Protein 3GVX (pdb70)

Sequence (557 aa):
LDVYVNFPADGHVREIAKTVLDGFDLHWYPDYYDAEAQVIKDRYVLGKRTKIQAISAGVDHIDVNGIPENVVLCSNAGAYSISVAEHAFALLLAHAKNILENNELKAGIFRQSPTTLLYGKALGILGYGGIGRRVAHLAKAFGRVIAYTRSSVDQNVDVISESPADLFRQSDFVLIAIPLTDKTRGVNSRLLANARKNLTIVNVARADVVSKPDIGFLKERSDVWYLSDVWWNEPEITETNLRNAILSPHVAGGSGEIDIAIQLAFENVRNFFELDVYVNFPADGHVREIAKTVLDGFDLHWYPDYYDAEAQVIKDRYVLGKRTKIQAISAGVDHIDVNGIPENVVLCSNAGAYSISVAEHAFALLLAHAKNILENNELKAGIFRQSPTTLLYGKALGILGYGGIGRRVAHLAKAFGRVIAYTRSSVDQNVDVISESPADLFRQSDFVLIAIPLTDKTRGVNSRLLANARKNLTIVNVARADVVSKPDIGFLKERSDVWYLSDVWWNEPEITETNLRNAILSPHVAGGSGEIDIAIQLAFENVRNFFEGEGHHHHHH

Radius of gyration: 26.06 Å; Cα contacts (8 Å, |Δi|>4): 1129; chains: 2; bounding box: 73×63×66 Å

Foldseek 3Di:
DEEEEADDDDVLLVVLLCVQVPVYDYHYPPPDDAECEYEYDADDDHDDNDLYFHLALDHPNHDVVPDDPSHDYDYLNLLLLQLLLVVLVVLVQCQQAVVPVCVVCVVPHDDDDDGHQLAPFEEEEEECDSNNQNNLVVSVVSHAYEYEYPDDHDPSHPYHAPDLLSSQLRHQEYEYAHADDPVQFACALVSCVSHDFLYEYEYLHEQRSHDVVSLVSCVVRVSYAYEYAYAPPPPVGPPPPDDRYHYHPNVSGDPPDGHSSSNSSSNVVVVVVD/DFEEEADDDDPVLVVLLCVLVVVYDYHYPPVDDQGCEYEYAADDDDDDNHQYFHLALDCPNHPPVPDDPNHDYYYFNLLQLLLLLVVQVVLVVCQQAVVVVCVVCVVPNDDDDDGHALAPFEEEEEECWSNNLNNLVVSVVSHAYEYEYPDDDDDSHDYYADDLLRRQLRHQEYEYAHEDDPVQFACALVSCVSHDFLYEYEYLYEQRSYDVVSLVCCVVRVSYAYEYAYAPPPPVHPPPPDDRYHYHPNCSRNVPDDPCSSSSRSNLVVCVVVPHHDDSTDD

Solvent-accessible surface area: 25126 Å² total

Structure (mmCIF, N/CA/C/O backbone):
data_3GVX
#
_entry.id   3GVX
#
_cell.length_a   66.512
_cell.length_b   77.842
_cell.length_c   152.654
_cell.angle_alpha   90.00
_cell.angle_beta   90.00
_cell.angle_gamma   90.00
#
_symmetry.space_group_name_H-M   'P 21 21 21'
#
loop_
_entity.id
_entity.type
_entity.pdbx_description
1 polymer 'Glycerate dehydrogenase related protein'
2 non-polymer 'POTASSIUM ION'
3 water water
#
loop_
_atom_site.group_PDB
_atom_site.id
_atom_site.type_symbol
_atom_site.label_atom_id
_atom_site.label_alt_id
_atom_site.label_comp_id
_atom_site.label_asym_id
_atom_site.label_entity_id
_atom_site.label_seq_id
_atom_site.pdbx_PDB_ins_code
_atom_site.Cartn_x
_atom_site.Cartn_y
_atom_site.Cartn_z
_atom_site.occupancy
_atom_site.B_iso_or_equiv
_atom_site.auth_seq_id
_atom_site.auth_comp_id
_atom_site.auth_asym_id
_atom_site.auth_atom_id
_atom_site.pdbx_PDB_model_num
ATOM 1 N N . LEU A 1 1 ? -5.682 25.794 25.480 1.00 51.93 1 LEU A N 1
ATOM 2 C CA . LEU A 1 1 ? -6.479 24.977 24.526 1.00 51.20 1 LEU A CA 1
ATOM 3 C C . LEU A 1 1 ? -6.431 25.655 23.118 1.00 50.79 1 LEU A C 1
ATOM 4 O O . LEU A 1 1 ? -6.681 26.806 22.967 1.00 51.86 1 LEU A O 1
ATOM 9 N N . ASP A 1 2 ? -6.084 24.820 22.120 1.00 47.79 2 ASP A N 1
ATOM 10 C CA . ASP A 1 2 ? -6.023 25.236 20.724 1.00 44.86 2 ASP A CA 1
ATOM 11 C C . ASP A 1 2 ? -4.771 25.942 20.208 1.00 42.83 2 ASP A C 1
ATOM 12 O O . ASP A 1 2 ? -4.446 27.068 20.607 1.00 41.79 2 ASP A O 1
ATOM 17 N N . VAL A 1 3 ? -4.120 25.269 19.255 1.00 39.69 3 VAL A N 1
ATOM 18 C CA . VAL A 1 3 ? -2.906 25.718 18.606 1.00 35.31 3 VAL A CA 1
ATOM 19 C C . VAL A 1 3 ? -3.095 25.531 17.099 1.00 33.93 3 VAL A C 1
ATOM 20 O O . VAL A 1 3 ? -3.617 24.508 16.640 1.00 32.10 3 VAL A O 1
ATOM 24 N N . TYR A 1 4 ? -2.663 26.514 16.328 1.00 30.04 4 TYR A N 1
ATOM 25 C CA . TYR A 1 4 ? -2.762 26.407 14.884 1.00 29.54 4 TYR A CA 1
ATOM 26 C C . TYR A 1 4 ? -1.385 26.497 14.243 1.00 27.69 4 TYR A C 1
ATOM 27 O O . TYR A 1 4 ? -0.681 27.497 14.393 1.00 26.46 4 TYR A O 1
ATOM 36 N N . VAL A 1 5 ? -1.006 25.436 13.540 1.00 26.82 5 VAL A N 1
ATOM 37 C CA . VAL A 1 5 ? 0.270 25.384 12.853 1.00 24.88 5 VAL A CA 1
ATOM 38 C C . VAL A 1 5 ? 0.073 25.918 11.450 1.00 25.44 5 VAL A C 1
ATOM 39 O O . VAL A 1 5 ? -0.496 25.258 10.572 1.00 23.65 5 VAL A O 1
ATOM 43 N N . ASN A 1 6 ? 0.580 27.126 11.246 1.00 26.24 6 ASN A N 1
ATOM 44 C CA . ASN A 1 6 ? 0.413 27.802 9.975 1.00 25.47 6 ASN A CA 1
ATOM 45 C C . ASN A 1 6 ? 1.375 27.496 8.839 1.00 25.64 6 ASN A C 1
ATOM 46 O O . ASN A 1 6 ? 1.902 28.400 8.207 1.00 24.45 6 ASN A O 1
ATOM 51 N N . PHE A 1 7 ? 1.599 26.212 8.586 1.00 24.11 7 PHE A N 1
ATOM 52 C CA . PHE A 1 7 ? 2.450 25.768 7.489 1.00 24.16 7 PHE A CA 1
ATOM 53 C C . PHE A 1 7 ? 2.278 24.270 7.268 1.00 25.61 7 PHE A C 1
ATOM 54 O O . PHE A 1 7 ? 1.900 23.550 8.183 1.00 26.19 7 PHE A O 1
ATOM 62 N N . PRO A 1 8 ? 2.536 23.786 6.048 1.00 24.63 8 PRO A N 1
ATOM 63 C CA . PRO A 1 8 ? 2.405 22.355 5.761 1.00 25.25 8 PRO A CA 1
ATOM 64 C C . PRO A 1 8 ? 3.303 21.535 6.704 1.00 24.90 8 PRO A C 1
ATOM 65 O O . PRO A 1 8 ? 4.511 21.744 6.764 1.00 25.35 8 PRO A O 1
ATOM 69 N N . ALA A 1 9 ? 2.697 20.620 7.448 1.00 23.59 9 ALA A N 1
ATOM 70 C CA . ALA A 1 9 ? 3.450 19.799 8.383 1.00 25.17 9 ALA A CA 1
ATOM 71 C C . ALA A 1 9 ? 3.224 18.299 8.154 1.00 26.84 9 ALA A C 1
ATOM 72 O O . ALA A 1 9 ? 2.095 17.825 8.145 1.00 26.16 9 ALA A O 1
ATOM 74 N N . ASP A 1 10 ? 4.301 17.551 7.961 1.00 29.75 10 ASP A N 1
ATOM 75 C CA . ASP A 1 10 ? 4.148 16.123 7.746 1.00 32.64 10 ASP A CA 1
ATOM 76 C C . ASP A 1 10 ? 3.722 15.442 9.035 1.00 34.63 10 ASP A C 1
ATOM 77 O O . ASP A 1 10 ? 3.486 16.094 10.058 1.00 33.27 10 ASP A O 1
ATOM 82 N N . GLY A 1 11 ? 3.619 14.121 8.966 1.00 36.65 11 GLY A N 1
ATOM 83 C CA . GLY A 1 11 ? 3.201 13.332 10.104 1.00 37.97 11 GLY A CA 1
ATOM 84 C C . GLY A 1 11 ? 4.186 13.289 11.246 1.00 39.44 11 GLY A C 1
ATOM 85 O O . GLY A 1 11 ? 3.775 13.091 12.382 1.00 41.44 11 GLY A O 1
ATOM 86 N N . HIS A 1 12 ? 5.471 13.480 10.973 1.00 40.25 12 HIS A N 1
ATOM 87 C CA . HIS A 1 12 ? 6.447 13.472 12.050 1.00 41.12 12 HIS A CA 1
ATOM 88 C C . HIS A 1 12 ? 6.336 14.738 12.893 1.00 39.57 12 HIS A C 1
ATOM 89 O O . HIS A 1 12 ? 6.551 14.702 14.107 1.00 39.14 12 HIS A O 1
ATOM 96 N N . VAL A 1 13 ? 5.997 15.855 12.253 1.00 36.66 13 VAL A N 1
ATOM 97 C CA . VAL A 1 13 ? 5.805 17.116 12.954 1.00 32.36 13 VAL A CA 1
ATOM 98 C C . VAL A 1 13 ? 4.569 16.959 13.806 1.00 32.39 13 VAL A C 1
ATOM 99 O O . VAL A 1 13 ? 4.529 17.347 14.960 1.00 30.47 13 VAL A O 1
ATOM 103 N N . ARG A 1 14 ? 3.557 16.364 13.206 1.00 33.81 14 ARG A N 1
ATOM 104 C CA . ARG A 1 14 ? 2.296 16.142 13.879 1.00 36.07 14 ARG A CA 1
ATOM 105 C C . ARG A 1 14 ? 2.399 15.245 15.073 1.00 37.12 14 ARG A C 1
ATOM 106 O O . ARG A 1 14 ? 1.658 15.362 16.032 1.00 36.43 14 ARG A O 1
ATOM 114 N N . GLU A 1 15 ? 3.341 14.336 14.977 1.00 37.48 15 GLU A N 1
ATOM 115 C CA . GLU A 1 15 ? 3.619 13.371 16.006 1.00 38.86 15 GLU A CA 1
ATOM 116 C C . GLU A 1 15 ? 4.150 14.039 17.257 1.00 37.25 15 GLU A C 1
ATOM 117 O O . GLU A 1 15 ? 3.669 13.827 18.363 1.00 37.21 15 GLU A O 1
ATOM 123 N N . ILE A 1 16 ? 5.159 14.860 17.041 1.00 36.51 16 ILE A N 1
ATOM 124 C CA . ILE A 1 16 ? 5.806 15.609 18.090 1.00 34.49 16 ILE A CA 1
ATOM 125 C C . ILE A 1 16 ? 4.797 16.498 18.806 1.00 35.79 16 ILE A C 1
ATOM 126 O O . ILE A 1 16 ? 4.840 16.618 20.021 1.00 34.32 16 ILE A O 1
ATOM 131 N N . ALA A 1 17 ? 3.869 17.083 18.055 1.00 35.94 17 ALA A N 1
ATOM 132 C CA . ALA A 1 17 ? 2.838 17.929 18.647 1.00 39.42 17 ALA A CA 1
ATOM 133 C C . ALA A 1 17 ? 1.957 17.108 19.572 1.00 41.12 17 ALA A C 1
ATOM 134 O O . ALA A 1 17 ? 1.617 17.531 20.671 1.00 41.51 17 ALA A O 1
ATOM 136 N N . LYS A 1 18 ? 1.609 15.912 19.133 1.00 43.91 18 LYS A N 1
ATOM 137 C CA . LYS A 1 18 ? 0.787 15.046 19.954 1.00 46.65 18 LYS A CA 1
ATOM 138 C C . LYS A 1 18 ? 1.443 14.759 21.262 1.00 45.69 18 LYS A C 1
ATOM 139 O O . LYS A 1 18 ? 0.796 14.664 22.296 1.00 47.21 18 LYS A O 1
ATOM 145 N N . THR A 1 19 ? 2.752 14.607 21.194 1.00 44.15 19 THR A N 1
ATOM 146 C CA . THR A 1 19 ? 3.548 14.323 22.360 1.00 42.88 19 THR A CA 1
ATOM 147 C C . THR A 1 19 ? 3.706 15.527 23.262 1.00 41.96 19 THR A C 1
ATOM 148 O O . THR A 1 19 ? 3.380 15.470 24.435 1.00 42.07 19 THR A O 1
ATOM 152 N N . VAL A 1 20 ? 4.176 16.628 22.704 1.00 39.32 20 VAL A N 1
ATOM 153 C CA . VAL A 1 20 ? 4.422 17.817 23.483 1.00 38.53 20 VAL A CA 1
ATOM 154 C C . VAL A 1 20 ? 3.195 18.618 23.891 1.00 40.60 20 VAL A C 1
ATOM 155 O O . VAL A 1 20 ? 3.142 19.134 25.000 1.00 40.56 20 VAL A O 1
ATOM 159 N N . LEU A 1 21 ? 2.220 18.733 22.997 1.00 41.28 21 LEU A N 1
ATOM 160 C CA . LEU A 1 21 ? 1.022 19.511 23.289 1.00 41.39 21 LEU A CA 1
ATOM 161 C C . LEU A 1 21 ? -0.183 18.646 23.661 1.00 43.60 21 LEU A C 1
ATOM 162 O O . LEU A 1 21 ? -1.299 18.879 23.197 1.00 43.54 21 LEU A O 1
ATOM 167 N N . ASP A 1 22 ? 0.045 17.629 24.489 1.00 46.79 22 ASP A N 1
ATOM 168 C CA . ASP A 1 22 ? -1.064 16.794 24.918 1.00 49.40 22 ASP A CA 1
ATOM 169 C C . ASP A 1 22 ? -1.934 17.685 25.778 1.00 49.36 22 ASP A C 1
ATOM 170 O O . ASP A 1 22 ? -1.439 18.359 26.684 1.00 49.60 22 ASP A O 1
ATOM 175 N N . GLY A 1 23 ? -3.230 17.694 25.506 1.00 48.77 23 GLY A N 1
ATOM 176 C CA . GLY A 1 23 ? -4.116 18.541 26.279 1.00 47.39 23 GLY A CA 1
ATOM 177 C C . GLY A 1 23 ? -4.438 19.814 25.525 1.00 46.23 23 GLY A C 1
ATOM 178 O O . GLY A 1 23 ? -5.124 20.699 26.026 1.00 47.22 23 GLY A O 1
ATOM 179 N N . PHE A 1 24 ? -3.913 19.911 24.315 1.00 44.17 24 PHE A N 1
ATOM 180 C CA . PHE A 1 24 ? -4.188 21.047 23.459 1.00 42.26 24 PHE A CA 1
ATOM 181 C C . PHE A 1 24 ? -4.954 20.446 22.307 1.00 41.82 24 PHE A C 1
ATOM 182 O O . PHE A 1 24 ? -4.973 19.231 22.125 1.00 40.66 24 PHE A O 1
ATOM 190 N N . ASP A 1 25 ? -5.585 21.311 21.536 1.00 42.38 25 ASP A N 1
ATOM 191 C CA . ASP A 1 25 ? -6.305 20.890 20.361 1.00 41.32 25 ASP A CA 1
ATOM 192 C C . ASP A 1 25 ? -5.489 21.459 19.227 1.00 39.94 25 ASP A C 1
ATOM 193 O O . ASP A 1 25 ? -5.233 22.653 19.183 1.00 39.95 25 ASP A O 1
ATOM 198 N N . LEU A 1 26 ? -5.058 20.590 18.328 1.00 38.76 26 LEU A N 1
ATOM 199 C CA . LEU A 1 26 ? -4.242 21.017 17.209 1.00 38.53 26 LEU A CA 1
ATOM 200 C C . LEU A 1 26 ? -5.004 21.231 15.931 1.00 36.90 26 LEU A C 1
ATOM 201 O O . LEU A 1 26 ? -5.941 20.515 15.603 1.00 35.31 26 LEU A O 1
ATOM 206 N N . HIS A 1 27 ? -4.573 22.246 15.216 1.00 35.17 27 HIS A N 1
ATOM 207 C CA . HIS A 1 27 ? -5.164 22.587 13.960 1.00 35.05 27 HIS A CA 1
ATOM 208 C C . HIS A 1 27 ? -3.994 22.788 13.042 1.00 34.56 27 HIS A C 1
ATOM 209 O O . HIS A 1 27 ? -2.965 23.365 13.417 1.00 34.21 27 HIS A O 1
ATOM 216 N N . TRP A 1 28 ? -4.163 22.262 11.841 1.00 31.76 28 TRP A N 1
ATOM 217 C CA . TRP A 1 28 ? -3.141 22.296 10.846 1.00 29.81 28 TRP A CA 1
ATOM 218 C C . TRP A 1 28 ? -3.538 22.955 9.582 1.00 30.40 28 TRP A C 1
ATOM 219 O O . TRP A 1 28 ? -4.650 22.831 9.094 1.00 30.18 28 TRP A O 1
ATOM 230 N N . TYR A 1 29 ? -2.562 23.643 9.041 1.00 30.11 29 TYR A N 1
ATOM 231 C CA . TYR A 1 29 ? -2.690 24.314 7.793 1.00 31.82 29 TYR A CA 1
ATOM 232 C C . TYR A 1 29 ? -3.047 23.222 6.761 1.00 31.98 29 TYR A C 1
ATOM 233 O O . TYR A 1 29 ? -2.522 22.125 6.813 1.00 30.96 29 TYR A O 1
ATOM 242 N N . PRO A 1 30 ? -3.933 23.530 5.805 1.00 32.69 30 PRO A N 1
ATOM 243 C CA . PRO A 1 30 ? -4.607 24.800 5.543 1.00 34.04 30 PRO A CA 1
ATOM 244 C C . PRO A 1 30 ? -5.931 25.063 6.281 1.00 35.25 30 PRO A C 1
ATOM 245 O O . PRO A 1 30 ? -6.563 26.079 6.022 1.00 36.89 30 PRO A O 1
ATOM 249 N N . ASP A 1 31 ? -6.352 24.191 7.194 1.00 35.62 31 ASP A N 1
ATOM 250 C CA . ASP A 1 31 ? -7.609 24.432 7.912 1.00 36.46 31 ASP A CA 1
ATOM 251 C C . ASP A 1 31 ? -7.437 25.400 9.034 1.00 35.98 31 ASP A C 1
ATOM 252 O O . ASP A 1 31 ? -7.323 25.036 10.203 1.00 34.13 31 ASP A O 1
ATOM 257 N N . TYR A 1 32 ? -7.429 26.655 8.639 1.00 39.18 32 TYR A N 1
ATOM 258 C CA . TYR A 1 32 ? -7.266 27.724 9.570 1.00 41.74 32 TYR A CA 1
ATOM 259 C C . TYR A 1 32 ? -8.199 27.591 10.753 1.00 43.42 32 TYR A C 1
ATOM 260 O O . TYR A 1 32 ? -9.381 27.276 10.618 1.00 42.35 32 TYR A O 1
ATOM 269 N N . TYR A 1 33 ? -7.638 27.843 11.922 1.00 46.35 33 TYR A N 1
ATOM 270 C CA . TYR A 1 33 ? -8.400 27.816 13.142 1.00 49.63 33 TYR A CA 1
ATOM 271 C C . TYR A 1 33 ? -7.937 28.973 13.985 1.00 51.41 33 TYR A C 1
ATOM 272 O O . TYR A 1 33 ? -6.741 29.204 14.152 1.00 53.91 33 TYR A O 1
ATOM 281 N N . ASP A 1 34 ? -8.904 29.692 14.525 1.00 51.32 34 ASP A N 1
ATOM 282 C CA . ASP A 1 34 ? -8.604 30.842 15.350 1.00 52.75 34 ASP A CA 1
ATOM 283 C C . ASP A 1 34 ? -8.136 30.397 16.727 1.00 51.65 34 ASP A C 1
ATOM 284 O O . ASP A 1 34 ? -8.948 30.258 17.639 1.00 53.82 34 ASP A O 1
ATOM 289 N N . ALA A 1 35 ? -6.839 30.178 16.905 1.00 48.22 35 ALA A N 1
ATOM 290 C CA . ALA A 1 35 ? -6.406 29.736 18.215 1.00 44.74 35 ALA A CA 1
ATOM 291 C C . ALA A 1 35 ? -5.634 30.730 19.067 1.00 42.29 35 ALA A C 1
ATOM 292 O O . ALA A 1 35 ? -5.253 31.817 18.630 1.00 38.15 35 ALA A O 1
ATOM 294 N N . GLU A 1 36 ? -5.434 30.339 20.317 1.00 41.75 36 GLU A N 1
ATOM 295 C CA . GLU A 1 36 ? -4.699 31.158 21.257 1.00 42.15 36 GLU A CA 1
ATOM 296 C C . GLU A 1 36 ? -3.234 31.201 20.867 1.00 39.49 36 GLU A C 1
ATOM 297 O O . GLU A 1 36 ? -2.534 32.147 21.188 1.00 38.16 36 GLU A O 1
ATOM 303 N N . ALA A 1 37 ? -2.767 30.173 20.172 1.00 36.59 37 ALA A N 1
ATOM 304 C CA . ALA A 1 37 ? -1.381 30.144 19.755 1.00 35.50 37 ALA A CA 1
ATOM 305 C C . ALA A 1 37 ? -1.217 29.645 18.334 1.00 34.44 37 ALA A C 1
ATOM 306 O O . ALA A 1 37 ? -1.844 28.677 17.927 1.00 34.16 37 ALA A O 1
ATOM 308 N N . GLN A 1 38 ? -0.403 30.336 17.557 1.00 33.47 38 GLN A N 1
ATOM 309 C CA . GLN A 1 38 ? -0.166 29.864 16.222 1.00 32.80 38 GLN A CA 1
ATOM 310 C C . GLN A 1 38 ? 1.323 29.806 16.004 1.00 30.84 38 GLN A C 1
ATOM 311 O O . GLN A 1 38 ? 2.070 30.704 16.386 1.00 33.04 38 GLN A O 1
ATOM 317 N N . VAL A 1 39 ? 1.742 28.686 15.446 1.00 28.62 39 VAL A N 1
ATOM 318 C CA . VAL A 1 39 ? 3.129 28.422 15.164 1.00 24.85 39 VAL A CA 1
ATOM 319 C C . VAL A 1 39 ? 3.372 28.757 13.705 1.00 24.76 39 VAL A C 1
ATOM 320 O O . VAL A 1 39 ? 2.652 28.297 12.821 1.00 23.91 39 VAL A O 1
ATOM 324 N N . ILE A 1 40 ? 4.396 29.554 13.458 1.00 22.90 40 ILE A N 1
ATOM 325 C CA . ILE A 1 40 ? 4.661 29.993 12.111 1.00 24.28 40 ILE A CA 1
ATOM 326 C C . ILE A 1 40 ? 6.088 29.868 11.607 1.00 28.10 40 ILE A C 1
ATOM 327 O O . ILE A 1 40 ? 7.023 29.558 12.342 1.00 28.35 40 ILE A O 1
ATOM 332 N N . LYS A 1 41 ? 6.226 30.130 10.318 1.00 29.96 41 LYS A N 1
ATOM 333 C CA . LYS A 1 41 ? 7.516 30.160 9.678 1.00 32.32 41 LYS A CA 1
ATOM 334 C C . LYS A 1 41 ? 7.772 31.624 9.450 1.00 33.93 41 LYS A C 1
ATOM 335 O O . LYS A 1 41 ? 8.468 32.254 10.217 1.00 34.03 41 LYS A O 1
ATOM 341 N N . ASP A 1 42 ? 7.166 32.164 8.400 1.00 36.00 42 ASP A N 1
ATOM 342 C CA . ASP A 1 42 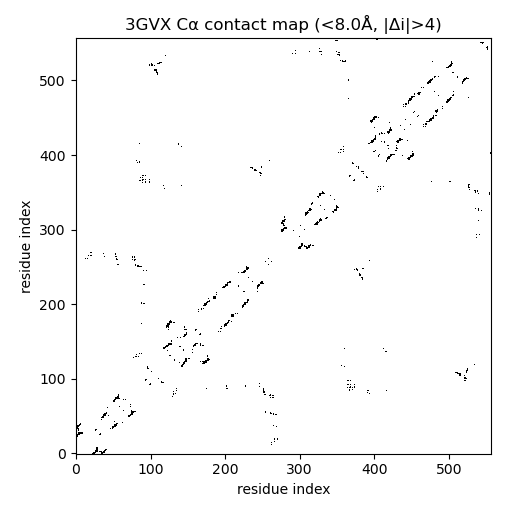? 7.321 33.568 8.053 1.00 37.90 42 ASP A CA 1
ATOM 343 C C . ASP A 1 42 ? 6.067 34.386 8.245 1.00 39.42 42 ASP A C 1
ATOM 344 O O . ASP A 1 42 ? 6.111 35.528 8.695 1.00 37.35 42 ASP A O 1
ATOM 349 N N . ARG A 1 43 ? 4.939 33.791 7.894 1.00 39.47 43 ARG A N 1
ATOM 350 C CA . ARG A 1 43 ? 3.698 34.512 7.985 1.00 40.60 43 ARG A CA 1
ATOM 351 C C . ARG A 1 43 ? 2.717 34.102 9.026 1.00 38.85 43 ARG A C 1
ATOM 352 O O . ARG A 1 43 ? 2.610 32.936 9.393 1.00 36.13 43 ARG A O 1
ATOM 360 N N . TYR A 1 44 ? 1.999 35.094 9.522 1.00 38.56 44 TYR A N 1
ATOM 361 C CA . TYR A 1 44 ? 0.993 34.809 10.510 1.00 40.36 44 TYR A CA 1
ATOM 362 C C . TYR A 1 44 ? -0.349 35.320 10.035 1.00 41.54 44 TYR A C 1
ATOM 363 O O . TYR A 1 44 ? -0.455 36.082 9.068 1.00 40.31 44 TYR A O 1
ATOM 372 N N . VAL A 1 45 ? -1.366 34.873 10.750 1.00 43.02 45 VAL A N 1
ATOM 373 C CA . VAL A 1 45 ? -2.745 35.192 10.463 1.00 44.23 45 VAL A CA 1
ATOM 374 C C . VAL A 1 45 ? -3.466 35.479 11.766 1.00 44.93 45 VAL A C 1
ATOM 375 O O . VAL A 1 45 ? -3.761 34.564 12.527 1.00 45.71 45 VAL A O 1
ATOM 379 N N . LEU A 1 46 ? -3.764 36.747 12.017 1.00 45.56 46 LEU A N 1
ATOM 380 C CA . LEU A 1 46 ? -4.428 37.136 13.256 1.00 45.09 46 LEU A CA 1
ATOM 381 C C . LEU A 1 46 ? -5.891 36.737 13.398 1.00 45.53 46 LEU A C 1
ATOM 382 O O . LEU A 1 46 ? -6.605 36.547 12.415 1.00 44.14 46 LEU A O 1
ATOM 387 N N . GLY A 1 47 ? -6.317 36.635 14.653 1.00 45.99 47 GLY A N 1
ATOM 388 C CA . GLY A 1 47 ? -7.682 36.277 14.990 1.00 47.50 47 GLY A CA 1
ATOM 389 C C . GLY A 1 47 ? -8.071 36.869 16.333 1.00 48.99 47 GLY A C 1
ATOM 390 O O . GLY A 1 47 ? -7.312 37.643 16.918 1.00 49.63 47 GLY A O 1
ATOM 391 N N . LYS A 1 48 ? -9.248 36.509 16.834 1.00 49.75 48 LYS A N 1
ATOM 392 C CA . LYS A 1 48 ? -9.719 37.023 18.119 1.00 49.80 48 LYS A CA 1
ATOM 393 C C . LYS A 1 48 ? -8.973 36.420 19.288 1.00 49.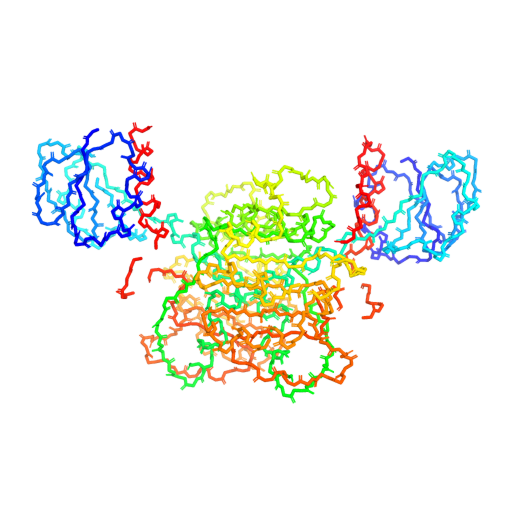41 48 LYS A C 1
ATOM 394 O O . LYS A 1 48 ? -8.734 37.088 20.289 1.00 48.74 48 LYS A O 1
ATOM 400 N N . ARG A 1 49 ? -8.620 35.148 19.178 1.00 48.84 49 ARG A N 1
ATOM 401 C CA . ARG A 1 49 ? -7.962 34.487 20.294 1.00 48.75 49 ARG A CA 1
ATOM 402 C C . ARG A 1 49 ? -6.458 34.480 20.347 1.00 47.93 49 ARG A C 1
ATOM 403 O O . ARG A 1 49 ? -5.869 33.911 21.264 1.00 47.85 49 ARG A O 1
ATOM 411 N N . THR A 1 50 ? -5.833 35.128 19.383 1.00 46.59 50 THR A N 1
ATOM 412 C CA . THR A 1 50 ? -4.389 35.149 19.346 1.00 46.19 50 THR A CA 1
ATOM 413 C C . THR A 1 50 ? -3.806 35.712 20.640 1.00 46.35 50 THR A C 1
ATOM 414 O O . THR A 1 50 ? -4.174 36.790 21.081 1.00 46.36 50 THR A O 1
ATOM 418 N N . LYS A 1 51 ? -2.889 34.957 21.237 1.00 46.81 51 LYS A N 1
ATOM 419 C CA . LYS A 1 51 ? -2.216 35.345 22.478 1.00 45.94 51 LYS A CA 1
ATOM 420 C C . LYS A 1 51 ? -0.727 35.306 22.248 1.00 44.07 51 LYS A C 1
ATOM 421 O O . LYS A 1 51 ? 0.026 36.124 22.768 1.00 45.52 51 LYS A O 1
ATOM 435 N N . ILE A 1 53 ? 2.444 34.033 19.251 1.00 34.76 53 ILE A N 1
ATOM 436 C CA . ILE A 1 53 ? 2.908 33.587 17.962 1.00 31.72 53 ILE A CA 1
ATOM 437 C C . ILE A 1 53 ? 4.303 33.020 18.129 1.00 30.70 53 ILE A C 1
ATOM 438 O O . ILE A 1 53 ? 5.247 33.730 18.494 1.00 30.22 53 ILE A O 1
ATOM 443 N N . GLN A 1 54 ? 4.416 31.724 17.872 1.00 28.38 54 GLN A N 1
ATOM 444 C CA . GLN A 1 54 ? 5.683 31.021 17.976 1.00 23.55 54 GLN A CA 1
ATOM 445 C C . GLN A 1 54 ? 6.363 30.806 16.626 1.00 23.81 54 GLN A C 1
ATOM 446 O O . GLN A 1 54 ? 5.834 30.090 15.771 1.00 23.28 54 GLN A O 1
ATOM 452 N N . ALA A 1 55 ? 7.524 31.425 16.427 1.00 23.26 55 ALA A N 1
ATOM 453 C CA . ALA A 1 55 ? 8.282 31.230 15.194 1.00 21.48 55 ALA A CA 1
ATOM 454 C C . ALA A 1 55 ? 9.128 29.969 15.425 1.00 22.76 55 ALA A C 1
ATOM 455 O O . ALA A 1 55 ? 9.372 29.574 16.566 1.00 22.64 55 ALA A O 1
ATOM 457 N N . ILE A 1 56 ? 9.558 29.322 14.351 1.00 21.24 56 ILE A N 1
ATOM 458 C CA . ILE A 1 56 ? 10.355 28.122 14.484 1.00 18.36 56 ILE A CA 1
ATOM 459 C C . ILE A 1 56 ? 11.782 28.424 14.124 1.00 18.27 56 ILE A C 1
ATOM 460 O O . ILE A 1 56 ? 12.643 27.586 14.255 1.00 17.65 56 ILE A O 1
ATOM 465 N N . SER A 1 57 ? 12.019 29.642 13.666 1.00 17.59 57 SER A N 1
ATOM 466 C CA . SER A 1 57 ? 13.347 30.086 13.280 1.00 19.67 57 SER A CA 1
ATOM 467 C C . SER A 1 57 ? 14.093 30.630 14.484 1.00 20.55 57 SER A C 1
ATOM 468 O O . SER A 1 57 ? 13.487 30.859 15.528 1.00 20.77 57 SER A O 1
ATOM 471 N N . ALA A 1 58 ? 15.396 30.862 14.301 1.00 20.09 58 ALA A N 1
ATOM 472 C CA . ALA A 1 58 ? 16.293 31.375 15.333 1.00 22.32 58 ALA A CA 1
ATOM 473 C C . ALA A 1 58 ? 15.996 32.818 15.704 1.00 24.06 58 ALA A C 1
ATOM 474 O O . ALA A 1 58 ? 16.090 33.190 16.866 1.00 22.38 58 ALA A O 1
ATOM 476 N N . GLY A 1 59 ? 15.648 33.616 14.701 1.00 24.17 59 GLY A N 1
ATOM 477 C CA . GLY A 1 59 ? 15.318 35.010 14.923 1.00 25.73 59 GLY A CA 1
ATOM 478 C C . GLY A 1 59 ? 13.907 35.274 14.444 1.00 27.63 59 GLY A C 1
ATOM 479 O O . GLY A 1 59 ? 13.238 34.373 13.949 1.00 25.24 59 GLY A O 1
ATOM 480 N N . VAL A 1 60 ? 13.453 36.510 14.571 1.00 31.34 60 VAL A N 1
ATOM 481 C CA . VAL A 1 60 ? 12.107 36.869 14.158 1.00 34.80 60 VAL A CA 1
ATOM 482 C C . VAL A 1 60 ? 12.085 38.184 13.406 1.00 38.02 60 VAL A C 1
ATOM 483 O O . VAL A 1 60 ? 11.015 38.725 13.137 1.00 39.43 60 VAL A O 1
ATOM 487 N N . ASP A 1 61 ? 13.251 38.723 13.081 1.00 40.66 61 ASP A N 1
ATOM 488 C CA . ASP A 1 61 ? 13.275 40.003 12.391 1.00 43.09 61 ASP A CA 1
ATOM 489 C C . ASP A 1 61 ? 12.843 39.929 10.923 1.00 43.87 61 ASP A C 1
ATOM 490 O O . ASP A 1 61 ? 12.727 40.957 10.258 1.00 44.16 61 ASP A O 1
ATOM 495 N N . HIS A 1 62 ? 12.581 38.721 10.430 1.00 43.77 62 HIS A N 1
ATOM 496 C CA . HIS A 1 62 ? 12.152 38.526 9.043 1.00 43.97 62 HIS A CA 1
ATOM 497 C C . HIS A 1 62 ? 10.635 38.512 8.961 1.00 44.00 62 HIS A C 1
ATOM 498 O O . HIS A 1 62 ? 10.058 38.468 7.881 1.00 44.88 62 HIS A O 1
ATOM 505 N N . ILE A 1 63 ? 9.977 38.518 10.106 1.00 43.63 63 ILE A N 1
ATOM 506 C CA . ILE A 1 63 ? 8.540 38.507 10.074 1.00 43.34 63 ILE A CA 1
ATOM 507 C C . ILE A 1 63 ? 8.060 39.923 10.329 1.00 44.54 63 ILE A C 1
ATOM 508 O O . ILE A 1 63 ? 8.780 40.746 10.886 1.00 43.84 63 ILE A O 1
ATOM 513 N N . ASP A 1 64 ? 6.846 40.207 9.887 1.00 44.73 64 ASP A N 1
ATOM 514 C CA . ASP A 1 64 ? 6.260 41.528 10.044 1.00 44.52 64 ASP A CA 1
ATOM 515 C C . ASP A 1 64 ? 5.843 41.842 11.489 1.00 44.59 64 ASP A C 1
ATOM 516 O O . ASP A 1 64 ? 4.658 41.791 11.826 1.00 43.41 64 ASP A O 1
ATOM 521 N N . VAL A 1 65 ? 6.819 42.175 12.336 1.00 44.85 65 VAL A N 1
ATOM 522 C CA . VAL A 1 65 ? 6.547 42.473 13.746 1.00 46.02 65 VAL A CA 1
ATOM 523 C C . VAL A 1 65 ? 5.626 43.652 14.046 1.00 47.17 65 VAL A C 1
ATOM 524 O O . VAL A 1 65 ? 4.880 43.617 15.022 1.00 47.33 65 VAL A O 1
ATOM 528 N N . ASN A 1 66 ? 5.661 44.692 13.222 1.00 48.98 66 ASN A N 1
ATOM 529 C CA . ASN A 1 66 ? 4.798 45.850 13.461 1.00 50.85 66 ASN A CA 1
ATOM 530 C C . ASN A 1 66 ? 3.324 45.473 13.417 1.00 51.17 66 ASN A C 1
ATOM 531 O O . ASN A 1 66 ? 2.500 46.052 14.134 1.00 52.09 66 ASN A O 1
ATOM 536 N N . GLY A 1 67 ? 3.001 44.488 12.587 1.00 50.38 67 GLY A N 1
ATOM 537 C CA . GLY A 1 67 ? 1.631 44.036 12.465 1.00 50.38 67 GLY A CA 1
ATOM 538 C C . GLY A 1 67 ? 1.145 43.278 13.683 1.00 50.83 67 GLY A C 1
ATOM 539 O O . GLY A 1 67 ? 0.001 42.839 13.739 1.00 51.64 67 GLY A O 1
ATOM 540 N N . ILE A 1 68 ? 1.998 43.123 14.684 1.00 50.78 68 ILE A N 1
ATOM 541 C CA . ILE A 1 68 ? 1.565 42.379 15.843 1.00 50.89 68 ILE A CA 1
ATOM 542 C C . ILE A 1 68 ? 1.066 43.219 17.003 1.00 52.08 68 ILE A C 1
ATOM 543 O O . ILE A 1 68 ? 1.823 43.946 17.651 1.00 52.88 68 ILE A O 1
ATOM 548 N N . PRO A 1 69 ? -0.245 43.122 17.272 1.00 52.94 69 PRO A N 1
ATOM 549 C CA . PRO A 1 69 ? -0.905 43.848 18.356 1.00 53.86 69 PRO A CA 1
ATOM 550 C C . PRO A 1 69 ? -0.065 43.652 19.611 1.00 55.34 69 PRO A C 1
ATOM 551 O O . PRO A 1 69 ? 0.498 42.576 19.815 1.0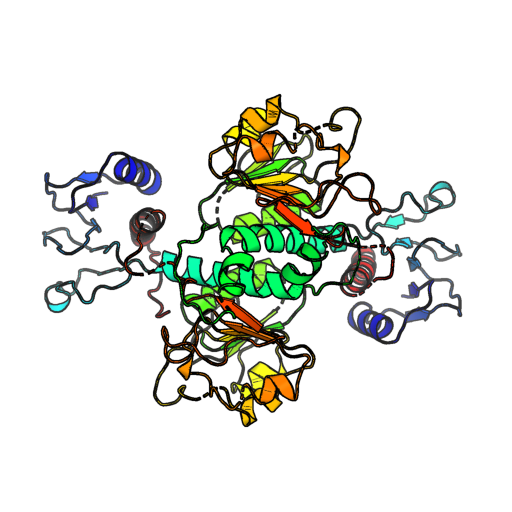0 56.63 69 PRO A O 1
ATOM 555 N N . GLU A 1 70 ? 0.050 44.682 20.439 1.00 55.08 70 GLU A N 1
ATOM 556 C CA . GLU A 1 70 ? 0.847 44.536 21.639 1.00 55.81 70 GLU A CA 1
ATOM 557 C C . GLU A 1 70 ? 0.132 43.588 22.603 1.00 55.49 70 GLU A C 1
ATOM 558 O O . GLU A 1 70 ? 0.635 43.304 23.677 1.00 56.73 70 GLU A O 1
ATOM 564 N N . ASN A 1 71 ? -1.044 43.094 22.227 1.00 54.27 71 ASN A N 1
ATOM 565 C CA . ASN A 1 71 ? -1.758 42.161 23.099 1.00 53.06 71 ASN A CA 1
ATOM 566 C C . ASN A 1 71 ? -1.252 40.748 22.794 1.00 50.72 71 ASN A C 1
ATOM 567 O O . ASN A 1 71 ? -1.598 39.784 23.476 1.00 49.98 71 ASN A O 1
ATOM 572 N N . VAL A 1 72 ? -0.423 40.643 21.758 1.00 47.54 72 VAL A N 1
ATOM 573 C CA . VAL A 1 72 ? 0.140 39.356 21.377 1.00 45.57 72 VAL A CA 1
ATOM 574 C C . VAL A 1 72 ? 1.660 39.253 21.476 1.00 43.34 72 VAL A C 1
ATOM 575 O O . VAL A 1 72 ? 2.405 40.096 20.974 1.00 42.89 72 VAL A O 1
ATOM 579 N N . VAL A 1 73 ? 2.099 38.180 22.124 1.00 40.75 73 VAL A N 1
ATOM 580 C CA . VAL A 1 73 ? 3.510 37.922 22.329 1.00 37.31 73 VAL A CA 1
ATOM 581 C C . VAL A 1 73 ? 4.123 37.093 21.186 1.00 36.50 73 VAL A C 1
ATOM 582 O O . VAL A 1 73 ? 3.635 36.013 20.844 1.00 35.09 73 VAL A O 1
ATOM 586 N N . LEU A 1 74 ? 5.183 37.635 20.590 1.00 34.82 74 LEU A N 1
ATOM 587 C CA . LEU A 1 74 ? 5.933 36.989 19.517 1.00 33.76 74 LEU A CA 1
ATOM 588 C C . LEU A 1 74 ? 7.196 36.357 20.119 1.00 33.39 74 LEU A C 1
ATOM 589 O O . LEU A 1 74 ? 7.983 37.028 20.781 1.00 32.52 74 LEU A O 1
ATOM 594 N N . CYS A 1 75 ? 7.379 35.059 19.893 1.00 32.54 75 CYS A N 1
ATOM 595 C CA . CYS A 1 75 ? 8.544 34.338 20.401 1.00 28.80 75 CYS A CA 1
ATOM 596 C C . CYS A 1 75 ? 9.441 33.770 19.301 1.00 28.80 75 CYS A C 1
ATOM 597 O O . CYS A 1 75 ? 8.973 33.352 18.246 1.00 29.27 75 CYS A O 1
ATOM 600 N N . SER A 1 76 ? 10.740 33.748 19.568 1.00 26.82 76 SER A N 1
ATOM 601 C CA . SER A 1 76 ? 11.711 33.185 18.646 1.00 23.28 76 SER A CA 1
ATOM 602 C C . SER A 1 76 ? 11.900 31.738 19.098 1.00 21.91 76 SER A C 1
ATOM 603 O O . SER A 1 76 ? 11.360 31.334 20.117 1.00 22.17 76 SER A O 1
ATOM 606 N N . ASN A 1 77 ? 12.685 30.974 18.351 1.00 19.82 77 ASN A N 1
ATOM 607 C CA . ASN A 1 77 ? 12.972 29.580 18.693 1.00 16.50 77 ASN A CA 1
ATOM 608 C C . ASN A 1 77 ? 14.489 29.448 18.798 1.00 16.40 77 ASN A C 1
ATOM 609 O O . ASN A 1 77 ? 15.057 28.426 18.430 1.00 18.48 77 ASN A O 1
ATOM 614 N N . ALA A 1 78 ? 15.129 30.498 19.317 1.00 16.00 78 ALA A N 1
ATOM 615 C CA . ALA A 1 78 ? 16.583 30.573 19.457 1.00 16.16 78 ALA A CA 1
ATOM 616 C C . ALA A 1 78 ? 17.261 29.445 20.203 1.00 16.73 78 ALA A C 1
ATOM 617 O O . ALA A 1 78 ? 18.388 29.091 19.874 1.00 18.75 78 ALA A O 1
ATOM 619 N N . GLY A 1 79 ? 16.581 28.874 21.189 1.00 17.33 79 GLY A N 1
ATOM 620 C CA . GLY A 1 79 ? 17.158 27.782 21.967 1.00 15.90 79 GLY A CA 1
ATOM 621 C C . GLY A 1 79 ? 17.505 26.523 21.193 1.00 19.19 79 GLY A C 1
ATOM 622 O O . GLY A 1 79 ? 18.490 25.842 21.492 1.00 18.28 79 GLY A O 1
ATOM 623 N N . ALA A 1 80 ? 16.697 26.229 20.182 1.00 19.34 80 ALA A N 1
ATOM 624 C CA . ALA A 1 80 ? 16.911 25.064 19.339 1.00 17.39 80 ALA A CA 1
ATOM 625 C C . ALA A 1 80 ? 18.226 25.194 18.603 1.00 17.28 80 ALA A C 1
ATOM 626 O O . ALA A 1 80 ? 18.991 24.250 18.524 1.00 16.77 80 ALA A O 1
ATOM 628 N N . TYR A 1 81 ? 18.495 26.386 18.096 1.00 17.44 81 TYR A N 1
ATOM 629 C CA . TYR A 1 81 ? 19.726 26.650 17.355 1.00 19.32 81 TYR A CA 1
ATOM 630 C C . TYR A 1 81 ? 20.965 26.784 18.225 1.00 20.72 81 TYR A C 1
ATOM 631 O O . TYR A 1 81 ? 22.060 26.441 17.800 1.00 20.92 81 TYR A O 1
ATOM 640 N N . SER A 1 82 ? 20.785 27.295 19.438 1.00 19.08 82 SER A N 1
ATOM 641 C CA . SER A 1 82 ? 21.897 27.401 20.354 1.00 15.59 82 SER A CA 1
ATOM 642 C C . SER A 1 82 ? 22.390 25.980 20.563 1.00 16.82 82 SER A C 1
ATOM 643 O O . SER A 1 82 ? 23.583 25.692 20.538 1.00 17.86 82 SER A O 1
ATOM 646 N N . ILE A 1 83 ? 21.436 25.080 20.745 1.00 16.22 83 ILE A N 1
ATOM 647 C CA . ILE A 1 83 ? 21.738 23.677 20.955 1.00 16.07 83 ILE A CA 1
ATOM 648 C C . ILE A 1 83 ? 22.403 22.996 19.754 1.00 18.06 83 ILE A C 1
ATOM 649 O O . ILE A 1 83 ? 23.430 22.346 19.903 1.00 17.22 83 ILE A O 1
ATOM 654 N N . SER A 1 84 ? 21.843 23.156 18.565 1.00 17.19 84 SER A N 1
ATOM 655 C CA . SER A 1 84 ? 22.446 22.518 17.400 1.00 15.37 84 SER A CA 1
ATOM 656 C C . SER A 1 84 ? 23.818 23.104 17.088 1.00 14.80 84 SER A C 1
ATOM 657 O O . SER A 1 84 ? 24.751 22.371 16.802 1.00 17.97 84 SER A O 1
ATOM 660 N N . VAL A 1 85 ? 23.948 24.420 17.139 1.00 13.08 85 VAL A N 1
ATOM 661 C CA . VAL A 1 85 ? 25.233 25.035 16.847 1.00 12.50 85 VAL A CA 1
ATOM 662 C C . VAL A 1 85 ? 26.329 24.569 17.816 1.00 13.48 85 VAL A C 1
ATOM 663 O O . VAL A 1 85 ? 27.447 24.297 17.394 1.00 13.90 85 VAL A O 1
ATOM 667 N N . ALA A 1 86 ? 26.002 24.460 19.104 1.00 15.36 86 ALA A N 1
ATOM 668 C CA . ALA A 1 86 ? 26.974 23.986 20.098 1.00 14.74 86 ALA A CA 1
ATOM 669 C C . ALA A 1 86 ? 27.441 22.574 19.803 1.00 15.27 86 ALA A C 1
ATOM 670 O O . ALA A 1 86 ? 28.630 22.292 19.893 1.00 15.93 86 ALA A O 1
ATOM 672 N N . GLU A 1 87 ? 26.513 21.685 19.448 1.00 15.14 87 GLU A N 1
ATOM 673 C 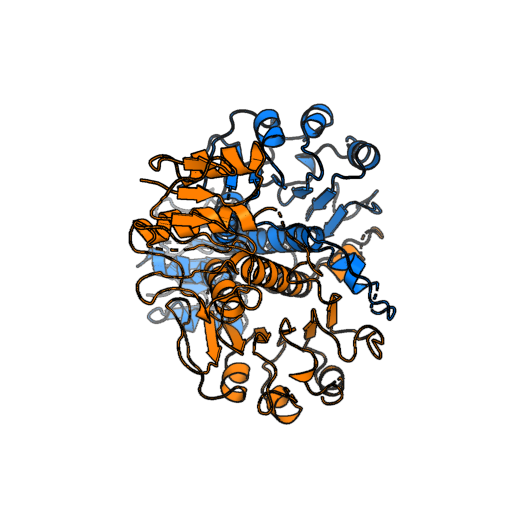CA . GLU A 1 87 ? 26.896 20.315 19.104 1.00 16.99 87 GLU A CA 1
ATOM 674 C C . GLU A 1 87 ? 27.907 20.367 17.968 1.00 17.91 87 GLU A C 1
ATOM 675 O O . GLU A 1 87 ? 28.956 19.731 18.004 1.00 19.51 87 GLU A O 1
ATOM 681 N N . HIS A 1 88 ? 27.589 21.186 16.981 1.00 17.10 88 HIS A N 1
ATOM 682 C CA . HIS A 1 88 ? 28.449 21.338 15.823 1.00 17.92 88 HIS A CA 1
ATOM 683 C C . HIS A 1 88 ? 29.820 21.898 16.134 1.00 17.69 88 HIS A C 1
ATOM 684 O O . HIS A 1 88 ? 30.810 21.426 15.592 1.00 16.59 88 HIS A O 1
ATOM 691 N N . ALA A 1 89 ? 29.875 22.915 16.988 1.00 14.62 89 ALA A N 1
ATOM 692 C CA . ALA A 1 89 ? 31.154 23.517 17.363 1.00 13.68 89 ALA A CA 1
ATOM 693 C C . ALA A 1 89 ? 32.021 22.459 18.045 1.00 14.37 89 ALA A C 1
ATOM 694 O O . ALA A 1 89 ? 33.198 22.347 17.785 1.00 15.39 89 ALA A O 1
ATOM 696 N N . PHE A 1 90 ? 31.413 21.652 18.898 1.00 14.74 90 PHE A N 1
ATOM 697 C CA . PHE A 1 90 ? 32.169 20.608 19.562 1.00 16.31 90 PHE A CA 1
ATOM 698 C C . PHE A 1 90 ? 32.570 19.476 18.615 1.00 17.54 90 PHE A C 1
ATOM 699 O O . PHE A 1 90 ? 33.598 18.836 18.827 1.00 15.03 90 PHE A O 1
ATOM 707 N N . ALA A 1 91 ? 31.786 19.247 17.562 1.00 17.45 91 ALA A N 1
ATOM 708 C CA . ALA A 1 91 ? 32.135 18.189 16.615 1.00 18.11 91 ALA A CA 1
ATOM 709 C C . ALA A 1 91 ? 33.397 18.592 15.857 1.00 20.44 91 ALA A C 1
ATOM 710 O O . ALA A 1 91 ? 34.292 17.780 15.667 1.00 21.22 91 ALA A O 1
ATOM 712 N N . LEU A 1 92 ? 33.479 19.862 15.462 1.00 22.22 92 LEU A N 1
ATOM 713 C CA . LEU A 1 92 ? 34.659 20.388 14.759 1.00 23.39 92 LEU A CA 1
ATOM 714 C C . LEU A 1 92 ? 35.879 20.343 15.673 1.00 24.99 92 LEU A C 1
ATOM 715 O O . LEU A 1 92 ? 36.943 19.838 15.323 1.00 23.82 92 LEU A O 1
ATOM 720 N N . LEU A 1 93 ? 35.691 20.880 16.867 1.00 25.00 93 LEU A N 1
ATOM 721 C CA . LEU A 1 93 ? 36.747 20.932 17.858 1.00 24.20 93 LEU A CA 1
ATOM 722 C C . LEU A 1 93 ? 37.300 19.550 18.208 1.00 23.26 93 LEU A C 1
ATOM 723 O O . LEU A 1 93 ? 38.495 19.368 18.264 1.00 21.00 93 LEU A O 1
ATOM 728 N N . LEU A 1 94 ? 36.428 18.577 18.427 1.00 21.35 94 LEU A N 1
ATOM 729 C CA . LEU A 1 94 ? 36.883 17.229 18.759 1.00 22.32 94 LEU A CA 1
ATOM 730 C C . LEU A 1 94 ? 37.533 16.509 17.583 1.00 23.59 94 LEU A C 1
ATOM 731 O O . LEU A 1 94 ? 38.453 15.727 17.773 1.00 23.23 94 LEU A O 1
ATOM 736 N N . ALA A 1 95 ? 37.050 16.780 16.372 1.00 26.60 95 ALA A N 1
ATOM 737 C CA . ALA A 1 95 ? 37.599 16.162 15.161 1.00 26.12 95 ALA A CA 1
ATOM 738 C C . ALA A 1 95 ? 39.073 16.497 15.055 1.00 28.77 95 ALA A C 1
ATOM 739 O O . ALA A 1 95 ? 39.881 15.651 14.693 1.00 27.87 95 ALA A O 1
ATOM 741 N N . HIS A 1 96 ? 39.416 17.732 15.401 1.00 27.37 96 HIS A N 1
ATOM 742 C CA . HIS A 1 96 ? 40.797 18.170 15.370 1.00 28.47 96 HIS A CA 1
ATOM 743 C C . HIS A 1 96 ? 41.575 17.713 16.595 1.00 29.71 96 HIS A C 1
ATOM 744 O O . HIS A 1 96 ? 42.693 17.233 16.472 1.00 28.33 96 HIS A O 1
ATOM 751 N N . ALA A 1 97 ? 40.983 17.849 17.777 1.00 30.57 97 ALA A N 1
ATOM 752 C CA . ALA A 1 97 ? 41.656 17.425 19.001 1.00 29.24 97 ALA A CA 1
ATOM 753 C C . ALA A 1 97 ? 42.069 15.963 18.913 1.00 30.16 97 ALA A C 1
ATOM 754 O O . ALA A 1 97 ? 43.184 15.620 19.274 1.00 30.61 97 ALA A O 1
ATOM 756 N N . LYS A 1 98 ? 41.188 15.109 18.398 1.00 29.06 98 LYS A N 1
ATOM 757 C CA . LYS A 1 98 ? 41.505 13.693 18.274 1.00 28.53 98 LYS A CA 1
ATOM 758 C C . LYS A 1 98 ? 42.063 13.274 16.912 1.00 29.81 98 LYS A C 1
ATOM 759 O O . LYS A 1 98 ? 42.179 12.080 16.642 1.00 29.13 98 LYS A O 1
ATOM 765 N N . ASN A 1 99 ? 42.392 14.241 16.058 1.00 30.42 99 ASN A N 1
ATOM 766 C CA . ASN A 1 99 ? 42.944 13.937 14.737 1.00 30.23 99 ASN A CA 1
ATOM 767 C C . ASN A 1 99 ? 42.113 12.860 14.060 1.00 30.41 99 ASN A C 1
ATOM 768 O O . ASN A 1 99 ? 42.647 11.913 13.480 1.00 28.90 99 ASN A O 1
ATOM 773 N N . ILE A 1 100 ? 40.800 12.998 14.144 1.00 30.72 100 ILE A N 1
ATOM 774 C CA . ILE A 1 100 ? 39.887 12.023 13.576 1.00 29.11 100 ILE A CA 1
ATOM 775 C C . ILE A 1 100 ? 40.051 11.827 12.077 1.00 31.23 100 ILE A C 1
ATOM 776 O O . ILE A 1 100 ? 39.987 10.706 11.589 1.00 30.78 100 ILE A O 1
ATOM 781 N N . LEU A 1 101 ? 40.265 12.906 11.336 1.00 31.21 101 LEU A N 1
ATOM 782 C CA . LEU A 1 101 ? 40.405 12.775 9.890 1.00 34.35 101 LEU A CA 1
ATOM 783 C C . LEU A 1 101 ? 41.677 12.074 9.459 1.00 35.57 101 LEU A C 1
ATOM 784 O O . LEU A 1 101 ? 41.648 11.137 8.671 1.00 33.33 101 LEU A O 1
ATOM 789 N N . GLU A 1 102 ? 42.797 12.543 9.978 1.00 37.19 102 GLU A N 1
ATOM 790 C CA . GLU A 1 102 ? 44.069 11.956 9.620 1.00 38.29 102 GLU A CA 1
ATOM 791 C C . GLU A 1 102 ? 44.167 10.490 10.003 1.00 38.62 102 GLU A C 1
ATOM 792 O O . GLU A 1 102 ? 44.607 9.670 9.207 1.00 40.60 102 GLU A O 1
ATOM 798 N N . ASN A 1 103 ? 43.736 10.144 11.206 1.00 37.37 103 ASN A N 1
ATOM 799 C CA . ASN A 1 103 ? 43.799 8.752 11.614 1.00 37.55 103 ASN A CA 1
ATOM 800 C C . ASN A 1 103 ? 42.842 7.856 10.846 1.00 38.12 103 ASN A C 1
ATOM 801 O O . ASN A 1 103 ? 43.185 6.736 10.505 1.00 38.49 103 ASN A O 1
ATOM 806 N N . ASN A 1 104 ? 41.650 8.361 10.559 1.00 36.63 104 ASN A N 1
ATOM 807 C CA . ASN A 1 104 ? 40.684 7.566 9.826 1.00 36.97 104 ASN A CA 1
ATOM 808 C C . ASN A 1 104 ? 41.223 7.202 8.468 1.00 38.52 104 ASN A C 1
ATOM 809 O O . ASN A 1 104 ? 41.090 6.064 8.036 1.00 39.27 104 ASN A O 1
ATOM 814 N N . GLU A 1 105 ? 41.824 8.174 7.794 1.00 39.38 105 GLU A N 1
ATOM 815 C CA . GLU A 1 105 ? 42.396 7.968 6.470 1.00 41.90 105 GLU A CA 1
ATOM 816 C C . GLU A 1 105 ? 43.448 6.874 6.499 1.00 42.55 105 GLU A C 1
ATOM 817 O O . GLU A 1 105 ? 43.459 5.971 5.660 1.00 42.63 105 GLU A O 1
ATOM 823 N N . LEU A 1 106 ? 44.344 6.986 7.472 1.00 42.04 106 LEU A N 1
ATOM 824 C CA . LEU A 1 106 ? 45.407 6.015 7.653 1.00 41.67 106 LEU A CA 1
ATOM 825 C C . LEU A 1 106 ? 44.841 4.648 7.897 1.00 42.75 106 LEU A C 1
ATOM 826 O O . LEU A 1 106 ? 45.136 3.698 7.180 1.00 42.81 106 LEU A O 1
ATOM 839 N N . LYS A 1 108 ? 42.093 3.411 7.213 1.00 44.11 108 LYS A N 1
ATOM 840 C CA . LYS A 1 108 ? 41.427 2.794 6.070 1.00 44.19 108 LYS A CA 1
ATOM 841 C C . LYS A 1 108 ? 42.377 2.430 4.949 1.00 45.35 108 LYS A C 1
ATOM 842 O O . LYS A 1 108 ? 42.003 1.712 4.035 1.00 44.88 108 LYS A O 1
ATOM 848 N N . ALA A 1 109 ? 43.598 2.946 5.023 1.00 46.27 109 ALA A N 1
ATOM 849 C CA . ALA A 1 109 ? 44.619 2.626 4.044 1.00 47.05 109 ALA A CA 1
ATOM 850 C C . ALA A 1 109 ? 45.320 1.361 4.559 1.00 47.89 109 ALA A C 1
ATOM 851 O O . ALA A 1 109 ? 46.252 0.864 3.943 1.00 48.56 109 ALA A O 1
ATOM 853 N N . GLY A 1 110 ? 44.847 0.843 5.692 1.00 48.81 110 GLY A N 1
ATOM 854 C CA . GLY A 1 110 ? 45.419 -0.361 6.274 1.00 49.76 110 GLY A CA 1
ATOM 855 C C . GLY A 1 110 ? 46.678 -0.059 7.050 1.00 49.95 110 GLY A C 1
ATOM 856 O O . GLY A 1 110 ? 47.588 -0.883 7.138 1.00 51.04 110 GLY A O 1
ATOM 857 N N . ILE A 1 111 ? 46.734 1.148 7.595 1.00 48.94 111 ILE A N 1
ATOM 858 C CA . ILE A 1 111 ? 47.878 1.567 8.373 1.00 48.10 111 ILE A CA 1
ATOM 859 C C . ILE A 1 111 ? 47.499 1.875 9.775 1.00 48.43 111 ILE A C 1
ATOM 860 O O . ILE A 1 111 ? 46.676 2.748 10.071 1.00 50.05 111 ILE A O 1
ATOM 865 N N . PHE A 1 112 ? 48.148 1.144 10.647 1.00 47.39 112 PHE A N 1
ATOM 866 C CA . PHE A 1 112 ? 47.912 1.294 12.036 1.00 46.32 112 PHE A CA 1
ATOM 867 C C . PHE A 1 112 ? 49.013 2.165 12.584 1.00 46.48 112 PHE A C 1
ATOM 868 O O . PHE A 1 112 ? 50.145 1.728 12.751 1.00 47.23 112 PHE A O 1
ATOM 876 N N . ARG A 1 113 ? 48.696 3.418 12.861 1.00 46.94 113 ARG A N 1
ATOM 877 C CA . ARG A 1 113 ? 49.738 4.258 13.372 1.00 46.03 113 ARG A CA 1
ATOM 878 C C . ARG A 1 113 ? 49.332 5.234 14.449 1.00 46.69 113 ARG A C 1
ATOM 879 O O . ARG A 1 113 ? 48.682 6.258 14.209 1.00 46.71 113 ARG A O 1
ATOM 887 N N . GLN A 1 114 ? 49.777 4.907 15.649 1.00 46.06 114 GLN A N 1
ATOM 888 C CA . GLN A 1 114 ? 49.494 5.693 16.818 1.00 45.98 114 GLN A CA 1
ATOM 889 C C . GLN A 1 114 ? 50.154 7.035 16.961 1.00 45.01 114 GLN A C 1
ATOM 890 O O . GLN A 1 114 ? 51.341 7.216 16.697 1.00 44.69 114 GLN A O 1
ATOM 896 N N . SER A 1 115 ? 49.337 7.963 17.432 1.00 44.31 115 SER A N 1
ATOM 897 C CA . SER A 1 115 ? 49.736 9.323 17.672 1.00 43.57 115 SER A CA 1
ATOM 898 C C . SER A 1 115 ? 48.912 9.842 18.833 1.00 43.22 115 SER A C 1
ATOM 899 O O . SER A 1 115 ? 47.813 9.367 19.099 1.00 43.81 115 SER A O 1
ATOM 902 N N . PRO A 1 116 ? 49.448 10.822 19.552 1.00 43.63 116 PRO A N 1
ATOM 903 C CA . PRO A 1 116 ? 48.757 11.416 20.689 1.00 44.02 116 PRO A CA 1
ATOM 904 C C . PRO A 1 116 ? 47.637 12.323 20.211 1.00 42.90 116 PRO A C 1
ATOM 905 O O . PRO A 1 116 ? 47.652 12.826 19.088 1.00 42.53 116 PRO A O 1
ATOM 909 N N . THR A 1 117 ? 46.658 12.501 21.081 1.00 41.69 117 THR A N 1
ATOM 910 C CA . THR A 1 117 ? 45.543 13.357 20.784 1.00 38.99 117 THR A CA 1
ATOM 911 C C . THR A 1 117 ? 45.527 14.405 21.868 1.00 38.17 117 THR A C 1
ATOM 912 O O . THR A 1 117 ? 46.142 14.240 22.917 1.00 40.17 117 THR A O 1
ATOM 916 N N . THR A 1 118 ? 44.835 15.497 21.596 1.00 37.23 118 THR A N 1
ATOM 917 C CA . THR A 1 118 ? 44.714 16.580 22.552 1.00 34.40 118 THR A CA 1
ATOM 918 C C . THR A 1 118 ? 43.501 16.277 23.413 1.00 34.58 118 THR A C 1
ATOM 919 O O . THR A 1 118 ? 42.450 15.849 22.933 1.00 33.63 118 THR A O 1
ATOM 923 N N . LEU A 1 119 ? 43.656 16.487 24.702 1.00 33.62 119 LEU A N 1
ATOM 924 C CA . LEU A 1 119 ? 42.570 16.229 25.616 1.00 35.09 119 LEU A CA 1
ATOM 925 C C . LEU A 1 119 ? 41.905 17.567 25.954 1.00 34.73 119 LEU A C 1
ATOM 926 O O . LEU A 1 119 ? 42.586 18.578 26.109 1.00 34.31 119 LEU A O 1
ATOM 931 N N . LEU A 1 120 ? 40.576 17.581 26.042 1.00 33.98 120 LEU A N 1
ATOM 932 C CA . LEU A 1 120 ? 39.864 18.824 26.345 1.00 32.45 120 LEU A CA 1
ATOM 933 C C . LEU A 1 120 ? 39.883 19.099 27.832 1.00 32.67 120 LEU A C 1
ATOM 934 O O . LEU A 1 120 ? 40.079 20.225 28.272 1.00 31.38 120 LEU A O 1
ATOM 939 N N . TYR A 1 121 ? 39.675 18.035 28.595 1.00 32.35 121 TYR A N 1
ATOM 940 C CA . TYR A 1 121 ? 39.655 18.106 30.043 1.00 33.21 121 TYR A CA 1
ATOM 941 C C . TYR A 1 121 ? 40.829 18.908 30.596 1.00 34.33 121 TYR A C 1
ATOM 942 O O . TYR A 1 121 ? 41.979 18.628 30.271 1.00 33.65 121 TYR A O 1
ATOM 951 N N . GLY A 1 122 ? 40.535 19.899 31.434 1.00 34.39 122 GLY A N 1
ATOM 952 C CA . GLY A 1 122 ? 41.582 20.714 32.026 1.00 33.20 122 GLY A CA 1
ATOM 953 C C . GLY A 1 122 ? 42.071 21.896 31.200 1.00 33.92 122 GLY A C 1
ATOM 954 O O . GLY A 1 122 ? 42.940 22.650 31.628 1.00 34.53 122 GLY A O 1
ATOM 955 N N . LYS A 1 123 ? 41.507 22.085 30.019 1.00 32.93 123 LYS A N 1
ATOM 956 C CA . LYS A 1 123 ? 41.939 23.190 29.183 1.00 32.96 123 LYS A CA 1
ATOM 957 C C . LYS A 1 123 ? 41.041 24.407 29.244 1.00 32.02 123 LYS A C 1
ATOM 958 O O . LYS A 1 123 ? 39.948 24.364 29.805 1.00 31.79 123 LYS A O 1
ATOM 964 N N . ALA A 1 124 ? 41.513 25.491 28.645 1.00 29.87 124 ALA A N 1
ATOM 965 C CA . ALA A 1 124 ? 40.769 26.732 28.633 1.00 30.03 124 ALA A CA 1
ATOM 966 C C . ALA A 1 124 ? 40.115 27.081 27.298 1.00 29.89 124 ALA A C 1
ATOM 967 O O . ALA A 1 124 ? 40.770 27.184 26.256 1.00 31.19 124 ALA A O 1
ATOM 969 N N . LEU A 1 125 ? 38.802 27.274 27.351 1.00 28.68 125 LEU A N 1
ATOM 970 C CA . LEU A 1 125 ? 38.030 27.641 26.181 1.00 26.12 125 LEU A CA 1
ATOM 971 C C . LEU A 1 125 ? 37.645 29.104 26.307 1.00 24.29 125 LEU A C 1
ATOM 972 O O . LEU A 1 125 ? 36.911 29.490 27.219 1.00 23.58 125 LEU A O 1
ATOM 977 N N . GLY A 1 126 ? 38.176 29.910 25.399 1.00 21.62 126 GLY A N 1
ATOM 978 C CA . GLY A 1 126 ? 37.861 31.319 25.358 1.00 21.41 126 GLY A CA 1
ATOM 979 C C . GLY A 1 126 ? 36.657 31.492 24.443 1.00 23.32 126 GLY A C 1
ATOM 980 O O . GLY A 1 126 ? 36.551 30.832 23.406 1.00 25.35 126 GLY A O 1
ATOM 981 N N . ILE A 1 127 ? 35.729 32.366 24.814 1.00 22.47 127 ILE A N 1
ATOM 982 C CA . ILE A 1 127 ? 34.544 32.585 23.998 1.00 21.77 127 ILE A CA 1
ATOM 983 C C . ILE A 1 127 ? 34.289 34.050 23.657 1.00 22.63 127 ILE A C 1
ATOM 984 O O . ILE A 1 127 ? 34.095 34.879 24.545 1.00 25.63 127 ILE A O 1
ATOM 989 N N . LEU A 1 128 ? 34.286 34.377 22.370 1.00 22.59 128 LEU A N 1
ATOM 990 C CA . LEU A 1 128 ? 33.979 35.732 21.925 1.00 24.31 128 LEU A CA 1
ATOM 991 C C . LEU A 1 128 ? 32.456 35.844 21.823 1.00 24.31 128 LEU A C 1
ATOM 992 O O . LEU A 1 128 ? 31.829 35.268 20.931 1.00 24.72 128 LEU A O 1
ATOM 997 N N . GLY A 1 129 ? 31.854 36.570 22.752 1.00 23.44 129 GLY A N 1
ATOM 998 C CA . GLY A 1 129 ? 30.413 36.708 22.746 1.00 23.58 129 GLY A CA 1
ATOM 999 C C . GLY A 1 129 ? 29.786 35.735 23.719 1.00 23.91 129 GLY A C 1
ATOM 1000 O O . GLY A 1 129 ? 30.387 34.718 24.064 1.00 25.20 129 GLY A O 1
ATOM 1001 N N . TYR A 1 130 ? 28.582 36.047 24.181 1.00 22.35 130 TYR A N 1
ATOM 1002 C CA . TYR A 1 130 ? 27.915 35.176 25.128 1.00 20.30 130 TYR A CA 1
ATOM 1003 C C . TYR A 1 130 ? 26.409 35.192 24.968 1.00 21.37 130 TYR A C 1
ATOM 1004 O O . TYR A 1 130 ? 25.672 35.480 25.909 1.00 21.75 130 TYR A O 1
ATOM 1013 N N . GLY A 1 131 ? 25.963 34.904 23.748 1.00 20.85 131 GLY A N 1
ATOM 1014 C CA . GLY A 1 131 ? 24.553 34.800 23.438 1.00 17.53 131 GLY A CA 1
ATOM 1015 C C . GLY A 1 131 ? 24.146 33.351 23.695 1.00 18.19 131 GLY A C 1
ATOM 1016 O O . GLY A 1 131 ? 24.894 32.605 24.322 1.00 17.40 131 GLY A O 1
ATOM 1017 N N . GLY A 1 132 ? 22.987 32.931 23.195 1.00 17.60 132 GLY A N 1
ATOM 1018 C CA . GLY A 1 132 ? 22.543 31.558 23.391 1.00 16.94 132 GLY A CA 1
ATOM 1019 C C . GLY A 1 132 ? 23.537 30.471 23.014 1.00 18.63 132 GLY A C 1
ATOM 1020 O O . GLY A 1 132 ? 23.623 29.442 23.673 1.00 19.96 132 GLY A O 1
ATOM 1021 N N . ILE A 1 133 ? 24.293 30.703 21.954 1.00 18.33 133 ILE A N 1
ATOM 1022 C CA . ILE A 1 133 ? 25.290 29.739 21.507 1.00 20.72 133 ILE A CA 1
ATOM 1023 C C . ILE A 1 133 ? 26.449 29.643 22.500 1.00 18.57 133 ILE A C 1
ATOM 1024 O O . ILE A 1 133 ? 26.852 28.565 22.917 1.00 17.67 133 ILE A O 1
ATOM 1029 N N . GLY A 1 134 ? 26.966 30.791 22.898 1.00 21.50 134 GLY A N 1
ATOM 1030 C CA . GLY A 1 134 ? 28.036 30.818 23.872 1.00 19.06 134 GLY A CA 1
ATOM 1031 C C . GLY A 1 134 ? 27.644 30.157 25.177 1.00 20.30 134 GLY A C 1
ATOM 1032 O O . GLY A 1 134 ? 28.443 29.425 25.755 1.00 21.26 134 GLY A O 1
ATOM 1033 N N . ARG A 1 135 ? 26.422 30.391 25.643 1.00 18.43 135 ARG A N 1
ATOM 1034 C CA . ARG A 1 135 ? 25.967 29.780 26.895 1.00 21.83 135 ARG A CA 1
ATOM 1035 C C . ARG A 1 135 ? 25.889 28.264 26.814 1.00 21.09 135 ARG A C 1
ATOM 1036 O O . ARG A 1 135 ? 26.300 27.573 27.733 1.00 20.18 135 ARG A O 1
ATOM 1044 N N . ARG A 1 136 ? 25.340 27.767 25.709 1.00 18.01 136 ARG A N 1
ATOM 1045 C CA . ARG A 1 136 ? 25.196 26.340 25.500 1.00 17.23 136 ARG A CA 1
ATOM 1046 C C . ARG A 1 136 ? 26.572 25.687 25.416 1.00 17.85 136 ARG A C 1
ATOM 1047 O O . ARG A 1 136 ? 26.821 24.650 26.005 1.00 17.30 136 ARG A O 1
ATOM 1055 N N . VAL A 1 137 ? 27.461 26.321 24.675 1.00 18.01 137 VAL A N 1
ATOM 1056 C CA . VAL A 1 137 ? 28.825 25.843 24.529 1.00 17.55 137 VAL A CA 1
ATOM 1057 C C . VAL A 1 137 ? 29.534 25.766 25.881 1.00 18.56 137 VAL A C 1
ATOM 1058 O O . VAL A 1 137 ? 30.181 24.767 26.196 1.00 15.28 137 VAL A O 1
ATOM 1062 N N . ALA A 1 138 ? 29.390 26.828 26.670 1.00 21.36 138 ALA A N 1
ATOM 1063 C CA . ALA A 1 138 ? 29.986 26.906 28.008 1.00 21.35 138 ALA A CA 1
ATOM 1064 C C . ALA A 1 138 ? 29.447 25.766 28.856 1.00 22.54 138 ALA A C 1
ATOM 1065 O O . ALA A 1 138 ? 30.176 25.133 29.620 1.00 21.82 138 ALA A O 1
ATOM 1067 N N . HIS A 1 139 ? 28.152 25.517 28.705 1.00 21.67 139 HIS A N 1
ATOM 1068 C CA . HIS A 1 139 ? 27.518 24.434 29.425 1.00 22.89 139 HIS A CA 1
ATOM 1069 C C . HIS A 1 139 ? 28.199 23.118 29.031 1.00 23.98 139 HIS A C 1
ATOM 1070 O O . HIS A 1 139 ? 28.479 22.286 29.886 1.00 25.60 139 HIS A O 1
ATOM 1077 N N . LEU A 1 140 ? 28.498 22.942 27.746 1.00 23.25 140 LEU A N 1
ATOM 1078 C CA . LEU A 1 140 ? 29.155 21.712 27.296 1.00 23.07 140 LEU A CA 1
ATOM 1079 C C . LEU A 1 140 ? 30.586 21.651 27.814 1.00 22.22 140 LEU A C 1
ATOM 1080 O O . LEU A 1 140 ? 31.033 20.626 28.344 1.00 21.01 140 LEU A O 1
ATOM 1085 N N . ALA A 1 141 ? 31.281 22.773 27.667 1.00 20.25 141 ALA A N 1
ATOM 1086 C CA . ALA A 1 141 ? 32.660 22.921 28.102 1.00 20.73 141 ALA A CA 1
ATOM 1087 C C . ALA A 1 141 ? 32.855 22.534 29.571 1.00 21.84 141 ALA A C 1
ATOM 1088 O O . ALA A 1 141 ? 33.732 21.751 29.897 1.00 20.54 141 ALA A O 1
ATOM 1090 N N . LYS A 1 142 ? 32.013 23.058 30.450 1.00 23.29 142 LYS A N 1
ATOM 1091 C CA . LYS A 1 142 ? 32.126 22.708 31.861 1.00 24.34 142 LYS A CA 1
ATOM 1092 C C . LYS A 1 142 ? 31.949 21.207 32.057 1.00 27.38 142 LYS A C 1
ATOM 1093 O O . LYS A 1 142 ? 32.635 20.595 32.869 1.00 27.74 142 LYS A O 1
ATOM 1099 N N . ALA A 1 143 ? 31.039 20.606 31.298 1.00 28.03 143 ALA A N 1
ATOM 1100 C CA . ALA A 1 143 ? 30.811 19.166 31.388 1.00 27.43 143 ALA A CA 1
ATOM 1101 C C . ALA A 1 143 ? 32.074 18.414 30.975 1.00 26.84 143 ALA A C 1
ATOM 1102 O O . ALA A 1 143 ? 32.425 17.395 31.553 1.00 26.48 143 ALA A O 1
ATOM 1104 N N . PHE A 1 144 ? 32.765 18.945 29.979 1.00 26.85 144 PHE A N 1
ATOM 1105 C CA . PHE A 1 144 ? 34.002 18.342 29.503 1.00 28.10 144 PHE A CA 1
ATOM 1106 C C . PHE A 1 144 ? 35.145 18.652 30.472 1.00 28.44 144 PHE A C 1
ATOM 1107 O O . PHE A 1 144 ? 36.248 18.146 30.323 1.00 27.54 144 PHE A O 1
ATOM 1115 N N . GLY A 1 145 ? 34.872 19.500 31.457 1.00 26.70 145 GLY A N 1
ATOM 1116 C CA . GLY A 1 145 ? 35.891 19.849 32.424 1.00 26.14 145 GLY A CA 1
ATOM 1117 C C . GLY A 1 145 ? 36.838 20.916 31.932 1.00 26.07 145 GLY A C 1
ATOM 1118 O O . GLY A 1 145 ? 37.999 20.924 32.278 1.00 27.13 145 GLY A O 1
ATOM 1127 N N . ARG A 1 147 ? 37.861 25.076 31.353 1.00 24.57 147 ARG A N 1
ATOM 1128 C CA . ARG A 1 147 ? 37.716 26.338 32.027 1.00 25.84 147 ARG A CA 1
ATOM 1129 C C . ARG A 1 147 ? 37.168 27.280 30.965 1.00 26.44 147 ARG A C 1
ATOM 1130 O O . ARG A 1 147 ? 37.561 27.207 29.801 1.00 26.02 147 ARG A O 1
ATOM 1138 N N . VAL A 1 148 ? 36.281 28.176 31.370 1.00 25.06 148 VAL A N 1
ATOM 1139 C CA . VAL A 1 148 ? 35.670 29.100 30.428 1.00 23.67 148 VAL A CA 1
ATOM 1140 C C . VAL A 1 148 ? 35.952 30.571 30.680 1.00 25.90 148 VAL A C 1
ATOM 1141 O O . VAL A 1 148 ? 35.652 31.113 31.748 1.00 24.67 148 VAL A O 1
ATOM 1145 N N . ILE A 1 149 ? 36.541 31.205 29.676 1.00 27.55 149 ILE A N 1
ATOM 1146 C CA . ILE A 1 149 ? 36.836 32.618 29.699 1.00 29.74 149 ILE A CA 1
ATOM 1147 C C . ILE A 1 149 ? 35.952 33.231 28.625 1.00 30.92 149 ILE A C 1
ATOM 1148 O O . ILE A 1 149 ? 35.890 32.749 27.493 1.00 31.47 149 ILE A O 1
ATOM 1153 N N . ALA A 1 150 ? 35.255 34.299 28.975 1.00 30.84 150 ALA A N 1
ATOM 1154 C CA . ALA A 1 150 ? 34.387 34.929 28.010 1.00 29.59 150 ALA A CA 1
ATOM 1155 C C . ALA A 1 150 ? 34.633 36.405 27.886 1.00 28.73 150 ALA A C 1
ATOM 1156 O O . ALA A 1 150 ? 34.972 37.097 28.841 1.00 30.20 150 ALA A O 1
ATOM 1158 N N . TYR A 1 151 ? 34.466 36.872 26.669 1.00 26.88 151 TYR A N 1
ATOM 1159 C CA . TYR A 1 151 ? 34.623 38.259 26.373 1.00 27.43 151 TYR A CA 1
ATOM 1160 C C . TYR A 1 151 ? 33.254 38.705 25.895 1.00 27.66 151 TYR A C 1
ATOM 1161 O O . TYR A 1 151 ? 32.815 38.313 24.815 1.00 27.56 151 TYR A O 1
ATOM 1170 N N . THR A 1 152 ? 32.579 39.520 26.699 1.00 27.88 152 THR A N 1
ATOM 1171 C CA . THR A 1 152 ? 31.231 39.969 26.378 1.00 28.29 152 THR A CA 1
ATOM 1172 C C . THR A 1 152 ? 30.789 41.040 27.374 1.00 29.88 152 THR A C 1
ATOM 1173 O O . THR A 1 152 ? 31.318 41.123 28.480 1.00 27.80 152 THR A O 1
ATOM 1177 N N . ARG A 1 153 ? 29.816 41.849 26.979 1.00 31.43 153 ARG A N 1
ATOM 1178 C CA . ARG A 1 153 ? 29.273 42.869 27.863 1.00 34.88 153 ARG A CA 1
ATOM 1179 C C . ARG A 1 153 ? 27.891 42.404 28.270 1.00 35.97 153 ARG A C 1
ATOM 1180 O O . ARG A 1 153 ? 27.120 43.150 28.850 1.00 37.19 153 ARG A O 1
ATOM 1188 N N . SER A 1 154 ? 27.551 41.177 27.929 1.00 35.21 154 SER A N 1
ATOM 1189 C CA . SER A 1 154 ? 26.251 40.695 28.319 1.00 34.76 154 SER A CA 1
ATOM 1190 C C . SER A 1 154 ? 26.416 40.070 29.687 1.00 34.47 154 SER A C 1
ATOM 1191 O O . SER A 1 154 ? 27.527 39.916 30.185 1.00 33.23 154 SER A O 1
ATOM 1194 N N . SER A 1 155 ? 25.302 39.711 30.294 1.00 33.80 155 SER A N 1
ATOM 1195 C CA . SER A 1 155 ? 25.330 39.057 31.578 1.00 35.22 155 SER A CA 1
ATOM 1196 C C . SER A 1 155 ? 25.800 37.649 31.298 1.00 34.75 155 SER A C 1
ATOM 1197 O O . SER A 1 155 ? 25.540 37.100 30.227 1.00 33.59 155 SER A O 1
ATOM 1200 N N . VAL A 1 156 ? 26.503 37.071 32.253 1.00 35.55 156 VAL A N 1
ATOM 1201 C CA . VAL A 1 156 ? 26.989 35.726 32.091 1.00 34.38 156 VAL A CA 1
ATOM 1202 C C . VAL A 1 156 ? 26.355 34.912 33.188 1.00 34.64 156 VAL A C 1
ATOM 1203 O O . VAL A 1 156 ? 25.716 35.460 34.079 1.00 36.05 156 VAL A O 1
ATOM 1207 N N . ASP A 1 157 ? 26.493 33.600 33.107 1.00 32.70 157 ASP A N 1
ATOM 1208 C CA . ASP A 1 157 ? 25.941 32.759 34.136 1.00 29.89 157 ASP A CA 1
ATOM 1209 C C . ASP A 1 157 ? 27.062 32.082 34.900 1.00 28.55 157 ASP A C 1
ATOM 1210 O O . ASP A 1 157 ? 28.215 32.486 34.829 1.00 28.11 157 ASP A O 1
ATOM 1215 N N . GLN A 1 158 ? 26.712 31.040 35.627 1.00 28.57 158 GLN A N 1
ATOM 1216 C CA . GLN A 1 158 ? 27.689 30.323 36.413 1.00 31.12 158 GLN A CA 1
ATOM 1217 C C . GLN A 1 158 ? 28.678 29.452 35.615 1.00 30.40 158 GLN A C 1
ATOM 1218 O O . GLN A 1 158 ? 29.589 28.883 36.193 1.00 30.81 158 GLN A O 1
ATOM 1224 N N . ASN A 1 159 ? 28.517 29.335 34.301 1.00 28.59 159 ASN A N 1
ATOM 1225 C CA . ASN A 1 159 ? 29.453 28.510 33.538 1.00 28.27 159 ASN A CA 1
ATOM 1226 C C . ASN A 1 159 ? 30.624 29.294 32.972 1.00 29.35 159 ASN A C 1
ATOM 1227 O O . ASN A 1 159 ? 31.439 28.781 32.215 1.00 28.34 159 ASN A O 1
ATOM 1232 N N . VAL A 1 160 ? 30.699 30.555 33.367 1.00 29.46 160 VAL A N 1
ATOM 1233 C CA . VAL A 1 160 ? 31.791 31.416 32.975 1.00 30.85 160 VAL A CA 1
ATOM 1234 C C . VAL A 1 160 ? 32.688 31.625 34.191 1.00 33.19 160 VAL A C 1
ATOM 1235 O O . VAL A 1 160 ? 32.259 32.139 35.219 1.00 34.42 160 VAL A O 1
ATOM 1239 N N . ASP A 1 161 ? 33.936 31.204 34.065 1.00 34.59 161 ASP A N 1
ATOM 1240 C CA . ASP A 1 161 ? 34.890 31.323 35.148 1.00 33.83 161 ASP A CA 1
ATOM 1241 C C . ASP A 1 161 ? 35.588 32.660 35.136 1.00 34.34 161 ASP A C 1
ATOM 1242 O O . ASP A 1 161 ? 35.998 33.164 36.174 1.00 34.11 161 ASP A O 1
ATOM 1247 N N . VAL A 1 162 ? 35.721 33.232 33.950 1.00 33.51 162 VAL A N 1
ATOM 1248 C CA . VAL A 1 162 ? 36.410 34.501 33.812 1.00 34.77 162 VAL A CA 1
ATOM 1249 C C . VAL A 1 162 ? 35.822 35.430 32.772 1.00 35.12 162 VAL A C 1
ATOM 1250 O O . VAL A 1 162 ? 35.575 35.025 31.640 1.00 35.80 162 VAL A O 1
ATOM 1254 N N . ILE A 1 163 ? 35.583 36.677 33.155 1.00 36.23 163 ILE A N 1
ATOM 1255 C CA . ILE A 1 163 ? 35.116 37.634 32.180 1.00 36.87 163 ILE A CA 1
ATOM 1256 C C . ILE A 1 163 ? 36.411 38.271 31.775 1.00 37.99 163 ILE A C 1
ATOM 1257 O O . ILE A 1 163 ? 37.150 38.780 32.612 1.00 40.22 163 ILE A O 1
ATOM 1262 N N . SER A 1 164 ? 36.723 38.203 30.495 1.00 40.30 164 SER A N 1
ATOM 1263 C CA . SER A 1 164 ? 37.937 38.822 30.002 1.00 41.59 164 SER A CA 1
ATOM 1264 C C . SER A 1 164 ? 37.566 40.254 29.647 1.00 43.03 164 SER A C 1
ATOM 1265 O O . SER A 1 164 ? 36.416 40.536 29.327 1.00 44.36 164 SER A O 1
ATOM 1268 N N . GLU A 1 165 ? 38.525 41.167 29.686 1.00 45.13 165 GLU A N 1
ATOM 1269 C CA . GLU A 1 165 ? 38.189 42.540 29.365 1.00 47.07 165 GLU A CA 1
ATOM 1270 C C . GLU A 1 165 ? 38.634 43.014 27.995 1.00 45.36 165 GLU A C 1
ATOM 1271 O O . GLU A 1 165 ? 38.309 44.110 27.579 1.00 45.24 165 GLU A O 1
ATOM 1277 N N . SER A 1 166 ? 39.365 42.172 27.284 1.00 43.95 166 SER A N 1
ATOM 1278 C CA . SER A 1 166 ? 39.799 42.505 25.938 1.00 42.55 166 SER A CA 1
ATOM 1279 C C . SER A 1 166 ? 39.952 41.196 25.166 1.00 40.91 166 SER A C 1
ATOM 1280 O O . SER A 1 166 ? 40.154 40.145 25.762 1.00 39.31 166 SER A O 1
ATOM 1283 N N . PRO A 1 167 ? 39.822 41.235 23.833 1.00 39.44 167 PRO A N 1
ATOM 1284 C CA . PRO A 1 167 ? 39.970 40.004 23.049 1.00 39.19 167 PRO A CA 1
ATOM 1285 C C . PRO A 1 167 ? 41.371 39.390 23.202 1.00 39.65 167 PRO A C 1
ATOM 1286 O O . PRO A 1 167 ? 41.519 38.171 23.321 1.00 37.77 167 PRO A O 1
ATOM 1290 N N . ALA A 1 168 ? 42.387 40.254 23.190 1.00 40.07 168 ALA A N 1
ATOM 1291 C CA . ALA A 1 168 ? 43.785 39.839 23.323 1.00 41.42 168 ALA A CA 1
ATOM 1292 C C . ALA A 1 168 ? 44.014 39.148 24.648 1.00 40.57 168 ALA A C 1
ATOM 1293 O O . ALA A 1 168 ? 44.734 38.165 24.735 1.00 40.73 168 ALA A O 1
ATOM 1295 N N . ASP A 1 169 ? 43.377 39.676 25.680 1.00 41.57 169 ASP A N 1
ATOM 1296 C CA . ASP A 1 169 ? 43.478 39.107 27.016 1.00 41.82 169 ASP A CA 1
ATOM 1297 C C . ASP A 1 169 ? 42.833 37.736 26.975 1.00 40.45 169 ASP A C 1
ATOM 1298 O O . ASP A 1 169 ? 43.345 36.783 27.551 1.00 40.13 169 ASP A O 1
ATOM 1303 N N . LEU A 1 170 ? 41.717 37.637 26.264 1.00 39.69 170 LEU A N 1
ATOM 1304 C CA . LEU A 1 170 ? 41.032 36.368 26.144 1.00 38.48 170 LEU A CA 1
ATOM 1305 C C . LEU A 1 170 ? 41.922 35.398 25.398 1.00 37.96 170 LEU A C 1
ATOM 1306 O O . LEU A 1 170 ? 42.102 34.266 25.821 1.00 36.48 170 LEU A O 1
ATOM 1311 N N . PHE A 1 171 ? 42.502 35.855 24.296 1.00 37.58 171 PHE A N 1
ATOM 1312 C CA . PHE A 1 171 ? 43.374 34.991 23.502 1.00 37.78 171 PHE A CA 1
ATOM 1313 C C . PHE A 1 171 ? 44.557 34.447 24.250 1.00 39.08 171 PHE A C 1
ATOM 1314 O O . PHE A 1 171 ? 44.922 33.289 24.095 1.00 41.04 171 PHE A O 1
ATOM 1322 N N . ARG A 1 172 ? 45.161 35.269 25.081 1.00 39.99 172 ARG A N 1
ATOM 1323 C CA . ARG A 1 172 ? 46.313 34.783 25.796 1.00 40.49 172 ARG A CA 1
ATOM 1324 C C . ARG A 1 172 ? 45.974 33.704 26.815 1.00 40.55 172 ARG A C 1
ATOM 1325 O O . ARG A 1 172 ? 46.809 32.871 27.121 1.00 41.48 172 ARG A O 1
ATOM 1333 N N . GLN A 1 173 ? 44.743 33.682 27.307 1.00 38.51 173 GLN A N 1
ATOM 1334 C CA . GLN A 1 173 ? 44.355 32.668 28.282 1.00 37.66 173 GLN A CA 1
ATOM 1335 C C . GLN A 1 173 ? 43.692 31.444 27.661 1.00 36.74 173 GLN A C 1
ATOM 1336 O O . GLN A 1 173 ? 43.346 30.518 28.371 1.00 37.53 173 GLN A O 1
ATOM 1342 N N . SER A 1 174 ? 43.511 31.430 26.347 1.00 35.69 174 SER A N 1
ATOM 1343 C CA . SER A 1 174 ? 42.794 30.316 25.724 1.00 35.64 174 SER A CA 1
ATOM 1344 C C . SER A 1 174 ? 43.551 29.248 24.943 1.00 35.34 174 SER A C 1
ATOM 1345 O O . SER A 1 174 ? 44.460 29.540 24.181 1.00 37.35 174 SER A O 1
ATOM 1348 N N . ASP A 1 175 ? 43.155 27.997 25.137 1.00 35.24 175 ASP A N 1
ATOM 1349 C CA . ASP A 1 175 ? 43.728 26.902 24.378 1.00 34.34 175 ASP A CA 1
ATOM 1350 C C . ASP A 1 175 ? 42.819 26.708 23.169 1.00 35.44 175 ASP A C 1
ATOM 1351 O O . ASP A 1 175 ? 43.237 26.205 22.134 1.00 35.32 175 ASP A O 1
ATOM 1356 N N . PHE A 1 176 ? 41.566 27.119 23.323 1.00 33.65 176 PHE A N 1
ATOM 1357 C CA . PHE A 1 176 ? 40.574 27.037 22.261 1.00 31.61 176 PHE A CA 1
ATOM 1358 C C . PHE A 1 176 ? 39.806 28.341 22.271 1.00 32.62 176 PHE A C 1
ATOM 1359 O O . PHE A 1 176 ? 39.649 28.979 23.313 1.00 32.65 176 PHE A O 1
ATOM 1367 N N . VAL A 1 177 ? 39.338 28.752 21.108 1.00 30.52 177 VAL A N 1
ATOM 1368 C CA . VAL A 1 177 ? 38.565 29.961 21.022 1.00 30.69 177 VAL A CA 1
ATOM 1369 C C . VAL A 1 177 ? 37.371 29.784 20.107 1.00 29.96 177 VAL A C 1
ATOM 1370 O O . VAL A 1 177 ? 37.499 29.360 18.963 1.00 29.86 177 VAL A O 1
ATOM 1374 N N . LEU A 1 178 ? 36.204 30.113 20.628 1.00 27.25 178 LEU A N 1
ATOM 1375 C CA . LEU A 1 178 ? 34.994 30.016 19.852 1.00 25.14 178 LEU A CA 1
ATOM 1376 C C . LEU A 1 178 ? 34.515 31.414 19.519 1.00 25.25 178 LEU A C 1
ATOM 1377 O O . LEU A 1 178 ? 34.424 32.270 20.396 1.00 24.29 178 LEU A O 1
ATOM 1382 N N . ILE A 1 179 ? 34.231 31.646 18.245 1.00 23.47 179 ILE A N 1
ATOM 1383 C CA . ILE A 1 179 ? 33.714 32.924 17.807 1.00 21.45 179 ILE A CA 1
ATOM 1384 C C . ILE A 1 179 ? 32.204 32.720 17.699 1.00 22.90 179 ILE A C 1
ATOM 1385 O O . ILE A 1 179 ? 31.728 31.987 16.845 1.00 23.04 179 ILE A O 1
ATOM 1390 N N . ALA A 1 180 ? 31.461 33.343 18.604 1.00 23.29 180 ALA A N 1
ATOM 1391 C CA . ALA A 1 180 ? 30.005 33.242 18.647 1.00 23.42 180 ALA A CA 1
ATOM 1392 C C . ALA A 1 180 ? 29.525 34.637 18.978 1.00 24.92 180 ALA A C 1
ATOM 1393 O O . ALA A 1 180 ? 28.747 34.831 19.892 1.00 26.08 180 ALA A O 1
ATOM 1395 N N . ILE A 1 181 ? 30.000 35.614 18.227 1.00 26.92 181 ILE A N 1
ATOM 1396 C CA . ILE A 1 181 ? 29.691 36.992 18.530 1.00 28.20 181 ILE A CA 1
ATOM 1397 C C . ILE A 1 181 ? 28.956 37.741 17.410 1.00 29.71 181 ILE A C 1
ATOM 1398 O O . ILE A 1 181 ? 29.159 37.473 16.233 1.00 27.74 181 ILE A O 1
ATOM 1403 N N . PRO A 1 182 ? 28.071 38.680 17.779 1.00 32.69 182 PRO A N 1
ATOM 1404 C CA . PRO A 1 182 ? 27.324 39.440 16.781 1.00 34.54 182 PRO A CA 1
ATOM 1405 C C . PRO A 1 182 ? 28.264 40.201 15.867 1.00 37.09 182 PRO A C 1
ATOM 1406 O O . PRO A 1 182 ? 29.355 40.610 16.259 1.00 37.08 182 PRO A O 1
ATOM 1410 N N . LEU A 1 183 ? 27.828 40.378 14.636 1.00 38.74 183 LEU A N 1
ATOM 1411 C CA . LEU A 1 183 ? 28.618 41.110 13.686 1.00 41.22 183 LEU A CA 1
ATOM 1412 C C . LEU A 1 183 ? 28.151 42.563 13.680 1.00 42.60 183 LEU A C 1
ATOM 1413 O O . LEU A 1 183 ? 27.032 42.869 13.267 1.00 42.79 183 LEU A O 1
ATOM 1418 N N . THR A 1 184 ? 29.003 43.443 14.185 1.00 43.89 184 THR A N 1
ATOM 1419 C CA . THR A 1 184 ? 28.729 44.871 14.181 1.00 45.57 184 THR A CA 1
ATOM 1420 C C . THR A 1 184 ? 29.957 45.507 13.573 1.00 46.77 184 THR A C 1
ATOM 1421 O O . THR A 1 184 ? 30.932 44.833 13.250 1.00 46.72 184 THR A O 1
ATOM 1425 N N . ASP A 1 185 ? 29.912 46.820 13.443 1.00 47.83 185 ASP A N 1
ATOM 1426 C CA . ASP A 1 185 ? 31.054 47.519 12.912 1.00 49.36 185 ASP A CA 1
ATOM 1427 C C . ASP A 1 185 ? 32.262 47.372 13.818 1.00 48.15 185 ASP A C 1
ATOM 1428 O O . ASP A 1 185 ? 33.396 47.406 13.348 1.00 49.11 185 ASP A O 1
ATOM 1433 N N . LYS A 1 186 ? 32.043 47.190 15.117 1.00 46.78 186 LYS A N 1
ATOM 1434 C CA . LYS A 1 186 ? 33.190 47.018 16.005 1.00 46.99 186 LYS A CA 1
ATOM 1435 C C . LYS A 1 186 ? 33.782 45.618 15.937 1.00 46.28 186 LYS A C 1
ATOM 1436 O O . LYS A 1 186 ? 34.959 45.441 16.210 1.00 46.28 186 LYS A O 1
ATOM 1442 N N . THR A 1 187 ? 32.978 44.623 15.580 1.00 44.84 187 THR A N 1
ATOM 1443 C CA . THR A 1 187 ? 33.475 43.253 15.524 1.00 43.70 187 THR A CA 1
ATOM 1444 C C . THR A 1 187 ? 33.968 42.828 14.158 1.00 42.99 187 THR A C 1
ATOM 1445 O O . THR A 1 187 ? 34.739 41.892 14.043 1.00 42.39 187 THR A O 1
ATOM 1449 N N . ARG A 1 188 ? 33.514 43.514 13.121 1.00 43.38 188 ARG A N 1
ATOM 1450 C CA . ARG A 1 188 ? 33.926 43.211 11.755 1.00 43.48 188 ARG A CA 1
ATOM 1451 C C . ARG A 1 188 ? 35.428 43.257 11.576 1.00 42.42 188 ARG A C 1
ATOM 1452 O O . ARG A 1 188 ? 36.032 44.320 11.665 1.00 44.59 188 ARG A O 1
ATOM 1460 N N . GLY A 1 189 ? 36.022 42.108 11.299 1.00 40.72 189 GLY A N 1
ATOM 1461 C CA . GLY A 1 189 ? 37.454 42.043 11.139 1.00 38.73 189 GLY A CA 1
ATOM 1462 C C . GLY A 1 189 ? 38.170 42.237 12.454 1.00 37.92 189 GLY A C 1
ATOM 1463 O O . GLY A 1 189 ? 39.363 42.490 12.467 1.00 37.90 189 GLY A O 1
ATOM 1472 N N . VAL A 1 191 ? 38.924 40.054 14.266 1.00 37.39 191 VAL A N 1
ATOM 1473 C CA . VAL A 1 191 ? 39.892 38.972 14.307 1.00 38.26 191 VAL A CA 1
ATOM 1474 C C . VAL A 1 191 ? 40.882 39.183 13.178 1.00 39.75 191 VAL A C 1
ATOM 1475 O O . VAL A 1 191 ? 40.719 38.673 12.063 1.00 40.09 191 VAL A O 1
ATOM 1479 N N . ASN A 1 192 ? 41.902 39.982 13.480 1.00 40.56 192 ASN A N 1
ATOM 1480 C CA . ASN A 1 192 ? 42.943 40.296 12.519 1.00 41.42 192 ASN A CA 1
ATOM 1481 C C . ASN A 1 192 ? 44.327 39.825 12.983 1.00 41.82 192 ASN A C 1
ATOM 1482 O O . ASN A 1 192 ? 44.460 39.100 13.975 1.00 40.76 192 ASN A O 1
ATOM 1487 N N . SER A 1 193 ? 45.343 40.253 12.243 1.00 41.83 193 SER A N 1
ATOM 1488 C CA . SER A 1 193 ? 46.728 39.892 12.514 1.00 42.80 193 SER A CA 1
ATOM 1489 C C . SER A 1 193 ? 47.198 40.256 13.915 1.00 41.87 193 SER A C 1
ATOM 1490 O O . SER A 1 193 ? 47.865 39.479 14.592 1.00 41.52 193 SER A O 1
ATOM 1493 N N . ARG A 1 194 ? 46.840 41.451 14.343 1.00 42.30 194 ARG A N 1
ATOM 1494 C CA . ARG A 1 194 ? 47.234 41.905 15.652 1.00 42.91 194 ARG A CA 1
ATOM 1495 C C . ARG A 1 194 ? 46.627 41.089 16.784 1.00 42.09 194 ARG A C 1
ATOM 1496 O O . ARG A 1 194 ? 47.273 40.859 17.801 1.00 42.15 194 ARG A O 1
ATOM 1504 N N . LEU A 1 195 ? 45.381 40.661 16.614 1.00 41.16 195 LEU A N 1
ATOM 1505 C CA . LEU A 1 195 ? 44.734 39.857 17.650 1.00 41.76 195 LEU A CA 1
ATOM 1506 C C . LEU A 1 195 ? 45.308 38.450 17.645 1.00 41.10 195 LEU A C 1
ATOM 1507 O O . LEU A 1 195 ? 45.749 37.957 18.677 1.00 40.38 195 LEU A O 1
ATOM 1512 N N . LEU A 1 196 ? 45.319 37.826 16.469 1.00 41.10 196 LEU A N 1
ATOM 1513 C CA . LEU A 1 196 ? 45.846 36.472 16.289 1.00 42.15 196 LEU A CA 1
ATOM 1514 C C . LEU A 1 196 ? 47.228 36.288 16.893 1.00 42.76 196 LEU A C 1
ATOM 1515 O O . LEU A 1 196 ? 47.555 35.225 17.422 1.00 42.30 196 LEU A O 1
ATOM 1520 N N . ALA A 1 197 ? 48.038 37.334 16.807 1.00 42.68 197 ALA A N 1
ATOM 1521 C CA . ALA A 1 197 ? 49.388 37.309 17.343 1.00 41.60 197 ALA A CA 1
ATOM 1522 C C . ALA A 1 197 ? 49.431 36.846 18.803 1.00 40.21 197 ALA A C 1
ATOM 1523 O O . ALA A 1 197 ? 50.443 36.318 19.258 1.00 39.70 197 ALA A O 1
ATOM 1525 N N . ASN A 1 198 ? 48.332 37.023 19.533 1.00 37.96 198 ASN A N 1
ATOM 1526 C CA . ASN A 1 198 ? 48.264 36.622 20.947 1.00 37.23 198 ASN A CA 1
ATOM 1527 C C . ASN A 1 198 ? 48.032 35.127 21.165 1.00 37.20 198 ASN A C 1
ATOM 1528 O O . ASN A 1 198 ? 47.998 34.653 22.305 1.00 36.11 198 ASN A O 1
ATOM 1533 N N . ALA A 1 199 ? 47.888 34.392 20.067 1.00 35.60 199 ALA A N 1
ATOM 1534 C CA . ALA A 1 199 ? 47.599 32.968 20.105 1.00 35.80 199 ALA A CA 1
ATOM 1535 C C . ALA A 1 199 ? 48.551 32.031 20.831 1.00 36.60 199 ALA A C 1
ATOM 1536 O O . ALA A 1 199 ? 49.739 31.935 20.528 1.00 38.10 199 ALA A O 1
ATOM 1538 N N . ARG A 1 200 ? 47.983 31.329 21.798 1.00 37.04 200 ARG A N 1
ATOM 1539 C CA . ARG A 1 200 ? 48.692 30.347 22.590 1.00 38.06 200 ARG A CA 1
ATOM 1540 C C . ARG A 1 200 ? 49.205 29.341 21.570 1.00 39.05 200 ARG A C 1
ATOM 1541 O O . ARG A 1 200 ? 48.780 29.344 20.418 1.00 37.78 200 ARG A O 1
ATOM 1549 N N . LYS A 1 201 ? 50.116 28.479 21.978 1.00 39.75 201 LYS A N 1
ATOM 1550 C CA . LYS A 1 201 ? 50.608 27.492 21.050 1.00 40.23 201 LYS A CA 1
ATOM 1551 C C . LYS A 1 201 ? 49.528 26.472 20.887 1.00 39.68 201 LYS A C 1
ATOM 1552 O O . LYS A 1 201 ? 48.870 26.109 21.852 1.00 39.48 201 LYS A O 1
ATOM 1558 N N . ASN A 1 202 ? 49.356 25.997 19.666 1.00 39.05 202 ASN A N 1
ATOM 1559 C CA . ASN A 1 202 ? 48.356 24.991 19.382 1.00 38.24 202 ASN A CA 1
ATOM 1560 C C . ASN A 1 202 ? 46.942 25.502 19.563 1.00 37.16 202 ASN A C 1
ATOM 1561 O O . ASN A 1 202 ? 46.016 24.722 19.783 1.00 37.03 202 ASN A O 1
ATOM 1566 N N . LEU A 1 203 ? 46.781 26.817 19.439 1.00 34.56 203 LEU A N 1
ATOM 1567 C CA . LEU A 1 203 ? 45.470 27.418 19.557 1.00 33.18 203 LEU A CA 1
ATOM 1568 C C . LEU A 1 203 ? 44.612 26.850 18.440 1.00 32.82 203 LEU A C 1
ATOM 1569 O O . LEU A 1 203 ? 45.099 26.582 17.341 1.00 32.73 203 LEU A O 1
ATOM 1574 N N . THR A 1 204 ? 43.338 26.640 18.736 1.00 32.80 204 THR A N 1
ATOM 1575 C CA . THR A 1 204 ? 42.384 26.156 17.741 1.00 30.31 204 THR A CA 1
ATOM 1576 C C . THR A 1 204 ? 41.235 27.136 17.750 1.00 29.98 204 THR A C 1
ATOM 1577 O O . THR A 1 204 ? 40.601 27.353 18.778 1.00 28.14 204 THR A O 1
ATOM 1581 N N . ILE A 1 205 ? 40.977 27.760 16.619 1.00 29.46 205 ILE A N 1
ATOM 1582 C CA . ILE A 1 205 ? 39.879 28.682 16.556 1.00 27.97 205 ILE A CA 1
ATOM 1583 C C . ILE A 1 205 ? 38.679 27.998 15.910 1.00 29.13 205 ILE A C 1
ATOM 1584 O O . ILE A 1 205 ? 38.808 27.275 14.926 1.00 28.93 205 ILE A O 1
ATOM 1589 N N . VAL A 1 206 ? 37.513 28.202 16.505 1.00 27.95 206 VAL A N 1
ATOM 1590 C CA . VAL A 1 206 ? 36.277 27.632 16.000 1.00 26.98 206 VAL A CA 1
ATOM 1591 C C . VAL A 1 206 ? 35.315 28.768 15.698 1.00 26.57 206 VAL A C 1
ATOM 1592 O O . VAL A 1 206 ? 34.983 29.571 16.570 1.00 26.83 206 VAL A O 1
ATOM 1596 N N . ASN A 1 207 ? 34.874 28.846 14.450 1.00 26.41 207 ASN A N 1
ATOM 1597 C CA . ASN A 1 207 ? 33.977 29.916 14.050 1.00 25.31 207 ASN A CA 1
ATOM 1598 C C . ASN A 1 207 ? 32.578 29.461 13.672 1.00 26.32 207 ASN A C 1
ATOM 1599 O O . ASN A 1 207 ? 32.383 28.723 12.707 1.00 25.83 207 ASN A O 1
ATOM 1604 N N . VAL A 1 208 ? 31.606 29.893 14.460 1.00 26.05 208 VAL A N 1
ATOM 1605 C CA . VAL A 1 208 ? 30.215 29.589 14.191 1.00 27.62 208 VAL A CA 1
ATOM 1606 C C . VAL A 1 208 ? 29.446 30.893 14.310 1.00 30.12 208 VAL A C 1
ATOM 1607 O O . VAL A 1 208 ? 28.310 30.921 14.765 1.00 31.60 208 VAL A O 1
ATOM 1611 N N . ALA A 1 209 ? 30.089 31.982 13.913 1.00 31.09 209 ALA A N 1
ATOM 1612 C CA . ALA A 1 209 ? 29.449 33.287 13.950 1.00 33.70 209 ALA A CA 1
ATOM 1613 C C . ALA A 1 209 ? 29.266 33.693 12.500 1.00 34.95 209 ALA A C 1
ATOM 1614 O O . ALA A 1 209 ? 28.516 33.069 11.770 1.00 38.02 209 ALA A O 1
ATOM 1616 N N . ARG A 1 210 ? 29.959 34.734 12.089 1.00 35.00 210 ARG A N 1
ATOM 1617 C CA . ARG A 1 210 ? 29.893 35.184 10.719 1.00 37.81 210 ARG A CA 1
ATOM 1618 C C . ARG A 1 210 ? 31.328 35.241 10.238 1.00 37.83 210 ARG A C 1
ATOM 1619 O O . ARG A 1 210 ? 32.239 35.469 11.032 1.00 37.77 210 ARG A O 1
ATOM 1627 N N . ALA A 1 211 ? 31.545 35.002 8.954 1.00 37.34 211 ALA A N 1
ATOM 1628 C CA . ALA A 1 211 ? 32.903 35.043 8.433 1.00 37.70 211 ALA A CA 1
ATOM 1629 C C . ALA A 1 211 ? 33.529 36.445 8.528 1.00 37.21 211 ALA A C 1
ATOM 1630 O O . ALA A 1 211 ? 34.727 36.554 8.756 1.00 35.25 211 ALA A O 1
ATOM 1632 N N . ASP A 1 212 ? 32.730 37.504 8.387 1.00 36.76 212 ASP A N 1
ATOM 1633 C CA . ASP A 1 212 ? 33.256 38.872 8.457 1.00 38.34 212 ASP A CA 1
ATOM 1634 C C . ASP A 1 212 ? 33.775 39.328 9.807 1.00 37.99 212 ASP A C 1
ATOM 1635 O O . ASP A 1 212 ? 34.362 40.392 9.923 1.00 38.40 212 ASP A O 1
ATOM 1640 N N . VAL A 1 213 ? 33.549 38.535 10.834 1.00 37.58 213 VAL A N 1
ATOM 1641 C CA . VAL A 1 213 ? 34.046 38.881 12.146 1.00 36.56 213 VAL A CA 1
ATOM 1642 C C . VAL A 1 213 ? 35.540 38.641 12.065 1.00 36.76 213 VAL A C 1
ATOM 1643 O O . VAL A 1 213 ? 36.320 39.133 12.875 1.00 37.18 213 VAL A O 1
ATOM 1647 N N . VAL A 1 214 ? 35.923 37.881 11.051 1.00 36.46 214 VAL A N 1
ATOM 1648 C CA . VAL A 1 214 ? 37.312 37.542 10.827 1.00 36.71 214 VAL A CA 1
ATOM 1649 C C . VAL A 1 214 ? 37.851 38.096 9.515 1.00 38.28 214 VAL A C 1
ATOM 1650 O O . VAL A 1 214 ? 37.165 38.113 8.486 1.00 38.90 214 VAL A O 1
ATOM 1654 N N . SER A 1 215 ? 39.090 38.568 9.585 1.00 38.43 215 SER A N 1
ATOM 1655 C CA . SER A 1 215 ? 39.775 39.093 8.428 1.00 39.44 215 SER A CA 1
ATOM 1656 C C . SER A 1 215 ? 40.276 37.901 7.636 1.00 38.94 215 SER A C 1
ATOM 1657 O O . SER A 1 215 ? 41.101 37.116 8.107 1.00 37.29 215 SER A O 1
ATOM 1660 N N . LYS A 1 216 ? 39.780 37.777 6.418 1.00 39.85 216 LYS A N 1
ATOM 1661 C CA . LYS A 1 216 ? 40.185 36.665 5.588 1.00 41.33 216 LYS A CA 1
ATOM 1662 C C . LYS A 1 216 ? 41.674 36.653 5.250 1.00 42.59 216 LYS A C 1
ATOM 1663 O O . LYS A 1 216 ? 42.395 35.746 5.667 1.00 42.60 216 LYS A O 1
ATOM 1669 N N . PRO A 1 217 ? 42.157 37.649 4.482 1.00 42.98 217 PRO A N 1
ATOM 1670 C CA . PRO A 1 217 ? 43.588 37.624 4.172 1.00 43.31 217 PRO A CA 1
ATOM 1671 C C . PRO A 1 217 ? 44.476 37.551 5.416 1.00 44.09 217 PRO A C 1
ATOM 1672 O O . PRO A 1 217 ? 45.597 37.077 5.346 1.00 45.54 217 PRO A O 1
ATOM 1676 N N . ASP A 1 218 ? 43.979 38.003 6.557 1.00 43.25 218 ASP A N 1
ATOM 1677 C CA . ASP A 1 218 ? 44.788 37.919 7.761 1.00 43.50 218 ASP A CA 1
ATOM 1678 C C . ASP A 1 218 ? 44.821 36.490 8.267 1.00 44.49 218 ASP A C 1
ATOM 1679 O O . ASP A 1 218 ? 45.881 35.971 8.590 1.00 44.57 218 ASP A O 1
ATOM 1692 N N . ILE A 1 220 ? 44.359 33.774 6.571 1.00 42.92 220 ILE A N 1
ATOM 1693 C CA . ILE A 1 220 ? 45.106 32.898 5.677 1.00 44.26 220 ILE A CA 1
ATOM 1694 C C . ILE A 1 220 ? 46.615 33.016 5.894 1.00 44.03 220 ILE A C 1
ATOM 1695 O O . ILE A 1 220 ? 47.294 32.008 6.052 1.00 44.45 220 ILE A O 1
ATOM 1700 N N . GLY A 1 221 ? 47.128 34.239 5.939 1.00 44.66 221 GLY A N 1
ATOM 1701 C CA . GLY A 1 221 ? 48.549 34.431 6.160 1.00 46.16 221 GLY A CA 1
ATOM 1702 C C . GLY A 1 221 ? 48.949 33.962 7.545 1.00 45.80 221 GLY A C 1
ATOM 1703 O O . GLY A 1 221 ? 50.015 33.378 7.742 1.00 46.21 221 GLY A O 1
ATOM 1704 N N . PHE A 1 222 ? 48.081 34.218 8.516 1.00 45.36 222 PHE A N 1
ATOM 1705 C CA . PHE A 1 222 ? 48.369 33.805 9.872 1.00 45.77 222 PHE A CA 1
ATOM 1706 C C . PHE A 1 222 ? 48.464 32.294 9.972 1.00 46.30 222 PHE A C 1
ATOM 1707 O O . PHE A 1 222 ? 49.332 31.781 10.663 1.00 46.74 222 PHE A O 1
ATOM 1715 N N . LEU A 1 223 ? 47.566 31.594 9.286 1.00 45.65 223 LEU A N 1
ATOM 1716 C CA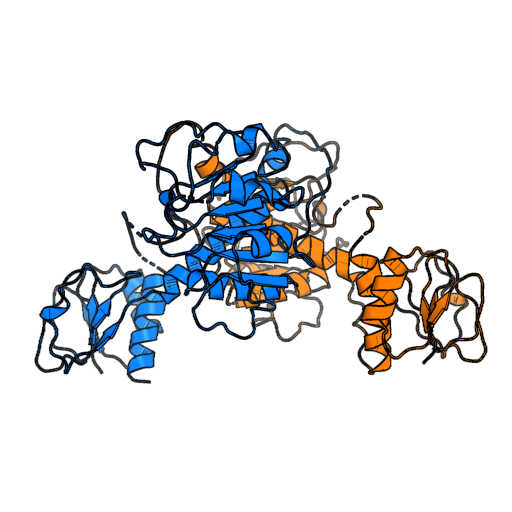 . LEU A 1 223 ? 47.540 30.135 9.291 1.00 46.30 223 LEU A CA 1
ATOM 1717 C C . LEU A 1 223 ? 48.721 29.532 8.566 1.00 46.43 223 LEU A C 1
ATOM 1718 O O . LEU A 1 223 ? 49.051 28.372 8.752 1.00 45.35 223 LEU A O 1
ATOM 1723 N N . LYS A 1 224 ? 49.351 30.338 7.728 1.00 47.48 224 LYS A N 1
ATOM 1724 C CA . LYS A 1 224 ? 50.493 29.888 6.952 1.00 48.77 224 LYS A CA 1
ATOM 1725 C C . LYS A 1 224 ? 51.735 30.077 7.790 1.00 48.61 224 LYS A C 1
ATOM 1726 O O . LYS A 1 224 ? 52.649 29.262 7.813 1.00 49.16 224 LYS A O 1
ATOM 1732 N N . GLU A 1 225 ? 51.689 31.183 8.509 1.00 49.84 225 GLU A N 1
ATOM 1733 C CA . GLU A 1 225 ? 52.713 31.678 9.406 1.00 49.88 225 GLU A CA 1
ATOM 1734 C C . GLU A 1 225 ? 52.825 30.891 10.715 1.00 48.63 225 GLU A C 1
ATOM 1735 O O . GLU A 1 225 ? 53.915 30.701 11.221 1.00 49.99 225 GLU A O 1
ATOM 1741 N N . ARG A 1 226 ? 51.698 30.449 11.267 1.00 47.63 226 ARG A N 1
ATOM 1742 C CA . ARG A 1 226 ? 51.674 29.650 12.499 1.00 45.61 226 ARG A CA 1
ATOM 1743 C C . ARG A 1 226 ? 51.059 28.296 12.136 1.00 44.88 226 ARG A C 1
ATOM 1744 O O . ARG A 1 226 ? 49.860 28.092 12.274 1.00 43.97 226 ARG A O 1
ATOM 1752 N N . SER A 1 227 ? 51.881 27.378 11.647 1.00 43.94 227 SER A N 1
ATOM 1753 C CA . SER A 1 227 ? 51.406 26.059 11.244 1.00 41.74 227 SER A CA 1
ATOM 1754 C C . SER A 1 227 ? 50.742 25.274 12.367 1.00 39.94 227 SER A C 1
ATOM 1755 O O . SER A 1 227 ? 50.065 24.287 12.110 1.00 39.61 227 SER A O 1
ATOM 1758 N N . ASP A 1 228 ? 50.941 25.692 13.611 1.00 38.96 228 ASP A N 1
ATOM 1759 C CA . ASP A 1 228 ? 50.356 24.968 14.747 1.00 37.48 228 ASP A CA 1
ATOM 1760 C C . ASP A 1 228 ? 48.935 25.397 15.090 1.00 36.21 228 ASP A C 1
ATOM 1761 O O . ASP A 1 228 ? 48.238 24.712 15.840 1.00 36.06 228 ASP A O 1
ATOM 1766 N N . VAL A 1 229 ? 48.510 26.530 14.546 1.00 34.01 229 VAL A N 1
ATOM 1767 C CA . VAL A 1 229 ? 47.174 27.031 14.813 1.00 33.74 229 VAL A CA 1
ATOM 1768 C C . VAL A 1 229 ? 46.191 26.579 13.761 1.00 33.43 229 VAL A C 1
ATOM 1769 O O . VAL A 1 229 ? 46.452 26.663 12.565 1.00 32.90 229 VAL A O 1
ATOM 1773 N N . TRP A 1 230 ? 45.052 26.095 14.229 1.00 31.33 230 TRP A N 1
ATOM 1774 C CA . TRP A 1 230 ? 44.025 25.628 13.339 1.00 31.42 230 TRP A CA 1
ATOM 1775 C C . TRP A 1 230 ? 42.792 26.492 13.392 1.00 32.61 230 TRP A C 1
ATOM 1776 O O . TRP A 1 230 ? 42.429 27.056 14.428 1.00 31.57 230 TRP A O 1
ATOM 1787 N N . TYR A 1 231 ? 42.134 26.575 12.253 1.00 30.28 231 TYR A N 1
ATOM 1788 C CA . TYR A 1 231 ? 40.929 27.353 12.149 1.00 29.29 231 TYR A CA 1
ATOM 1789 C C . TYR A 1 231 ? 39.861 26.404 11.616 1.00 29.82 231 TYR A C 1
ATOM 1790 O O . TYR A 1 231 ? 39.944 25.923 10.494 1.00 28.96 231 TYR A O 1
ATOM 1799 N N . LEU A 1 232 ? 38.886 26.113 12.469 1.00 29.05 232 LEU A N 1
ATOM 1800 C CA . LEU A 1 232 ? 37.768 25.242 12.155 1.00 24.94 232 LEU A CA 1
ATOM 1801 C C . LEU A 1 232 ? 36.561 26.167 12.002 1.00 26.39 232 LEU A C 1
ATOM 1802 O O . LEU A 1 232 ? 36.243 26.958 12.899 1.00 24.25 232 LEU A O 1
ATOM 1807 N N . SER A 1 233 ? 35.868 26.064 10.877 1.00 26.73 233 SER A N 1
ATOM 1808 C CA . SER A 1 233 ? 34.776 26.988 10.643 1.00 26.37 233 SER A CA 1
ATOM 1809 C C . SER A 1 233 ? 33.554 26.474 9.902 1.00 26.74 233 SER A C 1
ATOM 1810 O O . SER A 1 233 ? 33.652 25.693 8.965 1.00 27.37 233 SER A O 1
ATOM 1813 N N . ASP A 1 234 ? 32.395 26.948 10.341 1.00 25.49 234 ASP A N 1
ATOM 1814 C CA . ASP A 1 234 ? 31.140 26.583 9.727 1.00 25.63 234 ASP A CA 1
ATOM 1815 C C . ASP A 1 234 ? 30.742 27.714 8.791 1.00 26.28 234 ASP A C 1
ATOM 1816 O O . ASP A 1 234 ? 29.743 27.630 8.084 1.00 26.95 234 ASP A O 1
ATOM 1821 N N . VAL A 1 235 ? 31.532 28.779 8.800 1.00 25.02 235 VAL A N 1
ATOM 1822 C CA . VAL A 1 235 ? 31.259 29.908 7.941 1.00 26.37 235 VAL A CA 1
ATOM 1823 C C . VAL A 1 235 ? 32.461 30.372 7.148 1.00 28.61 235 VAL A C 1
ATOM 1824 O O . VAL A 1 235 ? 33.601 30.317 7.600 1.00 29.27 235 VAL A O 1
ATOM 1828 N N . TRP A 1 236 ? 32.182 30.823 5.938 1.00 29.94 236 TRP A N 1
ATOM 1829 C CA . TRP A 1 236 ? 33.226 31.266 5.054 1.00 31.70 236 TRP A CA 1
ATOM 1830 C C . TRP A 1 236 ? 32.811 32.520 4.308 1.00 33.72 236 TRP A C 1
ATOM 1831 O O . TRP A 1 236 ? 31.627 32.787 4.136 1.00 34.23 236 TRP A O 1
ATOM 1842 N N . TRP A 1 237 ? 33.791 33.289 3.855 1.00 34.80 237 TRP A N 1
ATOM 1843 C CA . TRP A 1 237 ? 33.498 34.526 3.154 1.00 35.42 237 TRP A CA 1
ATOM 1844 C C . TRP A 1 237 ? 32.893 34.310 1.779 1.00 37.00 237 TRP A C 1
ATOM 1845 O O . TRP A 1 237 ? 33.430 33.582 0.937 1.00 36.59 237 TRP A O 1
ATOM 1856 N N . ASN A 1 238 ? 31.763 34.968 1.561 1.00 38.44 238 ASN A N 1
ATOM 1857 C CA . ASN A 1 238 ? 31.050 34.914 0.296 1.00 40.41 238 ASN A CA 1
ATOM 1858 C C . ASN A 1 238 ? 30.468 33.578 -0.101 1.00 39.79 238 ASN A C 1
ATOM 1859 O O . ASN A 1 238 ? 30.641 33.135 -1.234 1.00 39.46 238 ASN A O 1
ATOM 1864 N N . GLU A 1 239 ? 29.754 32.949 0.822 1.00 38.33 239 GLU A N 1
ATOM 1865 C CA . GLU A 1 239 ? 29.138 31.679 0.522 1.00 37.59 239 GLU A CA 1
ATOM 1866 C C . GLU A 1 239 ? 28.059 32.042 -0.488 1.00 36.86 239 GLU A C 1
ATOM 1867 O O . GLU A 1 239 ? 27.439 33.092 -0.373 1.00 36.52 239 GLU A O 1
ATOM 1873 N N . PRO A 1 240 ? 27.820 31.201 -1.490 1.00 37.18 240 PRO A N 1
ATOM 1874 C CA . PRO A 1 240 ? 28.492 29.937 -1.754 1.00 37.62 240 PRO A CA 1
ATOM 1875 C C . PRO A 1 240 ? 29.755 29.960 -2.624 1.00 39.70 240 PRO A C 1
ATOM 1876 O O . PRO A 1 240 ? 30.399 28.925 -2.762 1.00 40.24 240 PRO A O 1
ATOM 1880 N N . GLU A 1 241 ? 30.138 31.114 -3.183 1.00 41.06 241 GLU A N 1
ATOM 1881 C CA . GLU A 1 241 ? 31.367 31.161 -3.989 1.00 42.61 241 GLU A CA 1
ATOM 1882 C C . GLU A 1 241 ? 32.553 31.311 -3.101 1.00 40.42 241 GLU A C 1
ATOM 1883 O O . GLU A 1 241 ? 33.212 32.355 -3.060 1.00 40.44 241 GLU A O 1
ATOM 1889 N N . ILE A 1 242 ? 32.839 30.241 -2.400 1.00 38.40 242 ILE A N 1
ATOM 1890 C CA . ILE A 1 242 ? 33.939 30.241 -1.490 1.00 36.63 242 ILE A CA 1
ATOM 1891 C C . ILE A 1 242 ? 35.229 30.001 -2.260 1.00 36.82 242 ILE A C 1
ATOM 1892 O O . ILE A 1 242 ? 35.274 29.204 -3.200 1.00 36.41 242 ILE A O 1
ATOM 1897 N N . THR A 1 243 ? 36.272 30.712 -1.863 1.00 35.96 243 THR A N 1
ATOM 1898 C CA . THR A 1 243 ? 37.571 30.561 -2.474 1.00 36.92 243 THR A CA 1
ATOM 1899 C C . THR A 1 243 ? 38.622 30.516 -1.392 1.00 38.64 243 THR A C 1
ATOM 1900 O O . THR A 1 243 ? 38.418 31.012 -0.282 1.00 38.71 243 THR A O 1
ATOM 1904 N N . GLU A 1 244 ? 39.759 29.932 -1.746 1.00 39.63 244 GLU A N 1
ATOM 1905 C CA . GLU A 1 244 ? 40.883 29.812 -0.843 1.00 40.65 244 GLU A CA 1
ATOM 1906 C C . GLU A 1 244 ? 40.571 28.893 0.306 1.00 40.51 244 GLU A C 1
ATOM 1907 O O . GLU A 1 244 ? 40.976 29.139 1.428 1.00 40.36 244 GLU A O 1
ATOM 1913 N N . THR A 1 245 ? 39.874 27.810 0.014 1.00 41.55 245 THR A N 1
ATOM 1914 C CA . THR A 1 245 ? 39.493 26.876 1.053 1.00 42.68 245 THR A CA 1
ATOM 1915 C C . THR A 1 245 ? 40.422 25.696 1.243 1.00 43.52 245 THR A C 1
ATOM 1916 O O . THR A 1 245 ? 40.312 24.978 2.234 1.00 43.92 245 THR A O 1
ATOM 1920 N N . ASN A 1 246 ? 41.339 25.493 0.305 1.00 44.05 246 ASN A N 1
ATOM 1921 C CA . ASN A 1 246 ? 42.239 24.361 0.428 1.00 44.67 246 ASN A CA 1
ATOM 1922 C C . ASN A 1 246 ? 43.423 24.599 1.355 1.00 44.76 246 ASN A C 1
ATOM 1923 O O . ASN A 1 246 ? 44.554 24.786 0.915 1.00 46.65 246 ASN A O 1
ATOM 1928 N N . LEU A 1 247 ? 43.146 24.602 2.652 1.00 43.95 247 LEU A N 1
ATOM 1929 C CA . LEU A 1 247 ? 44.192 24.775 3.646 1.00 42.35 247 LEU A CA 1
ATOM 1930 C C . LEU A 1 247 ? 44.363 23.480 4.369 1.00 41.71 247 LEU A C 1
ATOM 1931 O O . LEU A 1 247 ? 43.436 22.687 4.507 1.00 42.41 247 LEU A O 1
ATOM 1936 N N . ARG A 1 248 ? 45.567 23.284 4.862 1.00 40.82 248 ARG A N 1
ATOM 1937 C CA . ARG A 1 248 ? 45.864 22.097 5.601 1.00 39.05 248 ARG A CA 1
ATOM 1938 C C . ARG A 1 248 ? 45.274 22.218 6.993 1.00 38.28 248 ARG A C 1
ATOM 1939 O O . ARG A 1 248 ? 44.475 21.390 7.391 1.00 38.55 248 ARG A O 1
ATOM 1947 N N . ASN A 1 249 ? 45.661 23.267 7.712 1.00 36.11 249 ASN A N 1
ATOM 1948 C CA . ASN A 1 249 ? 45.222 23.468 9.089 1.00 35.08 249 ASN A CA 1
ATOM 1949 C C . ASN A 1 249 ? 43.877 24.160 9.272 1.00 33.63 249 ASN A C 1
ATOM 1950 O O . ASN A 1 249 ? 43.768 25.223 9.886 1.00 33.81 249 ASN A O 1
ATOM 1955 N N . ALA A 1 250 ? 42.850 23.527 8.731 1.00 32.81 250 ALA A N 1
ATOM 1956 C CA . ALA A 1 250 ? 41.494 24.020 8.821 1.00 31.08 250 ALA A CA 1
ATOM 1957 C C . ALA A 1 250 ? 40.569 22.837 8.629 1.00 29.98 250 ALA A C 1
ATOM 1958 O O . ALA A 1 250 ? 40.961 21.800 8.093 1.00 28.52 250 ALA A O 1
ATOM 1960 N N . ILE A 1 251 ? 39.361 22.973 9.143 1.00 27.25 251 ILE A N 1
ATOM 1961 C CA . ILE A 1 251 ? 38.353 21.960 8.949 1.00 26.19 251 ILE A CA 1
ATOM 1962 C C . ILE A 1 251 ? 37.146 22.807 8.697 1.00 26.19 251 ILE A C 1
ATOM 1963 O O . ILE A 1 251 ? 36.874 23.770 9.425 1.00 27.57 251 ILE A O 1
ATOM 1968 N N . LEU A 1 252 ? 36.417 22.460 7.657 1.00 25.38 252 LEU A N 1
ATOM 1969 C CA . LEU A 1 252 ? 35.291 23.272 7.289 1.00 24.36 252 LEU A CA 1
ATOM 1970 C C . LEU A 1 252 ? 34.008 22.524 7.090 1.00 24.14 252 LEU A C 1
ATOM 1971 O O . LEU A 1 252 ? 33.994 21.336 6.811 1.00 25.38 252 LEU A O 1
ATOM 1976 N N . SER A 1 253 ? 32.925 23.267 7.231 1.00 21.61 253 SER A N 1
ATOM 1977 C CA . SER A 1 253 ? 31.593 22.761 7.028 1.00 22.07 253 SER A CA 1
ATOM 1978 C C . SER A 1 253 ? 30.824 23.892 6.343 1.00 23.14 253 SER A C 1
ATOM 1979 O O . SER A 1 253 ? 31.101 25.059 6.573 1.00 23.19 253 SER A O 1
ATOM 1982 N N . PRO A 1 254 ? 29.849 23.553 5.490 1.00 22.46 254 PRO A N 1
ATOM 1983 C CA . PRO A 1 254 ? 29.043 24.534 4.757 1.00 20.98 254 PRO A CA 1
ATOM 1984 C C . PRO A 1 254 ? 27.871 25.194 5.495 1.00 20.87 254 PRO A C 1
ATOM 1985 O O . PRO A 1 254 ? 26.731 25.027 5.103 1.00 19.27 254 PRO A O 1
ATOM 1989 N N . HIS A 1 255 ? 28.164 25.928 6.565 1.00 20.54 255 HIS A N 1
ATOM 1990 C CA . HIS A 1 255 ? 27.126 26.652 7.295 1.00 21.72 255 HIS A CA 1
ATOM 1991 C C . HIS A 1 255 ? 25.920 25.790 7.685 1.00 21.26 255 HIS A C 1
ATOM 1992 O O . HIS A 1 255 ? 24.781 26.198 7.502 1.00 19.55 255 HIS A O 1
ATOM 1999 N N . VAL A 1 256 ? 26.164 24.605 8.233 1.00 20.47 256 VAL A N 1
ATOM 2000 C CA . VAL A 1 256 ? 25.070 23.724 8.627 1.00 18.08 256 VAL A CA 1
ATOM 2001 C C . VAL A 1 256 ? 24.967 23.500 10.138 1.00 19.52 256 VAL A C 1
ATOM 2002 O O . VAL A 1 256 ? 24.301 22.563 10.593 1.00 17.22 256 VAL A O 1
ATOM 2006 N N . ALA A 1 257 ? 25.631 24.352 10.916 1.00 20.42 257 ALA A N 1
ATOM 2007 C CA . ALA A 1 257 ? 25.592 24.227 12.373 1.00 20.84 257 ALA A CA 1
ATOM 2008 C C . ALA A 1 257 ? 24.164 24.354 12.893 1.00 20.54 257 ALA A C 1
ATOM 2009 O O . ALA A 1 257 ? 23.818 23.822 13.938 1.00 18.38 257 ALA A O 1
ATOM 2011 N N . GLY A 1 258 ? 23.328 25.051 12.137 1.00 21.64 258 GLY A N 1
ATOM 2012 C CA . GLY A 1 258 ? 21.956 25.224 12.553 1.00 25.47 258 GLY A CA 1
ATOM 2013 C C . GLY A 1 258 ? 20.867 25.025 11.529 1.00 28.59 258 GLY A C 1
ATOM 2014 O O . GLY A 1 258 ? 20.770 23.985 10.865 1.00 31.59 258 GLY A O 1
ATOM 2015 N N . GLY A 1 259 ? 20.044 26.057 11.421 1.00 34.01 259 GLY A N 1
ATOM 2016 C CA . GLY A 1 259 ? 18.936 26.071 10.493 1.00 40.56 259 GLY A CA 1
ATOM 2017 C C . GLY A 1 259 ? 19.346 26.056 9.037 1.00 43.16 259 GLY A C 1
ATOM 2018 O O . GLY A 1 259 ? 20.239 26.802 8.618 1.00 44.18 259 GLY A O 1
ATOM 2027 N N . SER A 1 261 ? 18.512 26.310 4.948 1.00 48.28 261 SER A N 1
ATOM 2028 C CA . SER A 1 261 ? 17.735 26.868 3.902 1.00 49.98 261 SER A CA 1
ATOM 2029 C C . SER A 1 261 ? 16.678 25.816 3.474 1.00 50.54 261 SER A C 1
ATOM 2030 O O . SER A 1 261 ? 15.503 26.135 3.320 1.00 50.62 261 SER A O 1
ATOM 2033 N N . GLY A 1 262 ? 17.069 24.552 3.346 1.00 50.56 262 GLY A N 1
ATOM 2034 C CA . GLY A 1 262 ? 16.113 23.536 2.925 1.00 52.47 262 GLY A CA 1
ATOM 2035 C C . GLY A 1 262 ? 15.087 22.934 3.893 1.00 53.94 262 GLY A C 1
ATOM 2036 O O . GLY A 1 262 ? 14.106 22.303 3.453 1.00 52.94 262 GLY A O 1
ATOM 2037 N N . GLU A 1 263 ? 15.263 23.134 5.200 1.00 52.49 263 GLU A N 1
ATOM 2038 C CA . GLU A 1 263 ? 14.348 22.475 6.110 1.00 49.88 263 GLU A CA 1
ATOM 2039 C C . GLU A 1 263 ? 14.260 22.873 7.575 1.00 46.83 263 GLU A C 1
ATOM 2040 O O . GLU A 1 263 ? 14.823 23.874 8.006 1.00 45.24 263 GLU A O 1
ATOM 2046 N N . ILE A 1 264 ? 13.536 22.046 8.324 1.00 43.80 264 ILE A N 1
ATOM 2047 C CA . ILE A 1 264 ? 13.285 22.249 9.738 1.00 39.88 264 ILE A CA 1
ATOM 2048 C C . ILE A 1 264 ? 13.826 21.104 10.576 1.00 37.87 264 ILE A C 1
ATOM 2049 O O . ILE A 1 264 ? 13.404 19.956 10.427 1.00 36.55 264 ILE A O 1
ATOM 2062 N N . ASP A 1 266 ? 14.154 18.592 13.540 1.00 33.39 266 ASP A N 1
ATOM 2063 C CA . ASP A 1 266 ? 13.131 18.032 14.418 1.00 33.10 266 ASP A CA 1
ATOM 2064 C C . ASP A 1 266 ? 13.174 18.737 15.749 1.00 30.85 266 ASP A C 1
ATOM 2065 O O . ASP A 1 266 ? 12.152 18.977 16.379 1.00 28.84 266 ASP A O 1
ATOM 2070 N N . ILE A 1 267 ? 14.387 19.053 16.170 1.00 27.38 267 ILE A N 1
ATOM 2071 C CA . ILE A 1 267 ? 14.587 19.713 17.434 1.00 26.53 267 ILE A CA 1
ATOM 2072 C C . ILE A 1 267 ? 13.967 21.107 17.459 1.00 24.30 267 ILE A C 1
ATOM 2073 O O . ILE A 1 267 ? 13.451 21.528 18.489 1.00 21.56 267 ILE A O 1
ATOM 2078 N N . ALA A 1 268 ? 13.987 21.807 16.328 1.00 21.59 268 ALA A N 1
ATOM 2079 C CA . ALA A 1 268 ? 13.380 23.134 16.249 1.00 21.48 268 ALA A CA 1
ATOM 2080 C C . ALA A 1 268 ? 11.876 23.017 16.491 1.00 21.14 268 ALA A C 1
ATOM 2081 O O . ALA A 1 268 ? 11.308 23.748 17.292 1.00 22.19 268 ALA A O 1
ATOM 2083 N N . ILE A 1 269 ? 11.241 22.077 15.799 1.00 21.22 269 ILE A N 1
ATOM 2084 C CA . ILE A 1 269 ? 9.809 21.816 15.945 1.00 21.74 269 ILE A CA 1
ATOM 2085 C C . ILE A 1 269 ? 9.488 21.484 17.394 1.00 23.51 269 ILE A C 1
ATOM 2086 O O . ILE A 1 269 ? 8.553 21.989 17.987 1.00 22.16 269 ILE A O 1
ATOM 2091 N N . GLN A 1 270 ? 10.289 20.578 17.923 1.00 23.99 270 GLN A N 1
ATOM 2092 C CA . GLN A 1 270 ? 10.205 20.111 19.295 1.00 26.83 270 GLN A CA 1
ATOM 2093 C C . GLN A 1 270 ? 10.233 21.251 20.323 1.00 27.20 270 GLN A C 1
ATOM 2094 O O . GLN A 1 270 ? 9.320 21.395 21.125 1.00 25.63 270 GLN A O 1
ATOM 2100 N N . LEU A 1 271 ? 11.289 22.053 20.286 1.00 26.29 271 LEU A N 1
ATOM 2101 C CA . LEU A 1 271 ? 11.432 23.162 21.218 1.00 26.33 271 LEU A CA 1
ATOM 2102 C C . LEU A 1 271 ? 10.437 24.289 20.993 1.00 27.02 271 LEU A C 1
ATOM 2103 O O . LEU A 1 271 ? 10.145 25.036 21.915 1.00 24.57 271 LEU A O 1
ATOM 2108 N N . ALA A 1 272 ? 9.926 24.428 19.771 1.00 26.02 272 ALA A N 1
ATOM 2109 C CA . ALA A 1 272 ? 8.941 25.476 19.510 1.00 24.14 272 ALA A CA 1
ATOM 2110 C C . ALA A 1 272 ? 7.635 25.087 20.194 1.00 23.27 272 ALA A C 1
ATOM 2111 O O . ALA A 1 272 ? 7.002 25.908 20.848 1.00 21.52 272 ALA A O 1
ATOM 2113 N N . PHE A 1 273 ? 7.248 23.822 20.052 1.00 22.62 273 PHE A N 1
ATOM 2114 C CA . PHE A 1 273 ? 6.032 23.328 20.700 1.00 24.75 273 PHE A CA 1
ATOM 2115 C C . PHE A 1 273 ? 6.161 23.341 22.220 1.00 24.18 273 PHE A C 1
ATOM 2116 O O . PHE A 1 273 ? 5.206 23.610 22.933 1.00 21.82 273 PHE A O 1
ATOM 2124 N N . GLU A 1 274 ? 7.356 23.040 22.700 1.00 24.86 274 GLU A N 1
ATOM 2125 C CA . GLU A 1 274 ? 7.589 23.057 24.125 1.00 28.38 274 GLU A CA 1
ATOM 2126 C C . GLU A 1 274 ? 7.507 24.472 24.647 1.00 29.22 274 GLU A C 1
ATOM 2127 O O . GLU A 1 274 ? 6.996 24.708 25.727 1.00 29.10 274 GLU A O 1
ATOM 2133 N N . ASN A 1 275 ? 7.974 25.418 23.850 1.00 28.07 275 ASN A N 1
ATOM 2134 C CA . ASN A 1 275 ? 7.921 26.797 24.269 1.00 29.97 275 ASN A CA 1
ATOM 2135 C C . ASN A 1 275 ? 6.481 27.235 24.324 1.00 32.99 275 ASN A C 1
ATOM 2136 O O . ASN A 1 275 ? 6.116 28.050 25.153 1.00 34.13 275 ASN A O 1
ATOM 2141 N N . VAL A 1 276 ? 5.653 26.700 23.437 1.00 35.00 276 VAL A N 1
ATOM 2142 C CA . VAL A 1 276 ? 4.243 27.062 23.424 1.00 35.27 276 VAL A CA 1
ATOM 2143 C C . VAL A 1 276 ? 3.610 26.535 24.698 1.00 37.17 276 VAL A C 1
ATOM 2144 O O . VAL A 1 276 ? 2.896 27.239 25.397 1.00 34.89 276 VAL A O 1
ATOM 2148 N N . ARG A 1 277 ? 3.917 25.289 25.006 1.00 39.45 277 ARG A N 1
ATOM 2149 C CA . ARG A 1 277 ? 3.391 24.657 26.193 1.00 42.23 277 ARG A CA 1
ATOM 2150 C C . ARG A 1 277 ? 3.823 25.403 27.457 1.00 44.67 277 ARG A C 1
ATOM 2151 O O . ARG A 1 277 ? 3.025 25.618 28.359 1.00 47.12 277 ARG A O 1
ATOM 2159 N N . ASN A 1 278 ? 5.084 25.810 27.502 1.00 44.79 278 ASN A N 1
ATOM 2160 C CA . ASN A 1 278 ? 5.598 26.532 28.653 1.00 45.97 278 ASN A CA 1
ATOM 2161 C C . ASN A 1 278 ? 4.929 27.887 28.817 1.00 45.82 278 ASN A C 1
ATOM 2162 O O . ASN A 1 278 ? 4.597 28.293 29.926 1.00 47.31 278 ASN A O 1
ATOM 2167 N N . PHE A 1 279 ? 4.710 28.570 27.703 1.00 45.33 279 PHE A N 1
ATOM 2168 C CA . PHE A 1 279 ? 4.072 29.868 27.721 1.00 45.61 279 PHE A CA 1
ATOM 2169 C C . PHE A 1 279 ? 2.746 29.858 28.497 1.00 47.17 279 PHE A C 1
ATOM 2170 O O . PHE A 1 279 ? 2.406 30.836 29.162 1.00 47.04 279 PHE A O 1
ATOM 2178 N N . PHE A 1 280 ? 2.011 28.747 28.402 1.00 48.16 280 PHE A N 1
ATOM 2179 C CA . PHE A 1 280 ? 0.715 28.567 29.080 1.00 49.24 280 PHE A CA 1
ATOM 2180 C C . PHE A 1 280 ? 0.843 27.656 30.311 1.00 51.29 280 PHE A C 1
ATOM 2181 O O . PHE A 1 280 ? -0.141 27.294 30.952 1.00 51.41 280 PHE A O 1
ATOM 2189 N N . GLU A 1 281 ? 2.083 27.305 30.627 1.00 53.62 281 GLU A N 1
ATOM 2190 C CA . GLU A 1 281 ? 2.436 26.434 31.741 1.00 56.69 281 GLU A CA 1
ATOM 2191 C C . GLU A 1 281 ? 1.888 25.041 31.536 1.00 57.89 281 GLU A C 1
ATOM 2192 O O . GLU A 1 281 ? 1.765 23.815 31.740 1.00 58.74 281 GLU A O 1
ATOM 2198 N N . LEU B 1 1 ? 46.722 18.447 56.305 1.00 53.30 1 LEU B N 1
ATOM 2199 C CA . LEU B 1 1 ? 47.317 17.927 57.571 1.00 53.95 1 LEU B CA 1
ATOM 2200 C C . LEU B 1 1 ? 48.238 16.759 57.240 1.00 53.75 1 LEU B C 1
ATOM 2201 O O . LEU B 1 1 ? 47.907 15.618 57.509 1.00 55.39 1 LEU B O 1
ATOM 2206 N N . ASP B 1 2 ? 49.374 17.030 56.618 1.00 52.12 2 ASP B N 1
ATOM 2207 C CA . ASP B 1 2 ? 50.339 15.981 56.331 1.00 49.99 2 ASP B CA 1
ATOM 2208 C C . ASP B 1 2 ? 50.109 15.081 55.124 1.00 47.54 2 ASP B C 1
ATOM 2209 O O . ASP B 1 2 ? 49.211 14.247 55.100 1.00 47.84 2 ASP B O 1
ATOM 2214 N N . VAL B 1 3 ? 50.953 15.279 54.123 1.00 44.13 3 VAL B N 1
ATOM 2215 C CA . VAL B 1 3 ? 50.970 14.488 52.915 1.00 41.37 3 VAL B CA 1
ATOM 2216 C C . VAL B 1 3 ? 52.438 14.375 52.581 1.00 40.45 3 VAL B C 1
ATOM 2217 O O . VAL B 1 3 ? 53.193 15.337 52.693 1.00 39.01 3 VAL B O 1
ATOM 2221 N N . TYR B 1 4 ? 52.849 13.190 52.181 1.00 40.04 4 TYR B N 1
ATOM 2222 C CA . TYR B 1 4 ? 54.225 13.012 51.824 1.00 40.14 4 TYR B CA 1
ATOM 2223 C C . TYR B 1 4 ? 54.284 12.430 50.437 1.00 39.49 4 TYR B C 1
ATOM 2224 O O . TYR B 1 4 ? 53.716 11.367 50.165 1.00 38.99 4 TYR B O 1
ATOM 2233 N N . VAL B 1 5 ? 54.949 13.167 49.554 1.00 37.58 5 VAL B N 1
ATOM 2234 C CA . VAL B 1 5 ? 55.112 12.766 48.174 1.00 37.36 5 VAL B CA 1
ATOM 2235 C C . VAL B 1 5 ? 56.431 12.038 48.111 1.00 38.55 5 VAL B C 1
ATOM 2236 O O . VAL B 1 5 ? 57.509 12.630 48.152 1.00 38.53 5 VAL B O 1
ATOM 2240 N N . ASN B 1 6 ? 56.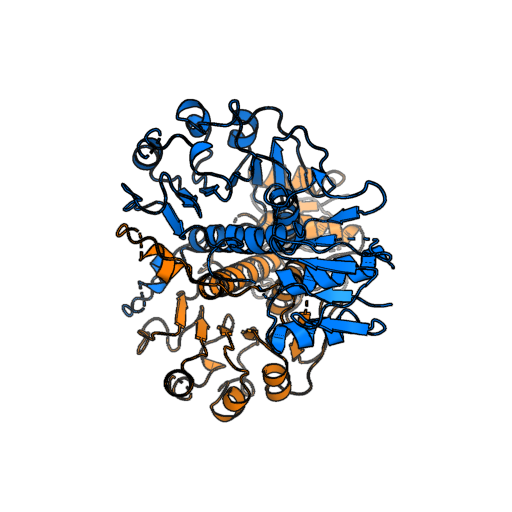300 10.722 48.025 1.00 38.94 6 ASN B N 1
ATOM 2241 C CA . ASN B 1 6 ? 57.429 9.821 48.028 1.00 39.16 6 ASN B CA 1
ATOM 2242 C C . ASN B 1 6 ? 58.152 9.607 46.715 1.00 39.66 6 ASN B C 1
ATOM 2243 O O . ASN B 1 6 ? 58.501 8.485 46.346 1.00 39.84 6 ASN B O 1
ATOM 2248 N N . PHE B 1 7 ? 58.369 10.700 46.008 1.00 38.84 7 PHE B N 1
ATOM 2249 C CA . PHE B 1 7 ? 59.111 10.657 44.775 1.00 39.28 7 PHE B CA 1
ATOM 2250 C C . PHE B 1 7 ? 59.536 12.062 44.404 1.00 41.48 7 PHE B C 1
ATOM 2251 O O . PHE B 1 7 ? 58.985 13.041 44.905 1.00 42.01 7 PHE B O 1
ATOM 2259 N N . PRO B 1 8 ? 60.553 12.174 43.544 1.00 42.32 8 PRO B N 1
ATOM 2260 C CA . PRO B 1 8 ? 61.108 13.438 43.060 1.00 43.15 8 PRO B CA 1
ATOM 2261 C C . PRO B 1 8 ? 60.020 14.157 42.266 1.00 43.83 8 PRO B C 1
ATOM 2262 O O . PRO B 1 8 ? 59.428 13.590 41.350 1.00 44.82 8 PRO B O 1
ATOM 2266 N N . ALA B 1 9 ? 59.737 15.396 42.637 1.00 45.19 9 ALA B N 1
ATOM 2267 C CA . ALA B 1 9 ? 58.701 16.151 41.952 1.00 46.65 9 ALA B CA 1
ATOM 2268 C C . ALA B 1 9 ? 59.198 17.557 41.669 1.00 47.71 9 ALA B C 1
ATOM 2269 O O . ALA B 1 9 ? 59.893 18.150 42.485 1.00 48.32 9 ALA B O 1
ATOM 2271 N N . ASP B 1 10 ? 58.865 18.097 40.507 1.00 48.74 10 ASP B N 1
ATOM 2272 C CA . ASP B 1 10 ? 59.322 19.444 40.224 1.00 49.16 10 ASP B CA 1
ATOM 2273 C C . ASP B 1 10 ? 58.369 20.526 40.697 1.00 49.49 10 ASP B C 1
ATOM 2274 O O . ASP B 1 10 ? 57.379 20.258 41.399 1.00 47.62 10 ASP B O 1
ATOM 2279 N N . GLY B 1 11 ? 58.711 21.757 40.323 1.00 49.51 11 GLY B N 1
ATOM 2280 C CA . GLY B 1 11 ? 57.938 22.924 40.695 1.00 49.65 11 GLY B CA 1
ATOM 2281 C C . GLY B 1 11 ? 56.554 22.894 40.094 1.00 49.90 11 GLY B C 1
ATOM 2282 O O . GLY B 1 11 ? 55.617 23.417 40.692 1.00 48.94 11 GLY B O 1
ATOM 2283 N N . HIS B 1 12 ? 56.417 22.292 38.915 1.00 49.98 12 HIS B N 1
ATOM 2284 C CA . HIS B 1 12 ? 55.107 22.194 38.280 1.00 51.65 12 HIS B CA 1
ATOM 2285 C C . HIS B 1 12 ? 54.220 21.329 39.165 1.00 50.40 12 HIS B C 1
ATOM 2286 O O . HIS B 1 12 ? 53.130 21.730 39.588 1.00 49.56 12 HIS B O 1
ATOM 2293 N N . VAL B 1 13 ? 54.712 20.129 39.434 1.00 49.31 13 VAL B N 1
ATOM 2294 C CA . VAL B 1 13 ? 54.015 19.187 40.280 1.00 46.95 13 VAL B CA 1
ATOM 2295 C C . VAL B 1 13 ? 53.749 19.881 41.608 1.00 47.35 13 VAL B C 1
ATOM 2296 O O . VAL B 1 13 ? 52.627 19.895 42.099 1.00 47.98 13 VAL B O 1
ATOM 2300 N N . ARG B 1 14 ? 54.775 20.507 42.164 1.00 47.95 14 ARG B N 1
ATOM 2301 C CA . ARG B 1 14 ? 54.624 21.204 43.429 1.00 47.61 14 ARG B CA 1
ATOM 2302 C C . ARG B 1 14 ? 53.549 22.274 43.445 1.00 47.91 14 ARG B C 1
ATOM 2303 O O . ARG B 1 14 ? 52.787 22.348 44.400 1.00 47.74 14 ARG B O 1
ATOM 2311 N N . GLU B 1 15 ? 53.466 23.097 42.403 1.00 48.06 15 GLU B N 1
ATOM 2312 C CA . GLU B 1 15 ? 52.433 24.132 42.388 1.00 48.07 15 GLU B CA 1
ATOM 2313 C C . GLU B 1 15 ? 51.051 23.515 42.422 1.00 46.08 15 GLU B C 1
ATOM 2314 O O . GLU B 1 15 ? 50.216 23.889 43.241 1.00 45.47 15 GLU B O 1
ATOM 2320 N N . ILE B 1 16 ? 50.815 22.580 41.510 1.00 45.52 16 ILE B N 1
ATOM 2321 C CA . ILE B 1 16 ? 49.547 21.859 41.428 1.00 42.65 16 ILE B CA 1
ATOM 2322 C C . ILE B 1 16 ? 49.190 21.379 42.824 1.00 42.06 16 ILE B C 1
ATOM 2323 O O . ILE B 1 16 ? 48.073 21.579 43.309 1.00 40.30 16 ILE B O 1
ATOM 2328 N N . ALA B 1 17 ? 50.166 20.743 43.462 1.00 41.10 17 ALA B N 1
ATOM 2329 C CA . ALA B 1 17 ? 49.998 20.245 44.808 1.00 41.77 17 ALA B CA 1
ATOM 2330 C C . ALA B 1 17 ? 49.595 21.363 45.771 1.00 42.41 17 ALA B C 1
ATOM 2331 O O . ALA B 1 17 ? 48.591 21.234 46.459 1.00 40.46 17 ALA B O 1
ATOM 2333 N N . LYS B 1 18 ? 50.333 22.473 45.812 1.00 44.48 18 LYS B N 1
ATOM 2334 C CA . LYS B 1 18 ? 49.928 23.537 46.739 1.00 47.33 18 LYS B CA 1
ATOM 2335 C C . LYS B 1 18 ? 48.555 24.089 46.420 1.00 48.02 18 LYS B C 1
ATOM 2336 O O . LYS B 1 18 ? 47.852 24.535 47.318 1.00 48.32 18 LYS B O 1
ATOM 2342 N N . THR B 1 19 ? 48.153 24.094 45.155 1.00 47.84 19 THR B N 1
ATOM 2343 C CA . THR B 1 19 ? 46.831 24.637 44.882 1.00 47.83 19 THR B CA 1
ATOM 2344 C C . THR B 1 19 ? 45.769 23.651 45.321 1.00 47.42 19 THR B C 1
ATOM 2345 O O . THR B 1 19 ? 44.865 24.011 46.069 1.00 46.75 19 THR B O 1
ATOM 2349 N N . VAL B 1 20 ? 45.881 22.404 44.876 1.00 45.71 20 VAL B N 1
ATOM 2350 C CA . VAL B 1 20 ? 44.902 21.389 45.238 1.00 44.36 20 VAL B CA 1
ATOM 2351 C C . VAL B 1 20 ? 44.886 21.061 46.720 1.00 44.87 20 VAL B C 1
AT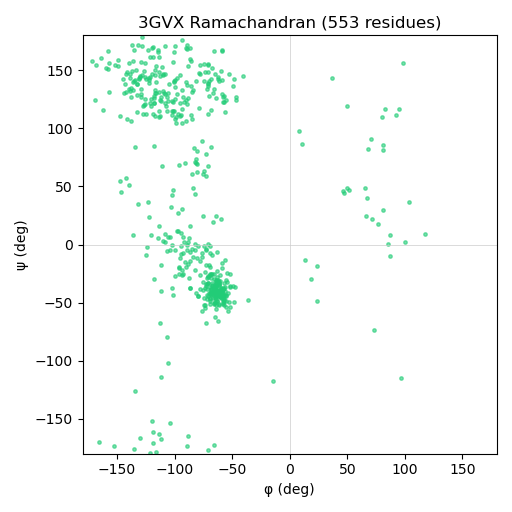OM 2352 O O . VAL B 1 20 ? 43.827 20.907 47.312 1.00 45.11 20 VAL B O 1
ATOM 2356 N N . LEU B 1 21 ? 46.063 20.941 47.318 1.00 45.22 21 LEU B N 1
ATOM 2357 C CA . LEU B 1 21 ? 46.148 20.589 48.729 1.00 47.15 21 LEU B CA 1
ATOM 2358 C C . LEU B 1 21 ? 46.465 21.764 49.642 1.00 48.69 21 LEU B C 1
ATOM 2359 O O . LEU B 1 21 ? 47.119 21.608 50.667 1.00 48.80 21 LEU B O 1
ATOM 2364 N N . ASP B 1 22 ? 46.003 22.946 49.261 1.00 50.51 22 ASP B N 1
ATOM 2365 C CA . ASP B 1 22 ? 46.233 24.125 50.079 1.00 52.27 22 ASP B CA 1
ATOM 2366 C C . ASP B 1 22 ? 45.406 23.924 51.346 1.00 51.52 22 ASP B C 1
ATOM 2367 O O . ASP B 1 22 ? 44.182 23.818 51.307 1.00 51.64 22 ASP B O 1
ATOM 2372 N N . GLY B 1 23 ? 46.102 23.823 52.471 1.00 52.01 23 GLY B N 1
ATOM 2373 C CA . GLY B 1 23 ? 45.447 23.578 53.744 1.00 52.81 23 GLY B CA 1
ATOM 2374 C C . GLY B 1 23 ? 45.899 22.248 54.336 1.00 52.91 23 GLY B C 1
ATOM 2375 O O . GLY B 1 23 ? 45.334 21.747 55.306 1.00 52.62 23 GLY B O 1
ATOM 2376 N N . PHE B 1 24 ? 46.919 21.670 53.709 1.00 52.70 24 PHE B N 1
ATOM 2377 C CA . PHE B 1 24 ? 47.536 20.425 54.146 1.00 52.08 24 PHE B CA 1
ATOM 2378 C C . PHE B 1 24 ? 48.997 20.760 54.166 1.00 51.05 24 PHE B C 1
ATOM 2379 O O . PHE B 1 24 ? 49.474 21.517 53.325 1.00 51.92 24 PHE B O 1
ATOM 2387 N N . ASP B 1 25 ? 49.711 20.205 55.126 1.00 49.94 25 ASP B N 1
ATOM 2388 C CA . ASP B 1 25 ? 51.131 20.422 55.174 1.00 49.24 25 ASP B CA 1
ATOM 2389 C C . ASP B 1 25 ? 51.703 19.396 54.232 1.00 48.41 25 ASP B C 1
ATOM 2390 O O . ASP B 1 25 ? 51.324 18.226 54.267 1.00 48.79 25 ASP B O 1
ATOM 2395 N N . LEU B 1 26 ? 52.601 19.845 53.373 1.00 46.77 26 LEU B N 1
ATOM 2396 C CA . LEU B 1 26 ? 53.218 18.961 52.407 1.00 44.38 26 LEU B CA 1
ATOM 2397 C C . LEU B 1 26 ? 54.666 18.702 52.699 1.00 43.84 26 LEU B C 1
ATOM 2398 O O . LEU B 1 26 ? 55.394 19.561 53.200 1.00 45.50 26 LEU B O 1
ATOM 2403 N N . HIS B 1 27 ? 55.071 17.488 52.383 1.00 41.77 27 HIS B N 1
ATOM 2404 C CA . HIS B 1 27 ? 56.434 17.095 52.564 1.00 40.77 27 HIS B CA 1
ATOM 2405 C C . HIS B 1 27 ? 56.869 16.454 51.287 1.00 40.41 27 HIS B C 1
ATOM 2406 O O . HIS B 1 27 ? 56.109 15.747 50.620 1.00 39.92 27 HIS B O 1
ATOM 2413 N N . TRP B 1 28 ? 58.109 16.732 50.942 1.00 40.71 28 TRP B N 1
ATOM 2414 C CA . TRP B 1 28 ? 58.648 16.225 49.726 1.00 41.67 28 TRP B CA 1
ATOM 2415 C C . TRP B 1 28 ? 59.870 15.405 49.893 1.00 43.28 28 TRP B C 1
ATOM 2416 O O . TRP B 1 28 ? 60.753 15.660 50.710 1.00 43.25 28 TRP B O 1
ATOM 2427 N N . TYR B 1 29 ? 59.882 14.388 49.067 1.00 43.55 29 TYR B N 1
ATOM 2428 C CA . TYR B 1 29 ? 60.956 13.460 48.996 1.00 44.89 29 TYR B CA 1
ATOM 2429 C C . TYR B 1 29 ? 62.209 14.230 48.568 1.00 46.04 29 TYR B C 1
ATOM 2430 O O . TYR B 1 29 ? 62.128 15.123 47.727 1.00 46.13 29 TYR B O 1
ATOM 2439 N N . PRO B 1 30 ? 63.386 13.875 49.119 1.00 47.38 30 PRO B N 1
ATOM 2440 C CA . PRO B 1 30 ? 63.602 12.805 50.090 1.00 46.33 30 PRO B CA 1
ATOM 2441 C C . PRO B 1 30 ? 63.572 13.233 51.560 1.00 45.70 30 PRO B C 1
ATOM 2442 O O . PRO B 1 30 ? 64.248 12.635 52.392 1.00 45.84 30 PRO B O 1
ATOM 2446 N N . ASP B 1 31 ? 62.797 14.260 51.888 1.00 45.07 31 ASP B N 1
ATOM 2447 C CA . ASP B 1 31 ? 62.707 14.674 53.282 1.00 45.65 31 ASP B CA 1
ATOM 2448 C C . ASP B 1 31 ? 61.509 14.054 53.935 1.00 45.24 31 ASP B C 1
ATOM 2449 O O . ASP B 1 31 ? 60.523 14.698 54.299 1.00 43.94 31 ASP B O 1
ATOM 2454 N N . TYR B 1 32 ? 61.655 12.747 54.062 1.00 45.09 32 TYR B N 1
ATOM 2455 C CA . TYR B 1 32 ? 60.660 11.887 54.624 1.00 44.42 32 TYR B CA 1
ATOM 2456 C C . TYR B 1 32 ? 59.970 12.451 55.829 1.00 43.90 32 TYR B C 1
ATOM 2457 O O . TYR B 1 32 ? 60.560 13.121 56.673 1.00 45.82 32 TYR B O 1
ATOM 2466 N N . TYR B 1 33 ? 58.698 12.118 55.913 1.00 44.23 33 TYR B N 1
ATOM 2467 C CA . TYR B 1 33 ? 57.893 12.543 57.012 1.00 43.63 33 TYR B CA 1
ATOM 2468 C C . TYR B 1 33 ? 56.706 11.602 57.166 1.00 42.36 33 TYR B C 1
ATOM 2469 O O . TYR B 1 33 ? 56.014 11.285 56.206 1.00 41.94 33 TYR B O 1
ATOM 2478 N N . ASP B 1 34 ? 56.504 11.160 58.400 1.00 41.76 34 ASP B N 1
ATOM 2479 C CA . ASP B 1 34 ? 55.433 10.251 58.767 1.00 41.01 34 ASP B CA 1
ATOM 2480 C C . ASP B 1 34 ? 54.099 10.963 58.629 1.00 39.85 34 ASP B C 1
ATOM 2481 O O . ASP B 1 34 ? 53.561 11.478 59.608 1.00 39.48 34 ASP B O 1
ATOM 2486 N N . ALA B 1 35 ? 53.556 10.994 57.419 1.00 38.77 35 ALA B N 1
ATOM 2487 C CA . ALA B 1 35 ? 52.286 11.672 57.187 1.00 37.95 35 ALA B CA 1
ATOM 2488 C C . ALA B 1 35 ? 51.076 10.741 57.115 1.00 36.44 35 ALA B C 1
ATOM 2489 O O . ALA B 1 35 ? 51.205 9.516 57.008 1.00 36.60 35 ALA B O 1
ATOM 2491 N N . GLU B 1 36 ? 49.896 11.343 57.201 1.00 35.21 36 GLU B N 1
ATOM 2492 C CA . GLU B 1 36 ? 48.654 10.602 57.115 1.00 35.41 36 GLU B CA 1
ATOM 2493 C C . GLU B 1 36 ? 48.436 10.136 55.689 1.00 33.71 36 GLU B C 1
ATOM 2494 O O . GLU B 1 36 ? 47.891 9.071 55.459 1.00 32.08 36 GLU B O 1
ATOM 2500 N N . ALA B 1 37 ? 48.876 10.942 54.734 1.00 31.24 37 ALA B N 1
ATOM 2501 C CA . ALA B 1 37 ? 48.723 10.585 53.348 1.00 29.69 37 ALA B CA 1
ATOM 2502 C C . ALA B 1 37 ? 50.059 10.534 52.648 1.00 29.86 37 ALA B C 1
ATOM 2503 O O . ALA B 1 37 ? 50.951 11.361 52.874 1.00 29.63 37 ALA B O 1
ATOM 2505 N N . GLN B 1 38 ? 50.197 9.525 51.807 1.00 30.84 38 GLN B N 1
ATOM 2506 C CA . GLN B 1 38 ? 51.413 9.334 51.049 1.00 30.94 38 GLN B CA 1
ATOM 2507 C C . GLN B 1 38 ? 51.049 9.156 49.587 1.00 30.38 38 GLN B C 1
ATOM 2508 O O . GLN B 1 38 ? 50.171 8.364 49.245 1.00 30.66 38 GLN B O 1
ATOM 2514 N N . VAL B 1 39 ? 51.708 9.911 48.722 1.00 30.21 39 VAL B N 1
ATOM 2515 C CA . VAL B 1 39 ? 51.460 9.801 47.293 1.00 27.68 39 VAL B CA 1
ATOM 2516 C C . VAL B 1 39 ? 52.672 9.066 46.751 1.00 27.79 39 VAL B C 1
ATOM 2517 O O . VAL B 1 39 ? 53.805 9.432 47.038 1.00 27.23 39 VAL B O 1
ATOM 2521 N N . ILE B 1 40 ? 52.436 8.028 45.966 1.00 25.43 40 ILE B N 1
ATOM 2522 C CA . ILE B 1 40 ? 53.528 7.228 45.465 1.00 25.24 40 ILE B CA 1
ATOM 2523 C C . ILE B 1 40 ? 53.417 6.852 44.009 1.00 28.34 40 ILE B C 1
ATOM 2524 O O . ILE B 1 40 ? 52.403 7.061 43.354 1.00 28.06 40 ILE B O 1
ATOM 2529 N N . LYS B 1 41 ? 54.494 6.267 43.523 1.00 30.97 41 LYS B N 1
ATOM 2530 C CA . LYS B 1 41 ? 54.531 5.739 42.186 1.00 35.05 41 LYS B CA 1
ATOM 2531 C C . LYS B 1 41 ? 54.634 4.233 42.361 1.00 36.04 41 LYS B C 1
ATOM 2532 O O . LYS B 1 41 ? 53.691 3.511 42.088 1.00 34.94 41 LYS B O 1
ATOM 2538 N N . ASP B 1 42 ? 55.768 3.778 42.877 1.00 37.07 42 ASP B N 1
ATOM 2539 C CA . ASP B 1 42 ? 55.999 2.360 43.059 1.00 39.18 42 ASP B CA 1
ATOM 2540 C C . ASP B 1 42 ? 56.208 1.900 44.482 1.00 38.70 42 ASP B C 1
ATOM 2541 O O . ASP B 1 42 ? 55.893 0.777 44.822 1.00 37.02 42 ASP B O 1
ATOM 2546 N N . ARG B 1 43 ? 56.751 2.762 45.318 1.00 38.28 43 ARG B N 1
ATOM 2547 C CA . ARG B 1 43 ? 56.988 2.366 46.685 1.00 39.22 43 ARG B CA 1
ATOM 2548 C C . ARG B 1 43 ? 56.381 3.271 47.721 1.00 36.98 43 ARG B C 1
ATOM 2549 O O . ARG B 1 43 ? 56.308 4.482 47.554 1.00 36.63 43 ARG B O 1
ATOM 2557 N N . TYR B 1 44 ? 55.928 2.651 48.797 1.00 34.92 44 TYR B N 1
ATOM 2558 C CA . TYR B 1 44 ? 55.361 3.385 49.894 1.00 31.82 44 TYR B CA 1
ATOM 2559 C C . TYR B 1 44 ? 56.339 3.150 51.035 1.00 31.79 44 TYR B C 1
ATOM 2560 O O . TYR B 1 44 ? 57.226 2.295 50.952 1.00 29.58 44 TYR B O 1
ATOM 2569 N N . VAL B 1 45 ? 56.192 3.933 52.089 1.00 32.40 45 VAL B N 1
ATOM 2570 C CA . VAL B 1 45 ? 57.041 3.819 53.254 1.00 32.27 45 VAL B CA 1
ATOM 2571 C C . VAL B 1 45 ? 56.102 3.831 54.442 1.00 32.98 45 VAL B C 1
ATOM 2572 O O . VAL B 1 45 ? 55.443 4.833 54.699 1.00 34.01 45 VAL B O 1
ATOM 2576 N N . LEU B 1 46 ? 56.031 2.722 55.165 1.00 32.95 46 LEU B N 1
ATOM 2577 C CA . LEU B 1 46 ? 55.125 2.657 56.297 1.00 34.62 46 LEU B CA 1
ATOM 2578 C C . LEU B 1 46 ? 55.561 3.516 57.461 1.00 36.28 46 LEU B C 1
ATOM 2579 O O . LEU B 1 46 ? 56.736 3.613 57.794 1.00 36.13 46 LEU B O 1
ATOM 2584 N N . GLY B 1 47 ? 54.578 4.146 58.078 1.00 37.96 47 GLY B N 1
ATOM 2585 C CA . GLY B 1 47 ? 54.839 4.988 59.215 1.00 38.25 47 GLY B CA 1
ATOM 2586 C C . GLY B 1 47 ? 53.901 4.617 60.329 1.00 40.50 47 GLY B C 1
ATOM 2587 O O . GLY B 1 47 ? 53.230 3.582 60.313 1.00 39.58 47 GLY B O 1
ATOM 2588 N N . LYS B 1 48 ? 53.851 5.493 61.312 1.00 41.82 48 LYS B N 1
ATOM 2589 C CA . LYS B 1 48 ? 52.994 5.294 62.452 1.00 42.59 48 LYS B CA 1
ATOM 259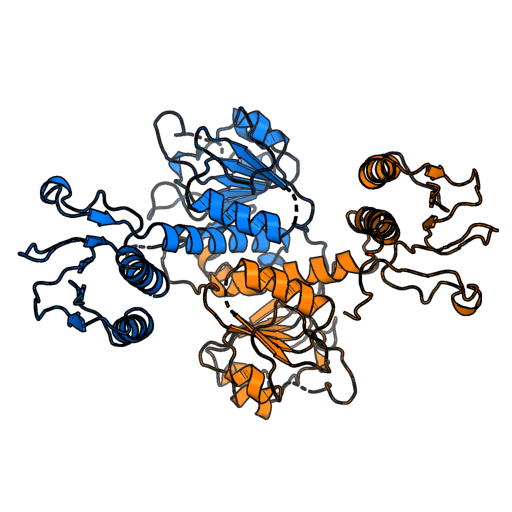0 C C . LYS B 1 48 ? 51.691 6.030 62.279 1.00 42.18 48 LYS B C 1
ATOM 2591 O O . LYS B 1 48 ? 50.701 5.701 62.922 1.00 41.29 48 LYS B O 1
ATOM 2597 N N . ARG B 1 49 ? 51.684 7.025 61.405 1.00 40.51 49 ARG B N 1
ATOM 2598 C CA . ARG B 1 49 ? 50.478 7.808 61.199 1.00 40.51 49 ARG B CA 1
ATOM 2599 C C . ARG B 1 49 ? 49.785 7.546 59.864 1.00 39.40 49 ARG B C 1
ATOM 2600 O O . ARG B 1 49 ? 48.772 8.171 59.551 1.00 37.98 49 ARG B O 1
ATOM 2608 N N . THR B 1 50 ? 50.334 6.612 59.092 1.00 38.07 50 THR B N 1
ATOM 2609 C CA . THR B 1 50 ? 49.804 6.294 57.769 1.00 36.36 50 THR B CA 1
ATOM 2610 C C . THR B 1 50 ? 48.346 5.864 57.777 1.00 37.03 50 THR B C 1
ATOM 2611 O O . THR B 1 50 ? 47.956 4.945 58.494 1.00 36.18 50 THR B O 1
ATOM 2615 N N . LYS B 1 51 ? 47.541 6.532 56.965 1.00 35.16 51 LYS B N 1
ATOM 2616 C CA . LYS B 1 51 ? 46.131 6.200 56.848 1.00 35.53 51 LYS B CA 1
ATOM 2617 C C . LYS B 1 51 ? 45.798 5.917 55.418 1.00 32.82 51 LYS B C 1
ATOM 2618 O O . LYS B 1 51 ? 44.935 5.116 55.114 1.00 32.64 51 LYS B O 1
ATOM 2632 N N . ILE B 1 53 ? 47.346 5.727 51.182 1.00 29.51 53 ILE B N 1
ATOM 2633 C CA . ILE B 1 53 ? 48.386 5.703 50.179 1.00 28.18 53 ILE B CA 1
ATOM 2634 C C . ILE B 1 53 ? 47.762 5.886 48.813 1.00 28.21 53 ILE B C 1
ATOM 2635 O O . ILE B 1 53 ? 46.872 5.136 48.415 1.00 29.10 53 ILE B O 1
ATOM 2640 N N . GLN B 1 54 ? 48.237 6.893 48.094 1.00 28.38 54 GLN B N 1
ATOM 2641 C CA . GLN B 1 54 ? 47.715 7.213 46.770 1.00 26.89 54 GLN B CA 1
ATOM 2642 C C . GLN B 1 54 ? 48.706 6.997 45.630 1.00 27.89 54 GLN B C 1
ATOM 2643 O O . GLN B 1 54 ? 49.675 7.742 45.499 1.00 28.25 54 GLN B O 1
ATOM 2649 N N . ALA B 1 55 ? 48.458 5.986 44.802 1.00 27.70 55 ALA B N 1
ATOM 2650 C CA . ALA B 1 55 ? 49.298 5.712 43.645 1.00 28.28 55 ALA B CA 1
ATOM 2651 C C . ALA B 1 55 ? 48.873 6.720 42.574 1.00 28.87 55 ALA B C 1
ATOM 2652 O O . ALA B 1 55 ? 47.706 7.112 42.502 1.00 27.61 55 ALA B O 1
ATOM 2654 N N . ILE B 1 56 ? 49.812 7.153 41.747 1.00 30.44 56 ILE B N 1
ATOM 2655 C CA . ILE B 1 56 ? 49.470 8.118 40.711 1.00 32.58 56 ILE B CA 1
ATOM 2656 C C . ILE B 1 56 ? 49.166 7.411 39.409 1.00 33.04 56 ILE B C 1
ATOM 2657 O O . ILE B 1 56 ? 48.714 8.028 38.459 1.00 34.76 56 ILE B O 1
ATOM 2662 N N . SER B 1 57 ? 49.416 6.107 39.368 1.00 33.72 57 SER B N 1
ATOM 2663 C CA . SER B 1 57 ? 49.142 5.318 38.169 1.00 34.08 57 SER B CA 1
ATOM 2664 C C . SER B 1 57 ? 47.726 4.755 38.219 1.00 35.85 57 SER B C 1
ATOM 2665 O O . SER B 1 57 ? 47.069 4.796 39.260 1.00 36.01 57 SER B O 1
ATOM 2668 N N . ALA B 1 58 ? 47.275 4.216 37.092 1.00 36.87 58 ALA B N 1
ATOM 2669 C CA . ALA B 1 58 ? 45.937 3.638 36.966 1.00 36.83 58 ALA B CA 1
ATOM 2670 C C . ALA B 1 58 ? 45.805 2.316 37.709 1.00 36.92 58 ALA B C 1
ATOM 2671 O O . ALA B 1 58 ? 44.774 2.038 38.319 1.00 37.17 58 ALA B O 1
ATOM 2673 N N . GLY B 1 59 ? 46.861 1.513 37.655 1.00 37.53 59 GLY B N 1
ATOM 2674 C CA . GLY B 1 59 ? 46.868 0.220 38.323 1.00 37.49 59 GLY B CA 1
ATOM 2675 C C . GLY B 1 59 ? 47.864 0.129 39.469 1.00 37.92 59 GLY B C 1
ATOM 2676 O O . GLY B 1 59 ? 48.815 0.911 39.563 1.00 36.33 59 GLY B O 1
ATOM 2677 N N . VAL B 1 60 ? 47.646 -0.847 40.339 1.00 37.35 60 VAL B N 1
ATOM 2678 C CA . VAL B 1 60 ? 48.499 -1.050 41.491 1.00 38.40 60 VAL B CA 1
ATOM 2679 C C . VAL B 1 60 ? 49.145 -2.425 41.514 1.00 40.86 60 VAL B C 1
ATOM 2680 O O . VAL B 1 60 ? 49.776 -2.797 42.494 1.00 39.54 60 VAL B O 1
ATOM 2684 N N . ASP B 1 61 ? 49.002 -3.183 40.441 1.00 42.05 61 ASP B N 1
ATOM 2685 C CA . ASP B 1 61 ? 49.577 -4.514 40.449 1.00 44.35 61 ASP B CA 1
ATOM 2686 C C . ASP B 1 61 ? 51.083 -4.565 40.669 1.00 42.71 61 ASP B C 1
ATOM 2687 O O . ASP B 1 61 ? 51.613 -5.583 41.095 1.00 43.63 61 ASP B O 1
ATOM 2692 N N . HIS B 1 62 ? 51.769 -3.459 40.417 1.00 40.60 62 HIS B N 1
ATOM 2693 C CA . HIS B 1 62 ? 53.223 -3.390 40.616 1.00 39.17 62 HIS B CA 1
ATOM 2694 C C . HIS B 1 62 ? 53.538 -2.945 42.047 1.00 37.90 62 HIS B C 1
ATOM 2695 O O . HIS B 1 62 ? 54.695 -2.791 42.422 1.00 37.07 62 HIS B O 1
ATOM 2702 N N . ILE B 1 63 ? 52.503 -2.702 42.838 1.00 36.44 63 ILE B N 1
ATOM 2703 C CA . ILE B 1 63 ? 52.697 -2.269 44.206 1.00 34.17 63 ILE B CA 1
ATOM 2704 C C . ILE B 1 63 ? 52.527 -3.442 45.184 1.00 34.10 63 ILE B C 1
ATOM 2705 O O . ILE B 1 63 ? 51.667 -4.311 45.010 1.00 32.49 63 ILE B O 1
ATOM 2710 N N . ASP B 1 64 ? 53.374 -3.459 46.207 1.00 32.87 64 ASP B N 1
ATOM 2711 C CA . ASP B 1 64 ? 53.327 -4.502 47.224 1.00 31.53 64 ASP B CA 1
ATOM 2712 C C . ASP B 1 64 ? 52.102 -4.374 48.131 1.00 30.54 64 ASP B C 1
ATOM 2713 O O . ASP B 1 64 ? 52.205 -4.091 49.335 1.00 29.58 64 ASP B O 1
ATOM 2718 N N . VAL B 1 65 ? 50.945 -4.604 47.525 1.00 28.95 65 VAL B N 1
ATOM 2719 C CA . VAL B 1 65 ? 49.654 -4.535 48.186 1.00 27.85 65 VAL B CA 1
ATOM 2720 C C . VAL B 1 65 ? 49.512 -5.467 49.389 1.00 26.40 65 VAL B C 1
ATOM 2721 O O . VAL B 1 65 ? 48.982 -5.072 50.411 1.00 23.82 65 VAL B O 1
ATOM 2725 N N . ASN B 1 66 ? 49.980 -6.700 49.237 1.00 25.28 66 ASN B N 1
ATOM 2726 C CA . ASN B 1 66 ? 49.937 -7.703 50.293 1.00 27.69 66 ASN B CA 1
ATOM 2727 C C . ASN B 1 66 ? 50.625 -7.166 51.542 1.00 26.96 66 ASN B C 1
ATOM 2728 O O . ASN B 1 66 ? 50.262 -7.509 52.654 1.00 23.83 66 ASN B O 1
ATOM 2733 N N . GLY B 1 67 ? 51.612 -6.300 51.335 1.00 28.09 67 GLY B N 1
ATOM 2734 C CA . GLY B 1 67 ? 52.355 -5.711 52.429 1.00 27.39 67 GLY B CA 1
ATOM 2735 C C . GLY B 1 67 ? 51.688 -4.510 53.075 1.00 28.48 67 GLY B C 1
ATOM 2736 O O . GLY B 1 67 ? 52.220 -3.939 54.016 1.00 28.38 67 GLY B O 1
ATOM 2737 N N . ILE B 1 68 ? 50.513 -4.122 52.601 1.00 26.57 68 ILE B N 1
ATOM 2738 C CA . ILE B 1 68 ? 49.876 -2.964 53.203 1.00 26.36 68 ILE B CA 1
ATOM 2739 C C . ILE B 1 68 ? 48.988 -3.346 54.384 1.00 25.46 68 ILE B C 1
ATOM 2740 O O . ILE B 1 68 ? 48.050 -4.116 54.249 1.00 25.07 68 ILE B O 1
ATOM 2745 N N . PRO B 1 69 ? 49.287 -2.794 55.564 1.00 25.41 69 PRO B N 1
ATOM 2746 C CA . PRO B 1 69 ? 48.516 -3.076 56.775 1.00 25.71 69 PRO B CA 1
ATOM 2747 C C . PRO B 1 69 ? 47.012 -2.842 56.585 1.00 25.65 69 PRO B C 1
ATOM 2748 O O . PRO B 1 69 ? 46.586 -1.960 55.840 1.00 22.73 69 PRO B O 1
ATOM 2752 N N . GLU B 1 70 ? 46.221 -3.657 57.270 1.00 25.70 70 GLU B N 1
ATOM 2753 C CA . GLU B 1 70 ? 44.766 -3.600 57.207 1.00 27.07 70 GLU B CA 1
ATOM 2754 C C . GLU B 1 70 ? 44.101 -2.229 57.355 1.00 28.97 70 GLU B C 1
ATOM 2755 O O . GLU B 1 70 ? 43.103 -1.966 56.703 1.00 30.26 70 GLU B O 1
ATOM 2761 N N . ASN B 1 71 ? 44.639 -1.360 58.203 1.00 30.52 71 ASN B N 1
ATOM 2762 C CA . ASN B 1 71 ? 44.033 -0.042 58.408 1.00 31.96 71 ASN B CA 1
ATOM 2763 C C . ASN B 1 71 ? 44.364 1.011 57.353 1.00 33.40 71 ASN B C 1
ATOM 2764 O O . ASN B 1 71 ? 43.751 2.074 57.317 1.00 33.01 71 ASN B O 1
ATOM 2769 N N . VAL B 1 72 ? 45.340 0.706 56.505 1.00 33.79 72 VAL B N 1
ATOM 2770 C CA . VAL B 1 72 ? 45.787 1.632 55.468 1.00 34.53 72 VAL B CA 1
ATOM 2771 C C . VAL B 1 72 ? 45.066 1.436 54.144 1.00 34.78 72 VAL B C 1
ATOM 2772 O O . VAL B 1 72 ? 45.086 0.356 53.550 1.00 36.55 72 VAL B O 1
ATOM 2776 N N . VAL B 1 73 ? 44.433 2.498 53.681 1.00 34.21 73 VAL B N 1
ATOM 2777 C CA . VAL B 1 73 ? 43.698 2.445 52.437 1.00 32.45 73 VAL B CA 1
ATOM 2778 C C . VAL B 1 73 ? 44.571 2.774 51.234 1.00 31.97 73 VAL B C 1
ATOM 2779 O O . VAL B 1 73 ? 45.245 3.807 51.188 1.00 30.71 73 VAL B O 1
ATOM 2783 N N . LEU B 1 74 ? 44.563 1.874 50.260 1.00 30.90 74 LEU B N 1
ATOM 2784 C CA . LEU B 1 74 ? 45.328 2.069 49.041 1.00 30.27 74 LEU B CA 1
ATOM 2785 C C . LEU B 1 74 ? 44.385 2.524 47.936 1.00 31.71 74 LEU B C 1
ATOM 2786 O O . LEU B 1 74 ? 43.411 1.843 47.623 1.00 32.72 74 LEU B O 1
ATOM 2791 N N . CYS B 1 75 ? 44.679 3.675 47.348 1.00 31.82 75 CYS B N 1
ATOM 2792 C CA . CYS B 1 75 ? 43.881 4.217 46.256 1.00 30.51 75 CYS B CA 1
ATOM 2793 C C . CYS B 1 75 ? 44.747 4.296 45.009 1.00 33.15 75 CYS B C 1
ATOM 2794 O O . CYS B 1 75 ? 45.961 4.460 45.095 1.00 33.04 75 CYS B O 1
ATOM 2797 N N . SER B 1 76 ? 44.120 4.171 43.847 1.00 32.78 76 SER B N 1
ATOM 2798 C CA . SER B 1 76 ? 44.853 4.272 42.603 1.00 32.73 76 SER B CA 1
ATOM 2799 C C . SER B 1 76 ? 44.323 5.489 41.850 1.00 31.83 76 SER B C 1
ATOM 2800 O O . SER B 1 76 ? 43.431 6.180 42.328 1.00 30.83 76 SER B O 1
ATOM 2803 N N . ASN B 1 77 ? 44.860 5.735 40.666 1.00 31.95 77 ASN B N 1
ATOM 2804 C CA . ASN B 1 77 ? 44.478 6.915 39.894 1.00 31.48 77 ASN B CA 1
ATOM 2805 C C . ASN B 1 77 ? 44.204 6.605 38.416 1.00 31.33 77 ASN B C 1
ATOM 2806 O O . ASN B 1 77 ? 45.080 6.773 37.577 1.00 30.45 77 ASN B O 1
ATOM 2811 N N . ALA B 1 78 ? 42.979 6.166 38.116 1.00 32.22 78 ALA B N 1
ATOM 2812 C CA . ALA B 1 78 ? 42.580 5.788 36.756 1.00 34.44 78 ALA B CA 1
ATOM 2813 C C . ALA B 1 78 ? 41.582 6.709 36.050 1.00 33.57 78 ALA B C 1
ATOM 2814 O O . ALA B 1 78 ? 41.165 6.430 34.929 1.00 34.00 78 ALA B O 1
ATOM 2816 N N . GLY B 1 79 ? 41.206 7.804 36.687 1.00 32.39 79 GLY B N 1
ATOM 2817 C CA . GLY B 1 79 ? 40.266 8.716 36.070 1.00 30.85 79 GLY B CA 1
ATOM 2818 C C . GLY B 1 79 ? 40.616 9.279 34.705 1.00 31.33 79 GLY B C 1
ATOM 2819 O O . GLY B 1 79 ? 39.733 9.387 33.858 1.00 29.52 79 GLY B O 1
ATOM 2820 N N . ALA B 1 80 ? 41.887 9.624 34.486 1.00 30.34 80 ALA B N 1
ATOM 2821 C CA . ALA B 1 80 ? 42.342 10.210 33.221 1.00 29.68 80 ALA B CA 1
ATOM 2822 C C . ALA B 1 80 ? 42.027 9.333 32.023 1.00 31.65 80 ALA B C 1
ATOM 2823 O O . ALA B 1 80 ? 41.650 9.807 30.953 1.00 30.02 80 ALA B O 1
ATOM 2825 N N . TYR B 1 81 ? 42.146 8.035 32.223 1.00 30.78 81 TYR B N 1
ATOM 2826 C CA . TYR B 1 81 ? 41.883 7.098 31.156 1.00 31.78 81 TYR B CA 1
ATOM 2827 C C . TYR B 1 81 ? 40.434 7.095 30.676 1.00 31.80 81 TYR B C 1
ATOM 2828 O O . TYR B 1 81 ? 40.192 7.200 29.485 1.00 32.48 81 TYR B O 1
ATOM 2837 N N . SER B 1 82 ? 39.473 6.960 31.584 1.00 30.22 82 SER B N 1
ATOM 2838 C CA . SER B 1 82 ? 38.080 6.969 31.168 1.00 30.97 82 SER B CA 1
ATOM 2839 C C . SER B 1 82 ? 37.678 8.357 30.640 1.00 30.21 82 SER B C 1
ATOM 2840 O O . SER B 1 82 ? 36.884 8.461 29.712 1.00 30.84 82 SER B O 1
ATOM 2843 N N . ILE B 1 83 ? 38.232 9.414 31.227 1.00 30.10 83 ILE B N 1
ATOM 2844 C CA . ILE B 1 83 ? 37.959 10.778 30.777 1.00 28.38 83 ILE B CA 1
ATOM 2845 C C . ILE B 1 83 ? 38.361 10.882 29.309 1.00 30.23 83 ILE B C 1
ATOM 2846 O O . ILE B 1 83 ? 37.592 11.322 28.455 1.00 28.97 83 ILE B O 1
ATOM 2851 N N . SER B 1 84 ? 39.587 10.455 29.036 1.00 29.63 84 SER B N 1
ATOM 2852 C CA . SER B 1 84 ? 40.144 10.472 27.697 1.00 27.81 84 SER B CA 1
ATOM 2853 C C . SER B 1 84 ? 39.333 9.619 26.753 1.00 29.39 84 SER B C 1
ATOM 2854 O O . SER B 1 84 ? 39.044 10.039 25.652 1.00 29.38 84 SER B O 1
ATOM 2857 N N . VAL B 1 85 ? 38.963 8.418 27.180 1.00 29.56 85 VAL B N 1
ATOM 2858 C CA . VAL B 1 85 ? 38.195 7.531 26.312 1.00 28.98 85 VAL B CA 1
ATOM 2859 C C . VAL B 1 85 ? 36.791 8.057 25.994 1.00 31.14 85 VAL B C 1
ATOM 2860 O O . VAL B 1 85 ? 36.320 7.921 24.864 1.00 30.29 85 VAL B O 1
ATOM 2864 N N . ALA B 1 86 ? 36.127 8.654 26.983 1.00 28.94 86 ALA B N 1
ATOM 2865 C CA . ALA B 1 86 ? 34.796 9.200 26.768 1.00 28.59 86 ALA B CA 1
ATOM 2866 C C . ALA B 1 86 ? 34.869 10.344 25.754 1.00 28.92 86 ALA B C 1
ATOM 2867 O O . ALA B 1 86 ? 33.995 10.476 24.901 1.00 26.12 86 ALA B O 1
ATOM 2869 N N . GLU B 1 87 ? 35.926 11.151 25.848 1.00 28.74 87 GLU B N 1
ATOM 2870 C CA . GLU B 1 87 ? 36.128 12.269 24.921 1.00 28.61 87 GLU B CA 1
ATOM 2871 C C . GLU B 1 87 ? 36.373 11.779 23.506 1.00 29.00 87 GLU B C 1
ATOM 2872 O O . GLU B 1 87 ? 35.923 12.387 22.542 1.00 26.49 87 GLU B O 1
ATOM 2878 N N . HIS B 1 88 ? 37.090 10.669 23.387 1.00 27.96 88 HIS B N 1
ATOM 2879 C CA . HIS B 1 88 ? 37.374 10.126 22.069 1.00 27.72 88 HIS B CA 1
ATOM 2880 C C . HIS B 1 88 ? 36.121 9.537 21.455 1.00 27.29 88 HIS B C 1
ATOM 2881 O O . HIS B 1 88 ? 35.942 9.583 20.243 1.00 28.46 88 HIS B O 1
ATOM 2888 N N . ALA B 1 89 ? 35.258 8.979 22.300 1.00 27.78 89 ALA B N 1
ATOM 2889 C CA . ALA B 1 89 ? 34.012 8.389 21.841 1.00 26.26 89 ALA B CA 1
ATOM 2890 C C . ALA B 1 89 ? 33.070 9.470 21.321 1.00 27.98 89 ALA B C 1
ATOM 2891 O O . ALA B 1 89 ? 32.418 9.300 20.298 1.00 29.12 89 ALA B O 1
ATOM 2893 N N . PHE B 1 90 ? 33.002 10.600 22.005 1.00 27.18 90 PHE B N 1
ATOM 2894 C CA . PHE B 1 90 ? 32.126 11.642 21.516 1.00 27.76 90 PHE B CA 1
ATOM 2895 C C . PHE B 1 90 ? 32.693 12.262 20.239 1.00 27.43 90 PHE B C 1
ATOM 2896 O O . PHE B 1 90 ? 31.937 12.707 19.381 1.00 25.95 90 PHE B O 1
ATOM 2904 N N . ALA B 1 91 ? 34.015 12.220 20.090 1.00 25.27 91 ALA B N 1
ATOM 2905 C CA . ALA B 1 91 ? 34.661 12.761 18.901 1.00 25.09 91 ALA B CA 1
ATOM 2906 C C . ALA B 1 91 ? 34.271 11.952 17.658 1.00 25.91 91 ALA B C 1
ATOM 2907 O O . ALA B 1 91 ? 33.998 12.521 16.598 1.00 24.27 91 ALA B O 1
ATOM 2909 N N . LEU B 1 92 ? 34.223 10.628 17.797 1.00 25.75 92 LEU B N 1
ATOM 2910 C CA . LEU B 1 92 ? 33.829 9.758 16.681 1.00 26.34 92 LEU B CA 1
ATOM 2911 C C . LEU B 1 92 ? 32.360 9.950 16.386 1.00 27.00 92 LEU B C 1
ATOM 2912 O O . LEU B 1 92 ? 31.926 10.084 15.246 1.00 26.66 92 LEU B O 1
ATOM 2917 N N . LEU B 1 93 ? 31.607 9.934 17.471 1.00 28.18 93 LEU B N 1
ATOM 2918 C CA . LEU B 1 93 ? 30.169 10.100 17.463 1.00 28.97 93 LEU B CA 1
ATOM 2919 C C . LEU B 1 93 ? 29.744 11.348 16.692 1.00 27.81 93 LEU B C 1
ATOM 2920 O O . LEU B 1 93 ? 28.920 11.275 15.781 1.00 27.25 93 LEU B O 1
ATOM 2925 N N . LEU B 1 94 ? 30.320 12.486 17.067 1.00 23.65 94 LEU B N 1
ATOM 2926 C CA . LEU B 1 94 ? 30.013 13.760 16.420 1.00 23.33 94 LEU B CA 1
ATOM 2927 C C . LEU B 1 94 ? 30.587 13.883 15.006 1.00 21.37 94 LEU B C 1
ATOM 2928 O O . LEU B 1 94 ? 30.028 14.577 14.173 1.00 20.93 94 LEU B O 1
ATOM 2933 N N . ALA B 1 95 ? 31.698 13.201 14.744 1.00 22.87 95 ALA B N 1
ATOM 2934 C CA . ALA B 1 95 ? 32.308 13.243 13.416 1.00 23.69 95 ALA B CA 1
ATOM 2935 C C . ALA B 1 95 ? 31.296 12.723 12.416 1.00 22.28 95 ALA B C 1
ATOM 2936 O O . ALA B 1 95 ? 31.093 13.306 11.368 1.00 20.95 95 ALA B O 1
ATOM 2938 N N . HIS B 1 96 ? 30.658 11.622 12.779 1.00 22.24 96 HIS B N 1
ATOM 2939 C CA . HIS B 1 96 ? 29.635 11.005 11.943 1.00 23.11 96 HIS B CA 1
ATOM 2940 C C . HIS B 1 96 ? 28.318 11.773 11.960 1.00 23.98 96 HIS B C 1
ATOM 2941 O O . HIS B 1 96 ? 27.739 12.026 10.916 1.00 24.52 96 HIS B O 1
ATOM 2948 N N . ALA B 1 97 ? 27.858 12.163 13.143 1.00 22.01 97 ALA B N 1
ATOM 2949 C CA . ALA B 1 97 ? 26.607 12.893 13.248 1.00 21.41 97 ALA B CA 1
ATOM 2950 C C . ALA B 1 97 ? 26.577 14.187 12.446 1.00 20.04 97 ALA B C 1
ATOM 2951 O O . ALA B 1 97 ? 25.568 14.500 11.851 1.00 17.58 97 ALA B O 1
ATOM 2953 N N . LYS B 1 98 ? 27.686 14.917 12.403 1.00 19.50 98 LYS B N 1
ATOM 2954 C CA . LYS B 1 98 ? 27.738 16.183 11.663 1.00 19.27 98 LYS B CA 1
ATOM 2955 C C . LYS B 1 98 ? 28.354 16.056 10.270 1.00 20.17 98 LYS B C 1
ATOM 2956 O O . LYS B 1 98 ? 28.683 17.056 9.626 1.00 16.63 98 LYS B O 1
ATOM 2962 N N . ASN B 1 99 ? 28.522 14.811 9.833 1.00 21.23 99 ASN B N 1
ATOM 2963 C CA . ASN B 1 99 ? 29.107 14.540 8.525 1.00 21.52 99 ASN B CA 1
ATOM 2964 C C . ASN B 1 99 ? 30.346 15.394 8.346 1.00 21.15 99 ASN B C 1
ATOM 2965 O O . ASN B 1 99 ? 30.543 16.030 7.317 1.00 22.78 99 ASN B O 1
ATOM 2970 N N . ILE B 1 100 ? 31.180 15.417 9.371 1.00 22.38 100 ILE B N 1
ATOM 2971 C CA . ILE B 1 100 ? 32.387 16.222 9.352 1.00 23.78 100 ILE B CA 1
ATOM 2972 C C . ILE B 1 100 ? 33.353 15.916 8.198 1.00 24.62 100 ILE B C 1
ATOM 2973 O O . ILE B 1 100 ? 33.774 16.831 7.498 1.00 24.32 100 ILE B O 1
ATOM 2978 N N . LEU B 1 101 ? 33.701 14.648 7.988 1.00 25.09 101 LEU B N 1
ATOM 2979 C CA . LEU B 1 101 ? 34.648 14.285 6.922 1.00 26.70 101 LEU B CA 1
ATOM 2980 C C . LEU B 1 101 ? 34.179 14.609 5.503 1.00 28.31 101 LEU B C 1
ATOM 2981 O O . LEU B 1 101 ? 34.913 15.187 4.704 1.00 28.09 101 LEU B O 1
ATOM 2986 N N . GLU B 1 102 ? 32.950 14.221 5.205 1.00 28.04 102 GLU B N 1
ATOM 2987 C CA . GLU B 1 102 ? 32.372 14.448 3.898 1.00 30.44 102 GLU B CA 1
ATOM 2988 C C . GLU B 1 102 ? 32.217 15.931 3.566 1.00 30.84 102 GLU B C 1
ATOM 2989 O O . GLU B 1 102 ? 32.578 16.366 2.480 1.00 30.72 102 GLU B O 1
ATOM 2995 N N . ASN B 1 103 ? 31.685 16.714 4.497 1.00 29.28 103 ASN B N 1
ATOM 2996 C CA . ASN B 1 103 ? 31.529 18.145 4.259 1.00 26.94 103 ASN B CA 1
ATOM 2997 C C . ASN B 1 103 ? 32.872 18.843 4.106 1.00 26.12 103 ASN B C 1
ATOM 2998 O O . ASN B 1 103 ? 33.036 19.703 3.260 1.00 25.79 103 ASN B O 1
ATOM 3003 N N . ASN B 1 104 ? 33.834 18.454 4.931 1.00 25.59 104 ASN B N 1
ATOM 3004 C CA . ASN B 1 104 ? 35.141 19.070 4.872 1.00 24.60 104 ASN B CA 1
ATOM 3005 C C . ASN B 1 104 ? 35.800 18.794 3.538 1.00 26.61 104 ASN B C 1
ATOM 3006 O O . ASN B 1 104 ? 36.419 19.679 2.952 1.00 24.23 104 ASN B O 1
ATOM 3011 N N . GLU B 1 105 ? 35.671 17.562 3.065 1.00 28.24 105 GLU B N 1
ATOM 3012 C CA . GLU B 1 105 ? 36.224 17.206 1.769 1.00 31.51 105 GLU B CA 1
ATOM 3013 C C . GLU B 1 105 ? 35.632 18.093 0.688 1.00 31.04 105 GLU B C 1
ATOM 3014 O O . GLU B 1 105 ? 36.342 18.610 -0.151 1.00 31.27 105 GLU B O 1
ATOM 3020 N N . LEU B 1 106 ? 34.319 18.261 0.709 1.00 29.64 106 LEU B N 1
ATOM 3021 C CA . LEU B 1 106 ? 33.643 19.109 -0.264 1.00 30.46 106 LEU B CA 1
ATOM 3022 C C . LEU B 1 106 ? 34.061 20.568 -0.150 1.00 30.31 106 LEU B C 1
ATOM 3023 O O . LEU B 1 106 ? 34.455 21.168 -1.131 1.00 30.15 106 LEU B O 1
ATOM 3036 N N . LYS B 1 108 ? 36.715 21.970 0.997 1.00 30.66 108 LYS B N 1
ATOM 3037 C CA . LYS B 1 108 ? 38.088 22.222 0.587 1.00 31.51 108 LYS B CA 1
ATOM 3038 C C . LYS B 1 108 ? 38.358 22.229 -0.903 1.00 32.78 108 LYS B C 1
ATOM 3039 O O . LYS B 1 108 ? 39.374 22.748 -1.350 1.00 31.13 108 LYS B O 1
ATOM 3045 N N . ALA B 1 109 ? 37.447 21.642 -1.662 1.00 32.43 109 ALA B N 1
ATOM 3046 C CA . ALA B 1 109 ? 37.571 21.628 -3.103 1.00 32.86 109 ALA B CA 1
ATOM 3047 C C . ALA B 1 109 ? 36.722 22.774 -3.663 1.00 34.08 109 ALA B C 1
ATOM 3048 O O . ALA B 1 109 ? 36.483 22.852 -4.857 1.00 33.53 109 ALA B O 1
ATOM 3050 N N . GLY B 1 110 ? 36.269 23.663 -2.779 1.00 33.72 110 GLY B N 1
ATOM 3051 C CA . GLY B 1 110 ? 35.457 24.799 -3.187 1.00 32.57 110 GLY B CA 1
ATOM 3052 C C . GLY B 1 110 ? 34.009 24.478 -3.506 1.00 33.22 110 GLY B C 1
ATOM 3053 O O . GLY B 1 110 ? 33.325 25.260 -4.162 1.00 33.11 110 GLY B O 1
ATOM 3054 N N . ILE B 1 111 ? 33.533 23.326 -3.046 1.00 31.85 111 ILE B N 1
ATOM 3055 C CA . ILE B 1 111 ? 32.153 22.928 -3.294 1.00 29.65 111 ILE B CA 1
ATOM 3056 C C . ILE B 1 111 ? 31.344 23.163 -2.034 1.00 30.02 111 ILE B C 1
ATOM 3057 O O . ILE B 1 111 ? 31.542 22.505 -1.006 1.00 28.64 111 ILE B O 1
ATOM 3062 N N . PHE B 1 112 ? 30.448 24.139 -2.119 1.00 30.46 112 PHE B N 1
ATOM 3063 C CA . PHE B 1 112 ? 29.605 24.505 -0.996 1.00 29.01 112 PHE B CA 1
ATOM 3064 C C . PHE B 1 112 ? 28.315 23.759 -1.123 1.00 28.40 112 PHE B C 1
ATOM 3065 O O . PHE B 1 112 ? 27.500 24.032 -1.994 1.00 28.50 112 PHE B O 1
ATOM 3073 N N . ARG B 1 113 ? 28.094 22.824 -0.228 1.00 27.49 113 ARG B N 1
ATOM 3074 C CA . ARG B 1 113 ? 26.894 22.072 -0.366 1.00 28.44 113 ARG B CA 1
ATOM 3075 C C . ARG B 1 113 ? 26.279 21.612 0.927 1.00 27.71 113 ARG B C 1
ATOM 3076 O O . ARG B 1 113 ? 26.787 20.731 1.609 1.00 26.03 113 ARG B O 1
ATOM 3084 N N . GLN B 1 114 ? 25.144 22.210 1.229 1.00 28.93 114 GLN B N 1
ATOM 3085 C CA . GLN B 1 114 ? 24.466 21.925 2.459 1.00 31.17 114 GLN B CA 1
ATOM 3086 C C . GLN B 1 114 ? 23.704 20.639 2.483 1.00 32.54 114 GLN B C 1
ATOM 3087 O O . GLN B 1 114 ? 23.145 20.188 1.490 1.00 33.08 114 GLN B O 1
ATOM 3093 N N . SER B 1 115 ? 23.696 20.063 3.666 1.00 33.19 115 SER B N 1
ATOM 3094 C CA . SER B 1 115 ? 23.007 18.831 3.903 1.00 35.57 115 SER B CA 1
ATOM 3095 C C . SER B 1 115 ? 22.734 18.771 5.396 1.00 34.69 115 SER B C 1
ATOM 3096 O O . SER B 1 115 ? 23.461 19.343 6.197 1.00 34.89 115 SER B O 1
ATOM 3099 N N . PRO B 1 116 ? 21.659 18.095 5.777 1.00 33.99 116 PRO B N 1
ATOM 3100 C CA . PRO B 1 116 ? 21.314 17.982 7.188 1.00 33.78 116 PRO B CA 1
ATOM 3101 C C . PRO B 1 116 ? 22.242 17.091 7.995 1.00 30.66 116 PRO B C 1
ATOM 3102 O O . PRO B 1 116 ? 22.916 16.207 7.461 1.00 29.69 116 PRO B O 1
ATOM 3106 N N . THR B 1 117 ? 22.289 17.381 9.288 1.00 29.29 117 THR B N 1
ATOM 3107 C CA . THR B 1 117 ? 23.105 16.634 10.204 1.00 26.13 117 THR B CA 1
ATOM 3108 C C . THR B 1 117 ? 22.227 16.015 11.244 1.00 26.03 117 THR B C 1
ATOM 3109 O O . THR B 1 117 ? 21.042 16.327 11.350 1.00 24.44 117 THR B O 1
ATOM 3113 N N . THR B 1 118 ? 22.837 15.117 12.001 1.00 24.94 118 THR B N 1
ATOM 3114 C CA . THR B 1 118 ? 22.150 14.429 13.054 1.00 24.24 118 THR B CA 1
ATOM 3115 C C . THR B 1 118 ? 22.501 15.118 14.358 1.00 23.64 118 THR B C 1
ATOM 3116 O O . THR B 1 118 ? 23.614 15.551 14.604 1.00 20.48 118 THR B O 1
ATOM 3120 N N . LEU B 1 119 ? 21.510 15.203 15.203 1.00 24.29 119 LEU B N 1
ATOM 3121 C CA . LEU B 1 119 ? 21.656 15.825 16.485 1.00 26.44 119 LEU B CA 1
ATOM 3122 C C . LEU B 1 119 ? 21.630 14.801 17.584 1.00 25.43 119 LEU B C 1
ATOM 3123 O O . LEU B 1 119 ? 20.895 13.830 17.501 1.00 25.49 119 LEU B O 1
ATOM 3128 N N . LEU B 1 120 ? 22.385 15.056 18.637 1.00 24.38 120 LEU B N 1
ATOM 3129 C CA . LEU B 1 120 ? 22.417 14.133 19.748 1.00 24.83 120 LEU B CA 1
ATOM 3130 C C . LEU B 1 120 ? 21.293 14.447 20.711 1.00 25.29 120 LEU B C 1
ATOM 3131 O O . LEU B 1 120 ? 20.660 13.552 21.268 1.00 24.65 120 LEU B O 1
ATOM 3136 N N . TYR B 1 121 ? 21.029 15.734 20.883 1.00 24.19 121 TYR B N 1
ATOM 3137 C CA . TYR B 1 121 ? 19.987 16.176 21.797 1.00 24.12 121 TYR B CA 1
ATOM 3138 C C . TYR B 1 121 ? 18.659 15.426 21.680 1.00 24.13 121 TYR B C 1
ATOM 3139 O O . TYR B 1 121 ? 18.056 15.376 20.609 1.00 23.95 121 TYR B O 1
ATOM 3148 N N . GLY B 1 122 ? 18.202 14.861 22.796 1.00 24.42 122 GLY B N 1
ATOM 3149 C CA . GLY B 1 122 ? 16.942 14.142 22.797 1.00 24.44 122 GLY B CA 1
ATOM 3150 C C . GLY B 1 122 ? 17.030 12.676 22.416 1.00 23.97 122 GLY B C 1
ATOM 3151 O O . GLY B 1 122 ? 16.078 11.923 22.573 1.00 25.12 122 GLY B O 1
ATOM 3152 N N . LYS B 1 123 ? 18.182 12.256 21.930 1.00 22.75 123 LYS B N 1
ATOM 3153 C CA . LYS B 1 123 ? 18.331 10.871 21.556 1.00 23.54 123 LYS B CA 1
ATOM 3154 C C . LYS B 1 123 ? 18.748 9.894 22.647 1.00 24.36 123 LYS B C 1
ATOM 3155 O O . LYS B 1 123 ? 19.308 10.270 23.671 1.00 18.84 123 LYS B O 1
ATOM 3161 N N . ALA B 1 124 ? 18.472 8.624 22.379 1.00 24.99 124 ALA B N 1
ATOM 3162 C CA . ALA B 1 124 ? 18.782 7.562 23.312 1.00 27.74 124 ALA B CA 1
ATOM 3163 C C . ALA B 1 124 ? 20.136 6.921 23.038 1.00 28.00 124 ALA B C 1
ATOM 3164 O O . ALA B 1 124 ? 20.375 6.338 21.978 1.00 29.50 124 ALA B O 1
ATOM 3166 N N . LEU B 1 125 ? 21.030 7.054 24.008 1.00 29.21 125 LEU B N 1
ATOM 3167 C CA . LEU B 1 125 ? 22.365 6.476 23.915 1.00 29.14 125 LEU B CA 1
ATOM 3168 C C . LEU B 1 125 ? 22.405 5.201 24.763 1.00 29.71 125 LEU B C 1
ATOM 3169 O O . LEU B 1 125 ? 22.250 5.250 25.988 1.00 29.66 125 LEU B O 1
ATOM 3174 N N . GLY B 1 126 ? 22.593 4.066 24.099 1.00 28.51 126 GLY B N 1
ATOM 3175 C CA . GLY B 1 126 ? 22.666 2.792 24.785 1.00 30.42 126 GLY B CA 1
ATOM 3176 C C . GLY B 1 126 ? 24.111 2.453 25.103 1.00 31.40 126 GLY B C 1
ATOM 3177 O O . GLY B 1 126 ? 24.972 2.475 24.222 1.00 30.82 126 GLY B O 1
ATOM 3178 N N . ILE B 1 127 ? 24.389 2.163 26.372 1.00 31.61 127 ILE B N 1
ATOM 3179 C CA . ILE B 1 127 ? 25.744 1.817 26.780 1.00 34.44 127 ILE B CA 1
ATOM 3180 C C . ILE B 1 127 ? 25.834 0.363 27.194 1.00 34.90 127 ILE B C 1
ATOM 3181 O O . ILE B 1 127 ? 25.084 -0.124 28.040 1.00 34.61 127 ILE B O 1
ATOM 3186 N N . LEU B 1 128 ? 26.775 -0.321 26.575 1.00 35.49 128 LEU B N 1
ATOM 3187 C CA . LEU B 1 128 ? 26.999 -1.719 26.841 1.00 37.37 128 LEU B CA 1
ATOM 3188 C C . LEU B 1 128 ? 28.181 -1.808 27.797 1.00 37.40 128 LEU B C 1
ATOM 3189 O O . LEU B 1 128 ? 29.327 -1.563 27.415 1.00 36.15 128 LEU B O 1
ATOM 3194 N N . GLY B 1 129 ? 27.899 -2.150 29.048 1.00 37.93 129 GLY B N 1
ATOM 3195 C CA . GLY B 1 129 ? 28.953 -2.224 30.038 1.00 40.57 129 GLY B CA 1
ATOM 3196 C C . GLY B 1 129 ? 28.977 -0.894 30.753 1.00 42.74 129 GLY B C 1
ATOM 3197 O O . GLY B 1 129 ? 29.242 0.145 30.143 1.00 44.55 129 GLY B O 1
ATOM 3198 N N . TYR B 1 130 ? 28.698 -0.904 32.048 1.00 41.67 130 TYR B N 1
ATOM 3199 C CA . TYR B 1 130 ? 28.676 0.348 32.768 1.00 40.87 130 TYR B CA 1
ATOM 3200 C C . TYR B 1 130 ? 29.781 0.543 33.772 1.00 41.95 130 TYR B C 1
ATOM 3201 O O . TYR B 1 130 ? 29.555 0.609 34.989 1.00 40.50 130 TYR B O 1
ATOM 3210 N N . GLY B 1 131 ? 30.991 0.661 33.254 1.00 42.52 131 GLY B N 1
ATOM 3211 C CA . GLY B 1 131 ? 32.129 0.870 34.114 1.00 42.80 131 GLY B CA 1
ATOM 3212 C C . GLY B 1 131 ? 32.629 2.318 34.104 1.00 42.16 131 GLY B C 1
ATOM 3213 O O . GLY B 1 131 ? 31.851 3.249 33.870 1.00 42.70 131 GLY B O 1
ATOM 3214 N N . GLY B 1 132 ? 33.915 2.501 34.385 1.00 40.99 132 GLY B N 1
ATOM 3215 C CA . GLY B 1 132 ? 34.497 3.828 34.403 1.00 39.39 132 GLY B CA 1
ATOM 3216 C C . GLY B 1 132 ? 34.259 4.599 33.122 1.00 39.75 132 GLY B C 1
ATOM 3217 O O . GLY B 1 132 ? 33.945 5.783 33.144 1.00 38.37 132 GLY B O 1
ATOM 3218 N N . ILE B 1 133 ? 34.391 3.916 31.997 1.00 39.38 133 ILE B N 1
ATOM 3219 C CA . ILE B 1 133 ? 34.186 4.551 30.712 1.00 37.42 133 ILE B CA 1
ATOM 3220 C C . ILE B 1 133 ? 32.717 4.843 30.471 1.00 37.42 133 ILE B C 1
ATOM 3221 O O . ILE B 1 133 ? 32.352 5.944 30.077 1.00 36.11 133 ILE B O 1
ATOM 3226 N N . GLY B 1 134 ? 31.879 3.854 30.742 1.00 36.12 134 GLY B N 1
ATOM 3227 C CA . GLY B 1 134 ? 30.454 4.028 30.569 1.00 34.62 134 GLY B CA 1
ATOM 3228 C C . GLY B 1 134 ? 29.888 5.123 31.449 1.00 34.39 134 GLY B C 1
ATOM 3229 O O . GLY B 1 134 ? 28.968 5.829 31.041 1.00 34.13 134 GLY B O 1
ATOM 3230 N N . ARG B 1 135 ? 30.431 5.275 32.653 1.00 32.35 135 ARG B N 1
ATOM 3231 C CA . ARG B 1 135 ? 29.955 6.308 33.564 1.00 29.45 135 ARG B CA 1
ATOM 3232 C C . ARG B 1 135 ? 30.331 7.693 33.089 1.00 26.65 135 ARG B C 1
ATOM 3233 O O . ARG B 1 135 ? 29.532 8.610 33.151 1.00 23.77 135 ARG B O 1
ATOM 3241 N N . ARG B 1 136 ? 31.555 7.823 32.606 1.00 25.08 136 ARG B N 1
ATOM 3242 C CA . ARG B 1 136 ? 32.054 9.085 32.096 1.00 26.13 136 ARG B CA 1
ATOM 3243 C C . ARG B 1 136 ? 31.332 9.460 30.807 1.00 25.21 136 ARG B C 1
ATOM 3244 O O . ARG B 1 136 ? 31.025 10.612 30.579 1.00 25.96 136 ARG B O 1
ATOM 3252 N N . VAL B 1 137 ? 31.075 8.461 29.973 1.00 25.90 137 VAL B N 1
ATOM 3253 C CA . VAL B 1 137 ? 30.373 8.646 28.711 1.00 26.05 137 VAL B CA 1
ATOM 3254 C C . VAL B 1 137 ? 28.971 9.158 29.001 1.00 27.50 137 VAL B C 1
ATOM 3255 O O . VAL B 1 137 ? 28.506 10.097 28.356 1.00 28.03 137 VAL B O 1
ATOM 3259 N N . ALA B 1 138 ? 28.323 8.548 29.994 1.00 25.04 138 ALA B N 1
ATOM 3260 C CA . ALA B 1 138 ? 26.975 8.923 30.413 1.00 24.75 138 ALA B CA 1
ATOM 3261 C C . ALA B 1 138 ? 26.891 10.331 31.016 1.00 24.79 138 ALA B C 1
ATOM 3262 O O . ALA B 1 138 ? 25.864 10.993 30.910 1.00 24.93 138 ALA B O 1
ATOM 3264 N N . HIS B 1 139 ? 27.978 10.779 31.638 1.00 25.42 139 HIS B N 1
ATOM 3265 C CA . HIS B 1 139 ? 28.036 12.119 32.228 1.00 24.63 139 HIS B CA 1
ATOM 3266 C C . HIS B 1 139 ? 28.023 13.124 31.084 1.00 24.57 139 HIS B C 1
ATOM 3267 O O . HIS B 1 139 ? 27.316 14.118 31.140 1.00 23.25 139 HIS B O 1
ATOM 3274 N N . LEU B 1 140 ? 28.786 12.840 30.034 1.00 23.54 140 LEU B N 1
ATOM 3275 C CA . LEU B 1 140 ? 28.822 13.714 28.863 1.00 25.39 140 LEU B CA 1
ATOM 3276 C C . LEU B 1 140 ? 27.485 13.657 28.113 1.00 26.30 140 LEU B C 1
ATOM 3277 O O . LEU B 1 140 ? 26.963 14.680 27.678 1.00 25.40 140 LEU B O 1
ATOM 3282 N N . ALA B 1 141 ? 26.925 12.456 27.988 1.00 27.12 141 ALA B N 1
ATOM 3283 C CA . ALA B 1 141 ? 25.648 12.274 27.307 1.00 26.40 141 ALA B CA 1
ATOM 3284 C C . ALA B 1 141 ? 24.516 13.068 27.955 1.00 27.21 141 ALA B C 1
ATOM 3285 O O . ALA B 1 141 ? 23.698 13.655 27.255 1.00 28.44 141 ALA B O 1
ATOM 3287 N N . LYS B 1 142 ? 24.481 13.104 29.284 1.00 26.33 142 LYS B N 1
ATOM 3288 C CA . LYS B 1 142 ? 23.455 13.861 29.997 1.00 25.43 142 LYS B CA 1
ATOM 3289 C C . LYS B 1 142 ? 23.631 15.335 29.704 1.00 23.95 142 LYS B C 1
ATOM 3290 O O . LYS B 1 142 ? 22.664 16.054 29.543 1.00 21.92 142 LYS B O 1
ATOM 3296 N N . ALA B 1 143 ? 24.876 15.777 29.628 1.00 23.83 143 ALA B N 1
ATOM 3297 C CA . ALA B 1 143 ? 25.157 17.176 29.328 1.00 22.50 143 ALA B CA 1
ATOM 3298 C C . ALA B 1 143 ? 24.656 17.541 27.928 1.00 22.35 143 ALA B C 1
ATOM 3299 O O . ALA B 1 143 ? 24.118 18.618 27.710 1.00 22.23 143 ALA B O 1
ATOM 3301 N N . PHE B 1 144 ? 24.829 16.621 26.983 1.00 21.28 144 PHE B N 1
ATOM 3302 C CA . PHE B 1 144 ? 24.374 16.832 25.610 1.00 20.41 144 PHE B CA 1
ATOM 3303 C C . PHE B 1 144 ? 22.863 16.697 25.496 1.00 22.01 144 PHE B C 1
ATOM 3304 O O . PHE B 1 144 ? 22.298 16.848 24.420 1.00 22.18 144 PHE B O 1
ATOM 3312 N N . GLY B 1 145 ? 22.215 16.396 26.613 1.00 21.88 145 GLY B N 1
ATOM 3313 C CA . GLY B 1 145 ? 20.779 16.235 26.619 1.00 20.27 145 GLY B CA 1
ATOM 3314 C C . GLY B 1 145 ? 20.305 14.874 26.145 1.00 22.16 145 GLY B C 1
ATOM 3315 O O . GLY B 1 145 ? 19.143 14.691 25.829 1.00 20.68 145 GLY B O 1
ATOM 3324 N N . ARG B 1 147 ? 19.396 10.768 26.390 1.00 29.13 147 ARG B N 1
ATOM 3325 C CA . ARG B 1 147 ? 18.734 9.881 27.327 1.00 31.67 147 ARG B CA 1
ATOM 3326 C C . ARG B 1 147 ? 19.697 8.699 27.386 1.00 32.39 147 ARG B C 1
ATOM 3327 O O . ARG B 1 147 ? 20.269 8.320 26.365 1.00 32.88 147 ARG B O 1
ATOM 3335 N N . VAL B 1 148 ? 19.887 8.106 28.557 1.00 32.37 148 VAL B N 1
ATOM 3336 C CA . VAL B 1 148 ? 20.833 7.005 28.660 1.00 33.08 148 VAL B CA 1
ATOM 3337 C C . VAL B 1 148 ? 20.263 5.658 29.068 1.00 33.40 148 VAL B C 1
ATOM 3338 O O . VAL B 1 148 ? 19.555 5.529 30.056 1.00 34.19 148 VAL B O 1
ATOM 3342 N N . ILE B 1 149 ? 20.578 4.654 28.266 1.00 34.67 149 ILE B N 1
ATOM 3343 C CA . ILE B 1 149 ? 20.138 3.304 28.509 1.00 35.33 149 ILE B CA 1
ATOM 3344 C C . ILE B 1 149 ? 21.388 2.476 28.751 1.00 36.75 149 ILE B C 1
ATOM 3345 O O . ILE B 1 149 ? 22.367 2.546 28.002 1.00 33.30 149 ILE B O 1
ATOM 3350 N N . ALA B 1 150 ? 21.364 1.718 29.834 1.00 37.41 150 ALA B N 1
ATOM 3351 C CA . ALA B 1 150 ? 22.517 0.929 30.170 1.00 39.78 150 ALA B CA 1
ATOM 3352 C C . ALA B 1 150 ? 22.212 -0.527 30.325 1.00 41.49 150 ALA B C 1
ATOM 3353 O O . ALA B 1 150 ? 21.153 -0.939 30.802 1.00 43.04 150 ALA B O 1
ATOM 3355 N N . TYR B 1 151 ? 23.158 -1.312 29.862 1.00 42.82 151 TYR B N 1
ATOM 3356 C CA . TYR B 1 151 ? 23.047 -2.728 29.995 1.00 45.34 151 TYR B CA 1
ATOM 3357 C C . TYR B 1 151 ? 24.255 -3.085 30.826 1.00 47.09 151 TYR B C 1
ATOM 3358 O O . TYR B 1 151 ? 25.396 -2.954 30.370 1.00 47.01 151 TYR B O 1
ATOM 3367 N N . THR B 1 152 ? 24.014 -3.528 32.050 1.00 48.19 152 THR B N 1
ATOM 3368 C CA . THR B 1 152 ? 25.137 -3.845 32.897 1.00 49.48 152 THR B CA 1
ATOM 3369 C C . THR B 1 152 ? 24.981 -4.926 33.925 1.00 51.45 152 THR B C 1
ATOM 3370 O O . THR B 1 152 ? 23.887 -5.275 34.362 1.00 52.07 152 THR B O 1
ATOM 3374 N N . ARG B 1 153 ? 26.149 -5.417 34.309 1.00 53.36 153 ARG B N 1
ATOM 3375 C CA . ARG B 1 153 ? 26.329 -6.400 35.337 1.00 55.67 153 ARG B CA 1
ATOM 3376 C C . ARG B 1 153 ? 26.319 -5.504 36.575 1.00 56.13 153 ARG B C 1
ATOM 3377 O O . ARG B 1 153 ? 27.362 -5.060 37.070 1.00 56.52 153 ARG B O 1
ATOM 3385 N N . SER B 1 154 ? 25.095 -5.203 36.997 1.00 56.09 154 SER B N 1
ATOM 3386 C CA . SER B 1 154 ? 24.764 -4.369 38.143 1.00 55.04 154 SER B CA 1
ATOM 3387 C C . SER B 1 154 ? 25.583 -3.140 38.504 1.00 53.70 154 SER B C 1
ATOM 3388 O O . SER B 1 154 ? 26.808 -3.109 38.408 1.00 53.00 154 SER B O 1
ATOM 3391 N N . SER B 1 155 ? 24.837 -2.145 38.965 1.00 52.48 155 SER B N 1
ATOM 3392 C CA . SER B 1 155 ? 25.336 -0.861 39.411 1.00 50.77 155 SER B CA 1
ATOM 3393 C C . SER B 1 155 ? 25.323 0.133 38.271 1.00 50.74 155 SER B C 1
ATOM 3394 O O . SER B 1 155 ? 26.050 0.007 37.284 1.00 49.73 155 SER B O 1
ATOM 3397 N N . VAL B 1 156 ? 24.435 1.100 38.409 1.00 50.39 156 VAL B N 1
ATOM 3398 C CA . VAL B 1 156 ? 24.317 2.171 37.454 1.00 48.87 156 VAL B CA 1
ATOM 3399 C C . VAL B 1 156 ? 24.218 3.321 38.402 1.00 49.16 156 VAL B C 1
ATOM 3400 O O . VAL B 1 156 ? 24.055 3.130 39.608 1.00 50.85 156 VAL B O 1
ATOM 3404 N N . ASP B 1 157 ? 24.343 4.519 37.885 1.00 47.71 157 ASP B N 1
ATOM 3405 C CA . ASP B 1 157 ? 24.228 5.638 38.764 1.00 45.66 157 ASP B CA 1
ATOM 3406 C C . ASP B 1 157 ? 23.057 6.469 38.327 1.00 44.01 157 ASP B C 1
ATOM 3407 O O . ASP B 1 157 ? 22.169 6.014 37.612 1.00 43.23 157 ASP B O 1
ATOM 3412 N N . GLN B 1 158 ? 23.068 7.703 38.779 1.00 42.94 158 GLN B N 1
ATOM 3413 C CA . GLN B 1 158 ? 22.016 8.624 38.465 1.00 42.34 158 GLN B CA 1
ATOM 3414 C C . GLN B 1 158 ? 21.997 9.083 37.006 1.00 40.09 158 GLN B C 1
ATOM 3415 O O . GLN B 1 158 ? 20.998 9.621 36.575 1.00 40.21 158 GLN B O 1
ATOM 3421 N N . ASN B 1 159 ? 23.075 8.916 36.244 1.00 36.00 159 ASN B N 1
ATOM 3422 C CA . ASN B 1 159 ? 23.023 9.374 34.860 1.00 34.26 159 ASN B CA 1
ATOM 3423 C C . ASN B 1 159 ? 22.458 8.340 33.892 1.00 33.74 159 ASN B C 1
ATOM 3424 O O . ASN B 1 159 ? 22.611 8.454 32.681 1.00 32.91 159 ASN B O 1
ATOM 3429 N N . VAL B 1 160 ? 21.799 7.331 34.444 1.00 33.93 160 VAL B N 1
ATOM 3430 C CA . VAL B 1 160 ? 21.183 6.293 33.637 1.00 35.29 160 VAL B CA 1
ATOM 3431 C C . VAL B 1 160 ? 19.671 6.367 33.756 1.00 37.30 160 VAL B C 1
ATOM 3432 O O . VAL B 1 160 ? 19.130 6.314 34.852 1.00 39.16 160 VAL B O 1
ATOM 3436 N N . ASP B 1 161 ? 18.981 6.484 32.634 1.00 36.61 161 ASP B N 1
ATOM 3437 C CA . ASP B 1 161 ? 17.537 6.572 32.697 1.00 37.57 161 ASP B CA 1
ATOM 3438 C C . ASP B 1 161 ? 16.844 5.228 32.543 1.00 37.02 161 ASP B C 1
ATOM 3439 O O . ASP B 1 161 ? 15.734 5.046 33.014 1.00 37.92 161 ASP B O 1
ATOM 3444 N N . VAL B 1 162 ? 17.498 4.294 31.872 1.00 36.99 162 VAL B N 1
ATOM 3445 C CA . VAL B 1 162 ? 16.907 2.983 31.655 1.00 37.33 162 VAL B CA 1
ATOM 3446 C C . VAL B 1 162 ? 17.909 1.847 31.744 1.00 39.07 162 VAL B C 1
ATOM 3447 O O . VAL B 1 162 ? 18.990 1.880 31.146 1.00 38.71 162 VAL B O 1
ATOM 3451 N N . ILE B 1 163 ? 17.535 0.839 32.512 1.00 39.66 163 ILE B N 1
ATOM 3452 C CA . ILE B 1 163 ? 18.365 -0.329 32.668 1.00 41.01 163 ILE B CA 1
ATOM 3453 C C . ILE B 1 163 ? 17.725 -1.362 31.779 1.00 42.95 163 ILE B C 1
ATOM 3454 O O . ILE B 1 163 ? 16.536 -1.652 31.911 1.00 44.30 163 ILE B O 1
ATOM 3459 N N . SER B 1 164 ? 18.493 -1.902 30.846 1.00 43.84 164 SER B N 1
ATOM 3460 C CA . SER B 1 164 ? 17.922 -2.891 29.963 1.00 45.68 164 SER B CA 1
ATOM 3461 C C . SER B 1 164 ? 18.072 -4.295 30.542 1.00 47.37 164 SER B C 1
ATOM 3462 O O . SER B 1 164 ? 18.802 -4.524 31.509 1.00 46.99 164 SER B O 1
ATOM 3465 N N . GLU B 1 165 ? 17.371 -5.229 29.920 1.00 48.76 165 GLU B N 1
ATOM 3466 C CA . GLU B 1 165 ? 17.349 -6.615 30.353 1.00 49.62 165 GLU B CA 1
ATOM 3467 C C . GLU B 1 165 ? 18.327 -7.469 29.613 1.00 48.28 165 GLU B C 1
ATOM 3468 O O . GLU B 1 165 ? 18.766 -8.504 30.103 1.00 49.51 165 GLU B O 1
ATOM 3474 N N . SER B 1 166 ? 18.657 -7.038 28.416 1.00 45.82 166 SER B N 1
ATOM 3475 C CA . SER B 1 166 ? 19.562 -7.792 27.605 1.00 43.37 166 SER B CA 1
ATOM 3476 C C . SER B 1 166 ? 20.150 -6.837 26.601 1.00 42.98 166 SER B C 1
ATOM 3477 O O . SER B 1 166 ? 19.676 -5.715 26.444 1.00 41.77 166 SER B O 1
ATOM 3480 N N . PRO B 1 167 ? 21.216 -7.261 25.929 1.00 42.37 167 PRO B N 1
ATOM 3481 C CA . PRO B 1 167 ? 21.864 -6.427 24.925 1.00 41.30 167 PRO B CA 1
ATOM 3482 C C . PRO B 1 167 ? 20.894 -6.178 23.762 1.00 41.67 167 PRO B C 1
ATOM 3483 O O . PRO B 1 167 ? 20.868 -5.089 23.191 1.00 41.10 167 PRO B O 1
ATOM 3487 N N . ALA B 1 168 ? 20.082 -7.176 23.428 1.00 41.79 168 ALA B N 1
ATOM 3488 C CA . ALA B 1 168 ? 19.119 -7.011 22.348 1.00 42.71 168 ALA B CA 1
ATOM 3489 C C . ALA B 1 168 ? 18.114 -5.952 22.749 1.00 42.31 168 ALA B C 1
ATOM 3490 O O . ALA B 1 168 ? 17.715 -5.125 21.937 1.00 43.58 168 ALA B O 1
ATOM 3492 N N . ASP B 1 169 ? 17.711 -5.971 24.011 1.00 41.14 169 ASP B N 1
ATOM 3493 C CA . ASP B 1 169 ? 16.764 -4.980 24.511 1.00 41.04 169 ASP B CA 1
ATOM 3494 C C . ASP B 1 169 ? 17.385 -3.584 24.471 1.00 39.50 169 ASP B C 1
ATOM 3495 O O . ASP B 1 169 ? 16.702 -2.604 24.214 1.00 38.70 169 ASP B O 1
ATOM 3500 N N . LEU B 1 170 ? 18.688 -3.506 24.719 1.00 37.69 170 LEU B N 1
ATOM 3501 C CA . LEU B 1 170 ? 19.405 -2.236 24.685 1.00 36.16 170 LEU B CA 1
ATOM 3502 C C . LEU B 1 170 ? 19.413 -1.686 23.260 1.00 35.73 170 LEU B C 1
ATOM 3503 O O . LEU B 1 170 ? 19.070 -0.538 23.034 1.00 33.79 170 LEU B O 1
ATOM 3508 N N . PHE B 1 171 ? 19.804 -2.514 22.299 1.00 35.03 171 PHE B N 1
ATOM 3509 C CA . PHE B 1 171 ? 19.817 -2.095 20.897 1.00 36.50 171 PHE B CA 1
ATOM 3510 C C . PHE B 1 171 ? 18.448 -1.603 20.462 1.00 37.48 171 PHE B C 1
ATOM 3511 O O . PHE B 1 171 ? 18.330 -0.654 19.695 1.00 39.01 171 PHE B O 1
ATOM 3519 N N . ARG B 1 172 ? 17.410 -2.242 20.977 1.00 38.30 172 ARG B N 1
ATOM 3520 C CA . ARG B 1 172 ? 16.053 -1.878 20.626 1.00 39.68 172 ARG B CA 1
ATOM 3521 C C . ARG B 1 172 ? 15.618 -0.497 21.096 1.00 39.26 172 ARG B C 1
ATOM 3522 O O . ARG B 1 172 ? 14.732 0.104 20.508 1.00 39.08 172 ARG B O 1
ATOM 3530 N N . GLN B 1 173 ? 16.241 0.001 22.156 1.00 37.85 173 GLN B N 1
ATOM 3531 C CA . GLN B 1 173 ? 15.888 1.309 22.694 1.00 37.74 173 GLN B CA 1
ATOM 3532 C C . GLN B 1 173 ? 16.928 2.365 22.364 1.00 36.71 173 GLN B C 1
ATOM 3533 O O . GLN B 1 173 ? 16.841 3.483 22.847 1.00 36.77 173 GLN B O 1
ATOM 3539 N N . SER B 1 174 ? 17.914 2.012 21.549 1.00 34.94 174 SER B N 1
ATOM 3540 C CA . SER B 1 174 ? 18.994 2.942 21.243 1.00 34.13 174 SER B CA 1
ATOM 3541 C C . SER B 1 174 ? 19.131 3.491 19.819 1.00 34.60 174 SER B C 1
ATOM 3542 O O . SER B 1 174 ? 18.865 2.805 18.832 1.00 33.92 174 SER B O 1
ATOM 3545 N N . ASP B 1 175 ? 19.559 4.748 19.738 1.00 32.84 175 ASP B N 1
ATOM 3546 C CA . ASP B 1 175 ? 19.822 5.401 18.459 1.00 30.98 175 ASP B CA 1
ATOM 3547 C C . ASP B 1 175 ? 21.326 5.318 18.260 1.00 30.54 175 ASP B C 1
ATOM 3548 O O . ASP B 1 175 ? 21.836 5.320 17.139 1.00 29.63 175 ASP B O 1
ATOM 3553 N N . PHE B 1 176 ? 22.020 5.247 19.387 1.00 28.89 176 PHE B N 1
ATOM 3554 C CA . PHE B 1 176 ? 23.461 5.153 19.422 1.00 28.93 176 PHE B CA 1
ATOM 3555 C C . PHE B 1 176 ? 23.803 4.107 20.454 1.00 30.88 176 PHE B C 1
ATOM 3556 O O . PHE B 1 176 ? 23.177 4.030 21.505 1.00 31.23 176 PHE B O 1
ATOM 3564 N N . VAL B 1 177 ? 24.791 3.290 20.147 1.00 30.09 177 VAL B N 1
ATOM 3565 C CA . VAL B 1 177 ? 25.216 2.278 21.077 1.00 30.13 177 VAL B CA 1
ATOM 3566 C C . VAL B 1 177 ? 26.703 2.353 21.247 1.00 30.75 177 VAL B C 1
ATOM 3567 O O . VAL B 1 177 ? 27.465 2.347 20.278 1.00 31.87 177 VAL B O 1
ATOM 3571 N N . LEU B 1 178 ? 27.114 2.444 22.499 1.00 30.60 178 LEU B N 1
ATOM 3572 C CA . LEU B 1 178 ? 28.518 2.490 22.797 1.00 32.54 178 LEU B CA 1
ATOM 3573 C C . LEU B 1 178 ? 28.944 1.187 23.461 1.00 33.05 178 LEU B C 1
ATOM 3574 O O . LEU B 1 178 ? 28.325 0.727 24.418 1.00 32.29 178 LEU B O 1
ATOM 3579 N N . ILE B 1 179 ? 30.010 0.594 22.952 1.00 34.22 179 ILE B N 1
ATOM 3580 C CA . ILE B 1 179 ? 30.486 -0.633 23.541 1.00 36.95 179 ILE B CA 1
ATOM 3581 C C . ILE B 1 179 ? 31.684 -0.326 24.408 1.00 35.32 179 ILE B C 1
ATOM 3582 O O . ILE B 1 179 ? 32.715 0.122 23.933 1.00 34.67 179 ILE B O 1
ATOM 3587 N N . ALA B 1 180 ? 31.508 -0.540 25.701 1.00 35.72 180 ALA B N 1
ATOM 3588 C CA . ALA B 1 180 ? 32.558 -0.305 26.665 1.00 36.91 180 ALA B CA 1
ATOM 3589 C C . ALA B 1 180 ? 32.468 -1.417 27.713 1.00 38.12 180 ALA B C 1
ATOM 3590 O O . ALA B 1 180 ? 32.304 -1.163 28.898 1.00 37.08 180 ALA B O 1
ATOM 3592 N N . ILE B 1 181 ? 32.566 -2.656 27.248 1.00 37.64 181 ILE B N 1
ATOM 3593 C CA . ILE B 1 181 ? 32.459 -3.803 28.126 1.00 38.26 181 ILE B CA 1
ATOM 3594 C C . ILE B 1 181 ? 33.728 -4.649 28.033 1.00 39.68 181 ILE B C 1
ATOM 3595 O O . ILE B 1 181 ? 34.331 -4.765 26.972 1.00 38.62 181 ILE B O 1
ATOM 3600 N N . PRO B 1 182 ? 34.162 -5.231 29.157 1.00 41.21 182 PRO B N 1
ATOM 3601 C CA . PRO B 1 182 ? 35.366 -6.065 29.171 1.00 42.10 182 PRO B CA 1
ATOM 3602 C C . PRO B 1 182 ? 35.207 -7.332 28.329 1.00 42.35 182 PRO B C 1
ATOM 3603 O O . PRO B 1 182 ? 34.121 -7.906 28.228 1.00 40.33 182 PRO B O 1
ATOM 3607 N N . LEU B 1 183 ? 36.313 -7.745 27.726 1.00 44.35 183 LEU B N 1
ATOM 3608 C CA . LEU B 1 183 ? 36.339 -8.928 26.886 1.00 46.65 183 LEU B CA 1
ATOM 3609 C C . LEU B 1 183 ? 36.565 -10.168 27.751 1.00 48.72 183 LEU B C 1
ATOM 3610 O O . LEU B 1 183 ? 37.633 -10.348 28.341 1.00 49.73 183 LEU B O 1
ATOM 3615 N N . THR B 1 184 ? 35.534 -11.002 27.840 1.00 50.00 184 THR B N 1
ATOM 3616 C CA . THR B 1 184 ? 35.599 -12.241 28.605 1.00 51.32 184 THR B CA 1
ATOM 3617 C C . THR B 1 184 ? 34.979 -13.334 27.743 1.00 52.63 184 THR B C 1
ATOM 3618 O O . THR B 1 184 ? 34.595 -13.093 26.598 1.00 52.32 184 THR B O 1
ATOM 3622 N N . ASP B 1 185 ? 34.876 -14.529 28.303 1.00 53.21 185 ASP B N 1
ATOM 3623 C CA . ASP B 1 185 ? 34.292 -15.648 27.592 1.00 54.42 185 ASP B CA 1
ATOM 3624 C C . ASP B 1 185 ? 32.849 -15.442 27.170 1.00 53.90 185 ASP B C 1
ATOM 3625 O O . ASP B 1 185 ? 32.426 -15.969 26.148 1.00 54.29 185 ASP B O 1
ATOM 3630 N N . LYS B 1 186 ? 32.067 -14.696 27.931 1.00 53.20 186 LYS B N 1
ATOM 3631 C CA . LYS B 1 186 ? 30.690 -14.521 27.495 1.00 52.90 186 LYS B CA 1
ATOM 3632 C C . LYS B 1 186 ? 30.490 -13.319 26.626 1.00 52.33 186 LYS B C 1
ATOM 3633 O O . LYS B 1 186 ? 29.454 -13.188 25.983 1.00 52.89 186 LYS B O 1
ATOM 3639 N N . THR B 1 187 ? 31.464 -12.425 26.617 1.00 50.99 187 THR B N 1
ATOM 3640 C CA . THR B 1 187 ? 31.325 -11.242 25.798 1.00 49.64 187 THR B CA 1
ATOM 3641 C C . THR B 1 187 ? 32.026 -11.417 24.457 1.00 49.26 187 THR B C 1
ATOM 3642 O O . THR B 1 187 ? 31.733 -10.696 23.518 1.00 48.97 187 THR B O 1
ATOM 3646 N N . ARG B 1 188 ? 32.954 -12.363 24.359 1.00 48.75 188 ARG B N 1
ATOM 3647 C CA . ARG B 1 188 ? 33.640 -12.590 23.086 1.00 47.74 188 ARG B CA 1
ATOM 3648 C C . ARG B 1 188 ? 32.610 -12.949 22.017 1.00 47.67 188 ARG B C 1
ATOM 3649 O O . ARG B 1 188 ? 31.778 -13.837 22.229 1.00 48.84 188 ARG B O 1
ATOM 3657 N N . GLY B 1 189 ? 32.668 -12.258 20.877 1.00 46.19 189 GLY B N 1
ATOM 3658 C CA . GLY B 1 189 ? 31.746 -12.505 19.776 1.00 43.96 189 GLY B CA 1
ATOM 3659 C C . GLY B 1 189 ? 30.320 -12.114 20.082 1.00 42.67 189 GLY B C 1
ATOM 3660 O O . GLY B 1 189 ? 29.404 -12.374 19.305 1.00 42.46 189 GLY B O 1
ATOM 3669 N N . VAL B 1 191 ? 28.671 -9.283 20.023 1.00 41.38 191 VAL B N 1
ATOM 3670 C CA . VAL B 1 191 ? 27.964 -8.497 19.024 1.00 40.31 191 VAL B CA 1
ATOM 3671 C C . VAL B 1 191 ? 27.885 -9.319 17.745 1.00 40.03 191 VAL B C 1
ATOM 3672 O O . VAL B 1 191 ? 28.841 -9.367 16.974 1.00 38.85 191 VAL B O 1
ATOM 3676 N N . ASN B 1 192 ? 26.757 -9.985 17.526 1.00 40.63 192 ASN B N 1
ATOM 3677 C CA . ASN B 1 192 ? 26.635 -10.801 16.325 1.00 42.80 192 ASN B CA 1
ATOM 3678 C C . ASN B 1 192 ? 25.403 -10.552 15.460 1.00 43.00 192 ASN B C 1
ATOM 3679 O O . ASN B 1 192 ? 24.496 -9.815 15.842 1.00 42.09 192 ASN B O 1
ATOM 3684 N N . SER B 1 193 ? 25.413 -11.162 14.275 1.00 43.38 193 SER B N 1
ATOM 3685 C CA . SER B 1 193 ? 24.318 -11.062 13.320 1.00 44.65 193 SER B CA 1
ATOM 3686 C C . SER B 1 193 ? 23.005 -11.017 14.057 1.00 45.21 193 SER B C 1
ATOM 3687 O O . SER B 1 193 ? 22.150 -10.180 13.786 1.00 45.32 193 SER B O 1
ATOM 3690 N N . ARG B 1 194 ? 22.852 -11.926 15.007 1.00 45.93 194 ARG B N 1
ATOM 3691 C CA . ARG B 1 194 ? 21.615 -11.996 15.757 1.00 46.55 194 ARG B CA 1
ATOM 3692 C C . ARG B 1 194 ? 21.329 -10.766 16.606 1.00 46.12 194 ARG B C 1
ATOM 3693 O O . ARG B 1 194 ? 20.187 -10.317 16.675 1.00 46.85 194 ARG B O 1
ATOM 3701 N N . LEU B 1 195 ? 22.351 -10.233 17.268 1.00 44.00 195 LEU B N 1
ATOM 3702 C CA . LEU B 1 195 ? 22.160 -9.037 18.089 1.00 42.84 195 LEU B CA 1
ATOM 3703 C C . LEU B 1 195 ? 21.942 -7.797 17.209 1.00 42.07 195 LEU B C 1
ATOM 3704 O O . LEU B 1 195 ? 21.053 -6.992 17.477 1.00 42.11 195 LEU B O 1
ATOM 3709 N N . LEU B 1 196 ? 22.738 -7.674 16.149 1.00 41.53 196 LEU B N 1
ATOM 3710 C CA . LEU B 1 196 ? 22.646 -6.547 15.218 1.00 41.74 196 LEU B CA 1
ATOM 3711 C C . LEU B 1 196 ? 21.279 -6.360 14.577 1.00 41.76 196 LEU B C 1
ATOM 3712 O O . LEU B 1 196 ? 20.872 -5.233 14.298 1.00 41.60 196 LEU B O 1
ATOM 3717 N N . ALA B 1 197 ? 20.579 -7.464 14.343 1.00 41.48 197 ALA B N 1
ATOM 3718 C CA . ALA B 1 197 ? 19.260 -7.415 13.737 1.00 40.63 197 ALA B CA 1
ATOM 3719 C C . ALA B 1 197 ? 18.314 -6.534 14.543 1.00 41.10 197 ALA B C 1
ATOM 3720 O O . ALA B 1 197 ? 17.258 -6.160 14.059 1.00 41.38 197 ALA B O 1
ATOM 3722 N N . ASN B 1 198 ? 18.690 -6.182 15.768 1.00 40.82 198 ASN B N 1
ATOM 3723 C CA . ASN B 1 198 ? 17.834 -5.328 16.589 1.00 41.13 198 ASN B CA 1
ATOM 3724 C C . ASN B 1 198 ? 18.037 -3.842 16.292 1.00 40.48 198 ASN B C 1
ATOM 3725 O O . ASN B 1 198 ? 17.256 -3.009 16.736 1.00 41.57 198 ASN B O 1
ATOM 3730 N N . ALA B 1 199 ? 19.075 -3.517 15.529 1.00 39.40 199 ALA B N 1
ATOM 3731 C CA . ALA B 1 199 ? 19.395 -2.121 15.237 1.00 39.06 199 ALA B CA 1
ATOM 3732 C C . ALA B 1 199 ? 18.294 -1.282 14.617 1.00 38.25 199 ALA B C 1
ATOM 3733 O O . ALA B 1 199 ? 17.699 -1.630 13.592 1.00 37.77 199 ALA B O 1
ATOM 3735 N N . ARG B 1 200 ? 18.003 -0.176 15.283 1.00 37.06 200 ARG B N 1
ATOM 3736 C CA . ARG B 1 200 ? 17.019 0.771 14.790 1.00 35.56 200 ARG B CA 1
ATOM 3737 C C . ARG B 1 200 ? 17.615 1.309 13.530 1.00 34.69 200 ARG B C 1
ATOM 3738 O O . ARG B 1 200 ? 18.810 1.181 13.294 1.00 29.36 200 ARG B O 1
ATOM 3746 N N . LYS B 1 201 ? 16.777 1.980 12.760 1.00 36.71 201 LYS B N 1
ATOM 3747 C CA . LYS B 1 201 ? 17.221 2.586 11.525 1.00 38.49 201 LYS B CA 1
ATOM 3748 C C . LYS B 1 201 ? 18.215 3.702 11.858 1.00 37.94 201 LYS B C 1
ATOM 3749 O O . LYS B 1 201 ? 17.982 4.500 12.762 1.00 38.55 201 LYS B O 1
ATOM 3755 N N . ASN B 1 202 ? 19.333 3.721 11.140 1.00 37.08 202 ASN B N 1
ATOM 3756 C CA . ASN B 1 202 ? 20.386 4.729 11.312 1.00 37.64 202 ASN B CA 1
ATOM 3757 C C . ASN B 1 202 ? 21.208 4.625 12.586 1.00 36.79 202 ASN B C 1
ATOM 3758 O O . ASN B 1 202 ? 21.829 5.595 13.018 1.00 35.55 202 ASN B O 1
ATOM 3763 N N . LEU B 1 203 ? 21.225 3.435 13.166 1.00 36.33 203 LEU B N 1
ATOM 3764 C CA . LEU B 1 203 ? 21.969 3.203 14.386 1.00 34.49 203 LEU B CA 1
ATOM 3765 C C . LEU B 1 203 ? 23.442 3.449 14.145 1.00 33.72 203 LEU B C 1
ATOM 3766 O O . LEU B 1 203 ? 23.968 3.120 13.085 1.00 34.20 203 LEU B O 1
ATOM 3771 N N . THR B 1 204 ? 24.093 4.055 15.127 1.00 33.62 204 THR B N 1
ATOM 3772 C CA . THR B 1 204 ? 25.520 4.313 15.071 1.00 32.29 204 THR B CA 1
ATOM 3773 C C . THR B 1 204 ? 26.127 3.548 16.228 1.00 32.48 204 THR B C 1
ATOM 3774 O O . THR B 1 204 ? 25.705 3.675 17.381 1.00 30.57 204 THR B O 1
ATOM 3778 N N . ILE B 1 205 ? 27.112 2.731 15.906 1.00 33.39 205 ILE B N 1
ATOM 3779 C CA . ILE B 1 205 ? 27.762 1.937 16.913 1.00 33.22 205 ILE B CA 1
ATOM 3780 C C . ILE B 1 205 ? 29.164 2.441 17.148 1.00 33.03 205 ILE B C 1
ATOM 3781 O O . ILE B 1 205 ? 29.917 2.698 16.211 1.00 32.40 205 ILE B O 1
ATOM 3786 N N . VAL B 1 206 ? 29.503 2.607 18.416 1.00 32.06 206 VAL B N 1
ATOM 3787 C CA . VAL B 1 206 ? 30.818 3.079 18.772 1.00 34.28 206 VAL B CA 1
ATOM 3788 C C . VAL B 1 206 ? 31.493 2.031 19.643 1.00 35.78 206 VAL B C 1
ATOM 3789 O O . VAL B 1 206 ? 30.958 1.612 20.672 1.00 34.73 206 VAL B O 1
ATOM 3793 N N . ASN B 1 207 ? 32.678 1.613 19.227 1.00 37.82 207 ASN B N 1
ATOM 3794 C CA . ASN B 1 207 ? 33.410 0.607 19.971 1.00 38.03 207 ASN B CA 1
ATOM 3795 C C . ASN B 1 207 ? 34.685 1.140 20.603 1.00 37.67 207 ASN B C 1
ATOM 3796 O O . ASN B 1 207 ? 35.638 1.478 19.905 1.00 37.45 207 ASN B O 1
ATOM 3801 N N . VAL B 1 208 ? 34.700 1.233 21.926 1.00 37.95 208 VAL B N 1
ATOM 3802 C CA . VAL B 1 208 ? 35.897 1.670 22.627 1.00 38.60 208 VAL B CA 1
ATOM 3803 C C . VAL B 1 208 ? 36.325 0.588 23.624 1.00 39.34 208 VAL B C 1
ATOM 3804 O O . VAL B 1 208 ? 37.009 0.863 24.603 1.00 38.68 208 VAL B O 1
ATOM 3808 N N . ALA B 1 209 ? 35.913 -0.646 23.356 1.00 39.84 209 ALA B N 1
ATOM 3809 C CA . ALA B 1 209 ? 36.260 -1.772 24.218 1.00 41.16 209 ALA B CA 1
ATOM 3810 C C . ALA B 1 209 ? 37.333 -2.627 23.543 1.00 40.99 209 ALA B C 1
ATOM 3811 O O . ALA B 1 209 ? 38.499 -2.267 23.512 1.00 41.88 209 ALA B O 1
ATOM 3813 N N . ARG B 1 210 ? 36.917 -3.743 22.975 1.00 41.46 210 ARG B N 1
ATOM 3814 C CA . ARG B 1 210 ? 37.840 -4.628 22.294 1.00 42.85 210 ARG B CA 1
ATOM 3815 C C . ARG B 1 210 ? 37.193 -5.136 21.027 1.00 42.16 210 ARG B C 1
ATOM 3816 O O . ARG B 1 210 ? 35.985 -5.373 20.986 1.00 41.70 210 ARG B O 1
ATOM 3824 N N . ALA B 1 211 ? 38.001 -5.283 19.989 1.00 42.15 211 ALA B N 1
ATOM 3825 C CA . ALA B 1 211 ? 37.509 -5.760 18.716 1.00 43.29 211 ALA B CA 1
ATOM 3826 C C . ALA B 1 211 ? 36.850 -7.135 18.863 1.00 44.78 211 ALA B C 1
ATOM 3827 O O . ALA B 1 211 ? 35.808 -7.396 18.257 1.00 44.12 211 ALA B O 1
ATOM 3829 N N . ASP B 1 212 ? 37.419 -8.002 19.695 1.00 45.46 212 ASP B N 1
ATOM 3830 C CA . ASP B 1 212 ? 36.856 -9.336 19.845 1.00 46.00 212 ASP B CA 1
ATOM 3831 C C . ASP B 1 212 ? 35.517 -9.470 20.539 1.00 44.78 212 ASP B C 1
ATOM 3832 O O . ASP B 1 212 ? 34.939 -10.552 20.553 1.00 43.61 212 ASP B O 1
ATOM 3837 N N . VAL B 1 213 ? 35.003 -8.380 21.097 1.00 42.07 213 VAL B N 1
ATOM 3838 C CA . VAL B 1 213 ? 33.690 -8.445 21.713 1.00 40.71 213 VAL B CA 1
ATOM 3839 C C . VAL B 1 213 ? 32.733 -8.444 20.525 1.00 41.73 213 VAL B C 1
ATOM 3840 O O . VAL B 1 213 ? 31.537 -8.706 20.655 1.00 41.32 213 VAL B O 1
ATOM 3844 N N . VAL B 1 214 ? 33.286 -8.157 19.350 1.00 41.90 214 VAL B N 1
ATOM 3845 C CA . VAL B 1 214 ? 32.505 -8.147 18.124 1.00 42.34 214 VAL B CA 1
ATOM 3846 C C . VAL B 1 214 ? 32.955 -9.185 17.096 1.00 42.85 214 VAL B C 1
ATOM 3847 O O . VAL B 1 214 ? 34.143 -9.338 16.802 1.00 42.82 214 VAL B O 1
ATOM 3851 N N . SER B 1 215 ? 31.969 -9.892 16.558 1.00 42.34 215 SER B N 1
ATOM 3852 C CA . SER B 1 215 ? 32.195 -10.880 15.525 1.00 42.97 215 SER B CA 1
ATOM 3853 C C . SER B 1 215 ? 32.544 -10.115 14.276 1.00 43.53 215 SER B C 1
ATOM 3854 O O . SER B 1 215 ? 31.712 -9.414 13.692 1.00 43.98 215 SER B O 1
ATOM 3857 N N . LYS B 1 216 ? 33.787 -10.257 13.861 1.00 43.65 216 LYS B N 1
ATOM 3858 C CA . LYS B 1 216 ? 34.235 -9.573 12.677 1.00 43.60 216 LYS B CA 1
ATOM 3859 C C . LYS B 1 216 ? 33.417 -9.836 11.407 1.00 46.34 216 LYS B C 1
ATOM 3860 O O . LYS B 1 216 ? 32.967 -8.894 10.767 1.00 47.19 216 LYS B O 1
ATOM 3866 N N . PRO B 1 217 ? 33.219 -11.108 11.016 1.00 48.06 217 PRO B N 1
ATOM 3867 C CA . PRO B 1 217 ? 32.432 -11.347 9.797 1.00 48.78 217 PRO B CA 1
ATOM 3868 C C . PRO B 1 217 ? 30.979 -10.884 9.912 1.00 49.01 217 PRO B C 1
ATOM 3869 O O . PRO B 1 217 ? 30.385 -10.440 8.931 1.00 49.73 217 PRO B O 1
ATOM 3873 N N . ASP B 1 218 ? 30.406 -10.985 11.108 1.00 48.81 218 ASP B N 1
ATOM 3874 C CA . ASP B 1 218 ? 29.022 -10.568 11.312 1.00 49.20 218 ASP B CA 1
ATOM 3875 C C . ASP B 1 218 ? 28.832 -9.056 11.151 1.00 48.13 218 ASP B C 1
ATOM 3876 O O . ASP B 1 218 ? 27.857 -8.605 10.553 1.00 46.26 218 ASP B O 1
ATOM 3889 N N . ILE B 1 220 ? 30.965 -6.917 9.524 1.00 44.93 220 ILE B N 1
ATOM 3890 C CA . ILE B 1 220 ? 31.263 -6.560 8.148 1.00 44.83 220 ILE B CA 1
ATOM 3891 C C . ILE B 1 220 ? 30.142 -6.971 7.212 1.00 45.05 220 ILE B C 1
ATOM 3892 O O . ILE B 1 220 ? 29.906 -6.330 6.187 1.00 46.70 220 ILE B O 1
ATOM 3897 N N . GLY B 1 221 ? 29.441 -8.034 7.577 1.00 44.57 221 GLY B N 1
ATOM 3898 C CA . GLY B 1 221 ? 28.347 -8.504 6.757 1.00 44.10 221 GLY B CA 1
ATOM 3899 C C . GLY B 1 221 ? 27.125 -7.651 6.962 1.00 43.74 221 GLY B C 1
ATOM 3900 O O . GLY B 1 221 ? 26.399 -7.340 6.024 1.00 43.29 221 GLY B O 1
ATOM 3901 N N . PHE B 1 222 ? 26.922 -7.252 8.208 1.00 43.55 222 PHE B N 1
ATOM 3902 C CA . PHE B 1 222 ? 25.787 -6.421 8.568 1.00 42.28 222 PHE B CA 1
ATOM 3903 C C . PHE B 1 222 ? 25.882 -5.002 8.001 1.00 41.27 222 PHE B C 1
ATOM 3904 O O . PHE B 1 222 ? 24.868 -4.374 7.737 1.00 40.53 222 PHE B O 1
ATOM 3912 N N . LEU B 1 223 ? 27.100 -4.515 7.799 1.00 40.91 223 LEU B N 1
ATOM 3913 C CA . LEU B 1 223 ? 27.304 -3.171 7.270 1.00 42.53 223 LEU B CA 1
ATOM 3914 C C . LEU B 1 223 ? 26.970 -3.083 5.792 1.00 41.99 223 LEU B C 1
ATOM 3915 O O . LEU B 1 223 ? 26.653 -2.015 5.282 1.00 42.43 223 LEU B O 1
ATOM 3920 N N . LYS B 1 224 ? 27.036 -4.218 5.106 1.00 43.33 224 LYS B N 1
ATOM 3921 C CA . LYS B 1 224 ? 26.702 -4.281 3.688 1.00 44.17 224 LYS B CA 1
ATOM 3922 C C . LYS B 1 224 ? 25.193 -4.337 3.522 1.00 43.64 224 LYS B C 1
ATOM 3923 O O . LYS B 1 224 ? 24.620 -3.660 2.681 1.00 43.88 224 LYS B O 1
ATOM 3929 N N . GLU B 1 225 ? 24.552 -5.158 4.335 1.00 43.98 225 GLU B N 1
ATOM 3930 C CA . GLU B 1 225 ? 23.104 -5.312 4.277 1.00 46.17 225 GLU B CA 1
ATOM 3931 C C . GLU B 1 225 ? 22.435 -4.047 4.660 1.00 45.60 225 GLU B C 1
ATOM 3932 O O . GLU B 1 225 ? 21.659 -3.441 3.929 1.00 46.57 225 GLU B O 1
ATOM 3938 N N . ARG B 1 226 ? 22.736 -3.723 5.901 1.00 44.26 226 ARG B N 1
ATOM 3939 C CA . ARG B 1 226 ? 22.236 -2.570 6.588 1.00 43.91 226 ARG B CA 1
ATOM 3940 C C . ARG B 1 226 ? 23.133 -1.333 6.429 1.00 44.19 226 ARG B C 1
ATOM 3941 O O . ARG B 1 226 ? 23.769 -0.887 7.383 1.00 43.46 226 ARG B O 1
ATOM 3949 N N . SER B 1 227 ? 23.161 -0.770 5.226 1.00 42.67 227 SER B N 1
ATOM 3950 C CA . SER B 1 227 ? 23.986 0.394 4.910 1.00 41.18 227 SER B CA 1
ATOM 3951 C C . SER B 1 227 ? 23.717 1.716 5.644 1.00 40.08 227 SER B C 1
ATOM 3952 O O . SER B 1 227 ? 24.466 2.673 5.455 1.00 39.39 227 SER B O 1
ATOM 3955 N N . ASP B 1 228 ? 22.659 1.792 6.449 1.00 38.28 228 ASP B N 1
ATOM 3956 C CA . ASP B 1 228 ? 22.344 3.021 7.196 1.00 37.29 228 ASP B CA 1
ATOM 3957 C C . ASP B 1 228 ? 23.082 2.992 8.529 1.00 36.72 228 ASP B C 1
ATOM 3958 O O . ASP B 1 228 ? 23.237 4.010 9.197 1.00 36.61 228 ASP B O 1
ATOM 3963 N N . VAL B 1 229 ? 23.534 1.804 8.908 1.00 35.47 229 VAL B N 1
ATOM 3964 C CA . VAL B 1 229 ? 24.247 1.620 10.159 1.00 33.99 229 VAL B CA 1
ATOM 3965 C C . VAL B 1 229 ? 25.729 1.895 10.008 1.00 32.25 229 VAL B C 1
ATOM 3966 O O . VAL B 1 229 ? 26.359 1.491 9.031 1.00 34.26 229 VAL B O 1
ATOM 3970 N N . TRP B 1 230 ? 26.278 2.612 10.976 1.00 31.01 230 TRP B N 1
ATOM 3971 C CA . TRP B 1 230 ? 27.687 2.927 10.949 1.00 29.36 230 TRP B CA 1
ATOM 3972 C C . TRP B 1 230 ? 28.375 2.284 12.113 1.00 30.29 230 TRP B C 1
ATOM 3973 O O . TRP B 1 230 ? 27.775 2.025 13.151 1.00 30.18 230 TRP B O 1
ATOM 3984 N N . TYR B 1 231 ? 29.653 2.024 11.926 1.00 31.24 231 TYR B N 1
ATOM 3985 C CA . TYR B 1 231 ? 30.442 1.414 12.961 1.00 31.90 231 TYR B CA 1
ATOM 3986 C C . TYR B 1 231 ? 31.660 2.279 13.165 1.00 31.92 231 TYR B C 1
ATOM 3987 O O . TYR B 1 231 ? 32.503 2.388 12.286 1.00 31.90 231 TYR B O 1
ATOM 3996 N N . LEU B 1 232 ? 31.739 2.920 14.321 1.00 33.46 232 LEU B N 1
ATOM 3997 C CA . LEU B 1 232 ? 32.877 3.768 14.623 1.00 34.96 232 LEU B CA 1
ATOM 3998 C C . LEU B 1 232 ? 33.686 3.051 15.677 1.00 34.68 232 LEU B C 1
ATOM 3999 O O . LEU B 1 232 ? 33.187 2.743 16.757 1.00 34.12 232 LEU B O 1
ATOM 4004 N N . SER B 1 233 ? 34.942 2.780 15.374 1.00 35.31 233 SER B N 1
ATOM 4005 C CA . SER B 1 233 ? 35.732 2.062 16.349 1.00 35.96 233 SER B CA 1
ATOM 4006 C C . SER B 1 233 ? 37.148 2.538 16.537 1.00 35.04 233 SER B C 1
ATOM 4007 O O . SER B 1 233 ? 37.813 3.016 15.618 1.00 36.04 233 SER B O 1
ATOM 4010 N N . ASP B 1 234 ? 37.598 2.405 17.770 1.00 34.37 234 ASP B N 1
ATOM 4011 C CA . ASP B 1 234 ? 38.945 2.778 18.105 1.00 33.49 234 ASP B CA 1
ATOM 4012 C C . ASP B 1 234 ? 39.773 1.503 18.205 1.00 35.26 234 ASP B C 1
ATOM 4013 O O . ASP B 1 234 ? 40.961 1.559 18.477 1.00 33.95 234 ASP B O 1
ATOM 4018 N N . VAL B 1 235 ? 39.135 0.356 17.978 1.00 36.14 235 VAL B N 1
ATOM 4019 C CA . VAL B 1 235 ? 39.825 -0.929 18.050 1.00 38.52 235 VAL B CA 1
ATOM 4020 C C . VAL B 1 235 ? 39.452 -1.850 16.906 1.00 40.48 235 VAL B C 1
ATOM 4021 O O . VAL B 1 235 ? 38.278 -2.025 16.575 1.00 42.14 235 VAL B O 1
ATOM 4025 N N . TRP B 1 236 ? 40.463 -2.444 16.299 1.00 41.91 236 TRP B N 1
ATOM 4026 C CA . TRP B 1 236 ? 40.230 -3.337 15.187 1.00 43.64 236 TRP B CA 1
ATOM 4027 C C . TRP B 1 236 ? 40.740 -4.734 15.513 1.00 43.51 236 TRP B C 1
ATOM 4028 O O . TRP B 1 236 ? 41.542 -4.896 16.424 1.00 44.52 236 TRP B O 1
ATOM 4039 N N . TRP B 1 237 ? 40.289 -5.748 14.787 1.00 44.05 237 TRP B N 1
ATOM 4040 C CA . TRP B 1 237 ? 40.779 -7.078 15.086 1.00 44.43 237 TRP B CA 1
ATOM 4041 C C . TRP B 1 237 ? 42.232 -7.207 14.657 1.00 45.68 237 TRP B C 1
ATOM 4042 O O . TRP B 1 237 ? 42.690 -6.570 13.693 1.00 44.56 237 TRP B O 1
ATOM 4053 N N . ASN B 1 238 ? 42.934 -8.034 15.422 1.00 47.51 238 ASN B N 1
ATOM 4054 C CA . ASN B 1 238 ? 44.343 -8.340 15.260 1.00 50.38 238 ASN B CA 1
ATOM 4055 C C . ASN B 1 238 ? 45.216 -7.184 15.694 1.00 51.64 238 ASN B C 1
ATOM 4056 O O . ASN B 1 238 ? 45.805 -7.253 16.764 1.00 53.31 238 ASN B O 1
ATOM 4061 N N . GLU B 1 239 ? 45.288 -6.107 14.922 1.00 52.04 239 GLU B N 1
ATOM 4062 C CA . GLU B 1 239 ? 46.131 -4.975 15.330 1.00 52.38 239 GLU B CA 1
ATOM 4063 C C . GLU B 1 239 ? 47.537 -5.446 15.723 1.00 52.28 239 GLU B C 1
ATOM 4064 O O . GLU B 1 239 ? 47.705 -6.227 16.645 1.00 51.09 239 GLU B O 1
ATOM 4070 N N . PRO B 1 240 ? 48.553 -4.971 15.014 1.00 52.99 240 PRO B N 1
ATOM 4071 C CA . PRO B 1 240 ? 48.459 -4.029 13.902 1.00 53.93 240 PRO B CA 1
ATOM 4072 C C . PRO B 1 240 ? 48.180 -4.587 12.497 1.00 55.00 240 PRO B C 1
ATOM 4073 O O . PRO B 1 240 ? 48.001 -3.811 11.564 1.00 55.61 240 PRO B O 1
ATOM 4077 N N . GLU B 1 241 ? 48.108 -5.907 12.341 1.00 55.54 241 GLU B N 1
ATOM 4078 C CA . GLU B 1 241 ? 47.832 -6.503 11.024 1.00 55.69 241 GLU B CA 1
ATOM 4079 C C . GLU B 1 241 ? 46.351 -6.302 10.718 1.00 54.72 241 GLU B C 1
ATOM 4080 O O . GLU B 1 241 ? 45.584 -7.260 10.590 1.00 54.94 241 GLU B O 1
ATOM 4086 N N . ILE B 1 242 ? 45.947 -5.047 10.603 1.00 52.65 242 ILE B N 1
ATOM 4087 C CA . ILE B 1 242 ? 44.550 -4.746 10.348 1.00 50.88 242 ILE B CA 1
ATOM 4088 C C . ILE B 1 242 ? 44.147 -5.107 8.929 1.00 50.95 242 ILE B C 1
ATOM 4089 O O . ILE B 1 242 ? 44.871 -4.795 7.985 1.00 50.46 242 ILE B O 1
ATOM 4094 N N . THR B 1 243 ? 43.067 -5.741 8.690 1.00 20.00 243 THR B N 1
ATOM 4095 C CA . THR B 1 243 ? 42.696 -5.953 7.400 1.00 20.00 243 THR B CA 1
ATOM 4096 C C . THR B 1 243 ? 41.300 -5.655 7.102 1.00 20.00 243 THR B C 1
ATOM 4097 O O . THR B 1 243 ? 40.555 -5.840 7.850 1.00 20.00 243 THR B O 1
ATOM 4101 N N . GLU B 1 244 ? 40.896 -5.253 5.958 1.00 53.30 244 GLU B N 1
ATOM 4102 C CA . GLU B 1 244 ? 39.508 -5.372 5.664 1.00 52.70 244 GLU B CA 1
ATOM 4103 C C . GLU B 1 244 ? 38.804 -4.097 6.178 1.00 52.36 244 GLU B C 1
ATOM 4104 O O . GLU B 1 244 ? 37.731 -3.869 6.280 1.00 51.59 244 GLU B O 1
ATOM 4110 N N . THR B 1 245 ? 39.669 -3.312 6.531 1.00 52.10 245 THR B N 1
ATOM 4111 C CA . THR B 1 245 ? 39.509 -1.974 7.052 1.00 51.21 245 THR B CA 1
ATOM 4112 C C . THR B 1 245 ? 38.884 -0.855 6.197 1.00 51.63 245 THR B C 1
ATOM 4113 O O . THR B 1 245 ? 38.368 0.110 6.757 1.00 50.99 245 THR B O 1
ATOM 4117 N N . ASN B 1 246 ? 38.915 -0.970 4.869 1.00 50.95 246 ASN B N 1
ATOM 4118 C CA . ASN B 1 246 ? 38.345 0.074 4.015 1.00 50.92 246 ASN B CA 1
ATOM 4119 C C . ASN B 1 246 ? 36.826 -0.023 3.839 1.00 50.06 246 ASN B C 1
ATOM 4120 O O . ASN B 1 246 ? 36.332 -0.352 2.757 1.00 49.81 246 ASN B O 1
ATOM 4125 N N . LEU B 1 247 ? 36.100 0.273 4.914 1.00 48.53 247 LEU B N 1
ATOM 4126 C CA . LEU B 1 247 ? 34.637 0.252 4.924 1.00 47.23 247 LEU B CA 1
ATOM 4127 C C . LEU B 1 247 ? 34.099 1.654 4.653 1.00 46.23 247 LEU B C 1
ATOM 4128 O O . LEU B 1 247 ? 34.711 2.642 5.061 1.00 46.95 247 LEU B O 1
ATOM 4133 N N . ARG B 1 248 ? 32.965 1.750 3.966 1.00 43.07 248 ARG B N 1
ATOM 4134 C CA . ARG B 1 248 ? 32.393 3.062 3.710 1.00 41.59 248 ARG B CA 1
ATOM 4135 C C . ARG B 1 248 ? 31.817 3.589 5.009 1.00 40.97 248 ARG B C 1
ATOM 4136 O O . ARG B 1 248 ? 32.329 4.553 5.581 1.00 40.14 248 ARG B O 1
ATOM 4144 N N . ASN B 1 249 ? 30.762 2.925 5.476 1.00 38.96 249 ASN B N 1
ATOM 4145 C CA . ASN B 1 249 ? 30.062 3.308 6.698 1.00 37.20 249 ASN B CA 1
ATOM 4146 C C . ASN B 1 249 ? 30.796 3.015 8.005 1.00 36.05 249 ASN B C 1
ATOM 4147 O O . ASN B 1 249 ? 30.297 2.299 8.861 1.00 34.60 249 ASN B O 1
ATOM 4152 N N . ALA B 1 250 ? 31.986 3.585 8.147 1.00 36.28 250 ALA B N 1
ATOM 4153 C CA . ALA B 1 250 ? 32.771 3.433 9.355 1.00 36.62 250 ALA B CA 1
ATOM 4154 C C . ALA B 1 250 ? 33.804 4.542 9.453 1.00 37.20 250 ALA B C 1
ATOM 4155 O O . ALA B 1 250 ? 34.228 5.095 8.449 1.00 36.88 250 ALA B O 1
ATOM 4157 N N . ILE B 1 251 ? 34.166 4.879 10.683 1.00 36.10 251 ILE B N 1
ATOM 4158 C CA . ILE B 1 251 ? 35.191 5.868 10.956 1.00 34.17 251 ILE B CA 1
ATOM 4159 C C . ILE B 1 251 ? 36.012 5.118 11.980 1.00 34.25 251 ILE B C 1
ATOM 4160 O O . ILE B 1 251 ? 35.487 4.597 12.968 1.00 33.90 251 ILE B O 1
ATOM 4165 N N . LEU B 1 252 ? 37.307 5.051 11.738 1.00 34.63 252 LEU B N 1
ATOM 4166 C CA . LEU B 1 252 ? 38.173 4.283 12.609 1.00 34.97 252 LEU B CA 1
ATOM 4167 C C . LEU B 1 252 ? 39.346 5.044 13.163 1.00 33.19 252 LEU B C 1
ATOM 4168 O O . LEU B 1 252 ? 39.808 6.030 12.591 1.00 33.23 252 LEU B O 1
ATOM 4173 N N . SER B 1 253 ? 39.836 4.562 14.289 1.00 33.12 253 SER B N 1
ATOM 4174 C CA . SER B 1 253 ? 41.007 5.147 14.905 1.00 36.47 253 SER B CA 1
ATOM 4175 C C . SER B 1 253 ? 41.846 4.000 15.483 1.00 37.16 253 SER B C 1
ATOM 4176 O O . SER B 1 253 ? 41.314 2.993 15.925 1.00 36.42 253 SER B O 1
ATOM 4179 N N . PRO B 1 254 ? 43.176 4.152 15.470 1.00 38.75 254 PRO B N 1
ATOM 4180 C CA . PRO B 1 254 ? 44.165 3.184 15.958 1.00 40.50 254 PRO B CA 1
ATOM 4181 C C . PRO B 1 254 ? 44.382 2.996 17.479 1.00 41.37 254 PRO B C 1
ATOM 4182 O O . PRO B 1 254 ? 45.482 3.218 17.980 1.00 42.48 254 PRO B O 1
ATOM 4186 N N . HIS B 1 255 ? 43.343 2.587 18.206 1.00 40.59 255 HIS B N 1
ATOM 4187 C CA . HIS B 1 255 ? 43.488 2.334 19.636 1.00 41.01 255 HIS B CA 1
ATOM 4188 C C . HIS B 1 255 ? 44.171 3.499 20.349 1.00 41.65 255 HIS B C 1
ATOM 4189 O O . HIS B 1 255 ? 45.116 3.288 21.108 1.00 41.27 255 HIS B O 1
ATOM 4196 N N . VAL B 1 256 ? 43.704 4.720 20.102 1.00 40.56 256 VAL B N 1
ATOM 4197 C CA . VAL B 1 256 ? 44.280 5.910 20.724 1.00 39.64 256 VAL B CA 1
ATOM 4198 C C . VAL B 1 256 ? 43.304 6.611 21.662 1.00 37.67 256 VAL B C 1
ATOM 4199 O O . VAL B 1 256 ? 43.600 7.675 22.172 1.00 36.80 256 VAL B O 1
ATOM 4203 N N . ALA B 1 257 ? 42.142 6.011 21.889 1.00 37.97 257 ALA B N 1
ATOM 4204 C CA . ALA B 1 257 ? 41.135 6.625 22.752 1.00 37.98 257 ALA B CA 1
ATOM 4205 C C . ALA B 1 257 ? 41.652 6.969 24.151 1.00 38.44 257 ALA B C 1
ATOM 4206 O O . ALA B 1 257 ? 41.415 8.063 24.655 1.00 35.55 257 ALA B O 1
ATOM 4208 N N . GLY B 1 258 ? 42.386 6.046 24.766 1.00 40.12 258 GLY B N 1
ATOM 4209 C CA . GLY B 1 258 ? 42.913 6.288 26.102 1.00 42.44 258 GLY B CA 1
ATOM 4210 C C . GLY B 1 258 ? 44.348 6.768 26.116 1.00 44.24 258 GLY B C 1
ATOM 4211 O O . GLY B 1 258 ? 45.089 6.557 27.076 1.00 44.48 258 GLY B O 1
ATOM 4212 N N . GLY B 1 259 ? 44.739 7.423 25.036 1.00 46.39 259 GLY B N 1
ATOM 4213 C CA . GLY B 1 259 ? 46.096 7.905 24.907 1.00 50.06 259 GLY B CA 1
ATOM 4214 C C . GLY B 1 259 ? 46.888 6.889 24.107 1.00 52.34 259 GLY B C 1
ATOM 4215 O O . GLY B 1 259 ? 46.372 6.282 23.172 1.00 54.13 259 GLY B O 1
ATOM 4224 N N . SER B 1 261 ? 50.422 3.917 24.511 1.00 55.85 261 SER B N 1
ATOM 4225 C CA . SER B 1 261 ? 51.304 3.114 25.359 1.00 56.75 261 SER B CA 1
ATOM 4226 C C . SER B 1 261 ? 51.285 3.450 26.843 1.00 56.84 261 SER B C 1
ATOM 4227 O O . SER B 1 261 ? 50.273 3.289 27.533 1.00 58.46 261 SER B O 1
ATOM 4230 N N . GLY B 1 262 ? 52.450 3.885 27.319 1.00 55.33 262 GLY B N 1
ATOM 4231 C CA . GLY B 1 262 ? 52.633 4.286 28.694 1.00 54.85 262 GLY B CA 1
ATOM 4232 C C . GLY B 1 262 ? 52.601 5.798 28.712 1.00 55.05 262 GLY B C 1
ATOM 4233 O O . GLY B 1 262 ? 53.462 6.447 29.315 1.00 55.60 262 GLY B O 1
ATOM 4234 N N . GLU B 1 263 ? 51.615 6.370 28.024 1.00 54.50 263 GLU B N 1
ATOM 4235 C CA . GLU B 1 263 ? 51.503 7.819 28.007 1.00 52.86 263 GLU B CA 1
ATOM 4236 C C . GLU B 1 263 ? 51.058 8.272 29.379 1.00 50.94 263 GLU B C 1
ATOM 4237 O O . GLU B 1 263 ? 50.199 7.646 30.005 1.00 51.59 263 GLU B O 1
ATOM 4243 N N . ILE B 1 264 ? 51.683 9.324 29.879 1.00 48.75 264 ILE B N 1
ATOM 4244 C CA . ILE B 1 264 ? 51.248 9.873 31.138 1.00 46.85 264 ILE B CA 1
ATOM 4245 C C . ILE B 1 264 ? 50.670 11.221 30.775 1.00 45.93 264 ILE B C 1
ATOM 4246 O O . ILE B 1 264 ? 51.371 12.115 30.306 1.00 46.36 264 ILE B O 1
ATOM 4259 N N . ASP B 1 266 ? 49.331 14.733 31.574 1.00 42.54 266 ASP B N 1
ATOM 4260 C CA . ASP B 1 266 ? 49.682 15.742 32.584 1.00 42.47 266 ASP B CA 1
ATOM 4261 C C . ASP B 1 266 ? 48.615 15.945 33.607 1.00 40.25 266 ASP B C 1
ATOM 4262 O O . ASP B 1 266 ? 48.838 16.528 34.653 1.00 39.59 266 ASP B O 1
ATOM 4267 N N . ILE B 1 267 ? 47.433 15.492 33.262 1.00 38.76 267 ILE B N 1
ATOM 4268 C CA . ILE B 1 267 ? 46.285 15.638 34.101 1.00 37.32 267 ILE B CA 1
ATOM 4269 C C . ILE B 1 267 ? 46.184 14.569 35.200 1.00 36.29 267 ILE B C 1
ATOM 4270 O O . ILE B 1 267 ? 45.535 14.786 36.225 1.00 34.89 267 ILE B O 1
ATOM 4275 N N . ALA B 1 268 ? 46.850 13.434 34.986 1.00 35.16 268 ALA B N 1
ATOM 4276 C CA . ALA B 1 268 ? 46.855 12.323 35.943 1.00 34.38 268 ALA B CA 1
ATOM 4277 C C . ALA B 1 268 ? 47.358 12.749 37.315 1.00 33.58 268 ALA B C 1
ATOM 4278 O O . ALA B 1 268 ? 46.721 12.480 38.323 1.00 31.17 268 ALA B O 1
ATOM 4280 N N . ILE B 1 269 ? 48.482 13.455 37.347 1.00 33.67 269 ILE B N 1
ATOM 4281 C CA . ILE B 1 269 ? 49.051 13.890 38.614 1.00 33.80 269 ILE B CA 1
ATOM 4282 C C . ILE B 1 269 ? 48.113 14.780 39.421 1.00 33.36 269 ILE B C 1
ATOM 4283 O O . ILE B 1 269 ? 48.031 14.655 40.636 1.00 32.39 269 ILE B O 1
ATOM 4288 N N . GLN B 1 270 ? 47.363 15.646 38.748 1.00 33.44 270 GLN B N 1
ATOM 4289 C CA . GLN B 1 270 ? 46.424 16.513 39.452 1.00 32.47 270 GLN B CA 1
ATOM 4290 C C . GLN B 1 270 ? 45.270 15.732 40.043 1.00 31.52 270 GLN B C 1
ATOM 4291 O O . GLN B 1 270 ? 44.852 15.987 41.163 1.00 29.45 270 GLN B O 1
ATOM 4297 N N . LEU B 1 271 ? 44.746 14.790 39.269 1.00 29.43 271 LEU B N 1
ATOM 4298 C CA . LEU B 1 271 ? 43.642 13.952 39.735 1.00 27.78 271 LEU B CA 1
ATOM 4299 C C . LEU B 1 271 ? 44.091 13.146 40.956 1.00 27.26 271 LEU B C 1
ATOM 4300 O O . LEU B 1 271 ? 43.306 12.911 41.873 1.00 24.89 271 LEU B O 1
ATOM 4305 N N . ALA B 1 272 ? 45.361 12.741 40.963 1.00 27.33 272 ALA B N 1
ATOM 4306 C CA . ALA B 1 272 ? 45.920 11.985 42.083 1.00 27.08 272 ALA B CA 1
ATOM 4307 C C . ALA B 1 272 ? 45.848 12.817 43.362 1.00 28.45 272 ALA B C 1
ATOM 4308 O O . ALA B 1 272 ? 45.333 12.357 44.372 1.00 29.93 272 ALA B O 1
ATOM 4310 N N . PHE B 1 273 ? 46.330 14.054 43.317 1.00 28.41 273 PHE B N 1
ATOM 4311 C CA . PHE B 1 273 ? 46.281 14.906 44.510 1.00 30.04 273 PHE B CA 1
ATOM 4312 C C . PHE B 1 273 ? 44.865 15.238 44.918 1.00 30.97 273 PHE B C 1
ATOM 4313 O O . PHE B 1 273 ? 44.547 15.327 46.101 1.00 30.19 273 PHE B O 1
ATOM 4321 N N . GLU B 1 274 ? 44.015 15.433 43.924 1.00 31.54 274 GLU B N 1
ATOM 4322 C CA . GLU B 1 274 ? 42.630 15.747 44.183 1.00 31.72 274 GLU B CA 1
ATOM 4323 C C . GLU B 1 274 ? 41.949 14.626 44.932 1.00 32.57 274 GLU B C 1
ATOM 4324 O O . GLU B 1 274 ? 41.182 14.879 45.854 1.00 32.86 274 GLU B O 1
ATOM 4330 N N . ASN B 1 275 ? 42.245 13.385 44.568 1.00 31.81 275 ASN B N 1
ATOM 4331 C CA . ASN B 1 275 ? 41.628 12.283 45.279 1.00 32.05 275 ASN B CA 1
ATOM 4332 C C . ASN B 1 275 ? 42.070 12.277 46.727 1.00 31.86 275 ASN B C 1
ATOM 4333 O O . ASN B 1 275 ? 41.333 11.838 47.593 1.00 32.39 275 ASN B O 1
ATOM 4338 N N . VAL B 1 276 ? 43.284 12.749 46.984 1.00 31.45 276 VAL B N 1
ATOM 4339 C CA . VAL B 1 276 ? 43.806 12.810 48.346 1.00 32.34 276 VAL B CA 1
ATOM 4340 C C . VAL B 1 276 ? 42.991 13.786 49.181 1.00 33.90 276 VAL B C 1
ATOM 4341 O O . VAL B 1 276 ? 42.617 13.510 50.315 1.00 33.56 276 VAL B O 1
ATOM 4345 N N . ARG B 1 277 ? 42.726 14.935 48.587 1.00 35.10 277 ARG B N 1
ATOM 4346 C CA . ARG B 1 277 ? 41.946 15.972 49.216 1.00 37.75 277 ARG B CA 1
ATOM 4347 C C . ARG B 1 277 ? 40.514 15.499 49.452 1.00 35.85 277 ARG B C 1
ATOM 4348 O O . ARG B 1 277 ? 39.940 15.727 50.510 1.00 31.83 277 ARG B O 1
ATOM 4356 N N . ASN B 1 278 ? 39.959 14.806 48.466 1.00 37.32 278 ASN B N 1
ATOM 4357 C CA . ASN B 1 278 ? 38.602 14.284 48.560 1.00 38.62 278 ASN B CA 1
ATOM 4358 C C . ASN B 1 278 ? 38.503 13.172 49.573 1.00 39.79 278 ASN B C 1
ATOM 4359 O O . ASN B 1 278 ? 37.513 13.041 50.280 1.00 39.23 278 ASN B O 1
ATOM 4364 N N . PHE B 1 279 ? 39.549 12.368 49.638 1.00 40.72 279 PHE B N 1
ATOM 4365 C CA . PHE B 1 279 ? 39.579 11.280 50.580 1.00 42.04 279 PHE B CA 1
ATOM 4366 C C . PHE B 1 279 ? 39.466 11.820 51.985 1.00 43.61 279 PHE B C 1
ATOM 4367 O O . PHE B 1 279 ? 38.775 11.247 52.813 1.00 43.71 279 PHE B O 1
ATOM 4375 N N . PHE B 1 280 ? 40.135 12.931 52.257 1.00 45.85 280 PHE B N 1
ATOM 4376 C CA . PHE B 1 280 ? 40.080 13.469 53.594 1.00 48.61 280 PHE B CA 1
ATOM 4377 C C . PHE B 1 280 ? 38.876 14.316 53.972 1.00 49.78 280 PHE B C 1
ATOM 4378 O O . PHE B 1 280 ? 38.741 14.698 55.127 1.00 50.48 280 PHE B O 1
ATOM 4386 N N . GLU B 1 281 ? 37.992 14.589 53.013 1.00 50.53 281 GLU B N 1
ATOM 4387 C CA . GLU B 1 281 ? 36.748 15.305 53.311 1.00 52.63 281 GLU B CA 1
ATOM 4388 C C . GLU B 1 281 ? 35.831 14.136 53.616 1.00 53.39 281 GLU B C 1
ATOM 4389 O O . GLU B 1 281 ? 34.788 14.282 54.245 1.00 53.54 281 GLU B O 1
ATOM 4395 N N . GLY B 1 282 ? 36.266 12.972 53.141 1.00 53.65 282 GLY B N 1
ATOM 4396 C CA . GLY B 1 282 ? 35.527 11.736 53.284 1.00 54.44 282 GLY B CA 1
ATOM 4397 C C . GLY B 1 282 ? 34.855 11.400 51.960 1.00 56.13 282 GLY B C 1
ATOM 4398 O O . GLY B 1 282 ? 33.739 10.892 51.948 1.00 57.77 282 GLY B O 1
ATOM 4399 N N . GLU B 1 283 ? 35.512 11.682 50.836 1.00 56.26 283 GLU B N 1
ATOM 4400 C CA . GLU B 1 283 ? 34.893 11.413 49.533 1.00 55.65 283 GLU B CA 1
ATOM 4401 C C . GLU B 1 283 ? 35.763 10.999 48.349 1.00 53.78 283 GLU B C 1
ATOM 4402 O O . GLU B 1 283 ? 35.587 11.511 47.233 1.00 53.65 283 GLU B O 1
ATOM 4408 N N . GLY B 1 284 ? 36.691 10.078 48.577 1.00 50.45 284 GLY B N 1
ATOM 4409 C CA . GLY B 1 284 ? 37.522 9.615 47.488 1.00 48.40 284 GLY B CA 1
ATOM 4410 C C . GLY B 1 284 ? 36.636 9.034 46.396 1.00 46.99 284 GLY B C 1
ATOM 4411 O O . GLY B 1 284 ? 35.438 8.807 46.596 1.00 46.33 284 GLY B O 1
ATOM 4412 N N . HIS B 1 285 ? 37.216 8.799 45.228 1.00 45.72 285 HIS B N 1
ATOM 4413 C CA . HIS B 1 285 ? 36.465 8.219 44.129 1.00 45.14 285 HIS B CA 1
ATOM 4414 C C . HIS B 1 285 ? 36.305 6.717 44.345 1.00 44.58 285 HIS B C 1
ATOM 4415 O O . HIS B 1 285 ? 37.107 6.088 45.038 1.00 43.33 285 HIS B O 1
ATOM 4422 N N . HIS B 1 286 ? 35.250 6.167 43.762 1.00 43.80 286 HIS B N 1
ATOM 4423 C CA . HIS B 1 286 ? 34.988 4.744 43.827 1.00 44.62 286 HIS B CA 1
ATOM 4424 C C . HIS B 1 286 ? 35.818 4.201 42.679 1.00 44.05 286 HIS B C 1
ATOM 4425 O O . HIS B 1 286 ? 35.800 4.744 41.575 1.00 43.93 286 HIS B O 1
ATOM 4432 N N . HIS B 1 287 ? 36.586 3.157 42.963 1.00 43.81 287 HIS B N 1
ATOM 4433 C CA . HIS B 1 287 ? 37.483 2.555 41.986 1.00 44.33 287 HIS B CA 1
ATOM 4434 C C . HIS B 1 287 ? 36.834 1.601 40.986 1.00 44.51 287 HIS B C 1
ATOM 4435 O O . HIS B 1 287 ? 37.077 0.395 41.002 1.00 44.21 287 HIS B O 1
ATOM 4442 N N . HIS B 1 288 ? 36.021 2.150 40.095 1.00 44.95 288 HIS B N 1
ATOM 4443 C CA . HIS B 1 288 ? 35.359 1.336 39.082 1.00 45.78 288 HIS B CA 1
ATOM 4444 C C . HIS B 1 288 ? 36.289 0.799 38.004 1.00 46.85 288 HIS B C 1
ATOM 4445 O O . HIS B 1 288 ? 37.174 1.509 37.521 1.00 45.97 288 HIS B O 1
ATOM 4452 N N . HIS B 1 289 ? 36.091 -0.467 37.637 1.00 48.83 289 HIS B N 1
ATOM 4453 C CA . HIS B 1 289 ? 36.891 -1.077 36.581 1.00 50.93 289 HIS B CA 1
ATOM 4454 C C . HIS B 1 289 ? 36.442 -0.302 35.344 1.00 51.03 289 HIS B C 1
ATOM 4455 O O . HIS B 1 289 ? 35.317 0.179 35.297 1.00 48.96 289 HIS B O 1
ATOM 4462 N N . HIS B 1 290 ? 37.320 -0.188 34.354 1.00 52.14 290 HIS B N 1
ATOM 4463 C CA . HIS B 1 290 ? 37.016 0.536 33.118 1.00 54.17 290 HIS B CA 1
ATOM 4464 C C . HIS B 1 290 ? 35.809 -0.045 32.394 1.00 54.49 290 HIS B C 1
ATOM 4465 O O . HIS B 1 290 ? 34.994 0.747 31.869 1.00 53.21 290 HIS B O 1
#

Nearest PDB structures (foldseek):
  1qp8-assembly1_B  TM=6.781E-01  e=6.489E-19  Pyrobaculum aerophilum
  2cuk-assembly1_A  TM=6.817E-01  e=1.150E-17  Thermus thermophilus HB8
  8i5z-assembly1_A  TM=6.107E-01  e=3.109E-17  Thermodesulfatator indicus DSM 15286
  8i5z-assembly1_C  TM=6.164E-01  e=2.002E-14  Thermodesulfatator indicus DSM 15286
  8i5z-assembly1_D  TM=6.360E-01  e=8.428E-14  Thermodesulfatator indicus DSM 15286

InterPro domains:
  IPR006139 D-isomer specific 2-hydroxyacid dehydrogenase, catalytic domain [PF00389] (43-288)
  IPR006140 D-isomer specific 2-hydroxyacid dehydrogenase, NAD-binding domain [PF02826] (90-257)
  IPR029752 D-isomer specific 2-hydroxyacid dehydrogenase, NAD-binding domain conserved site 1 [PS00065] (125-152)
  IPR036291 NAD(P)-binding domain superfamily [SSF51735] (84-257)
  IPR050223 D-isomer specific 2-hydroxyacid dehydrogenase [PTHR10996] (35-287)

CATH classification: 3.40.50.720 (+1 more: 3.40.50.720)

Secondary structure (DSSP, 8-state):
--EEE-S---HHHHHHHHHHTBTB-EEETTS----SEEEESS-----SS---EE-SS--TTS-GGGS-TTS--B--HHHHHHHHHHHHHHHHHHHHTTHHHHHH---S----------TT--EEEE--SHHHHHHHHHHHHH--EEEE-SS---TT-SEE-SSHHHHHHH-SEEEE-----TTT----HHHHTTPPTT-EEEE-S-GGGS-S---HHHHH-TT-EEEES--TTTTS--S---SSEEE--S-S-------HHHHHHHHHHHHHT-/--EEE-S---HHHHHHHHHHTBTB-EEETTS----SEEEESS-----SS---EESSS--TTS-GGGS-TTPPPB---HHHHHHHHHHHHHHHHHHHTTHHHHHH---S----------TT--EEEES-SHHHHHHHHHHHHT--EEEE-SS---TT-SEE-SSHHHHHHT-SEEEE-----TTT----HHHHTTPPTT-EEEE-S-GGGS-S---HHHHH-TT-EEEES--SSSSS--S---SSEEE--S-TT------HHHHHHHHHHHHHTTT-PPP----

B-factor: mean 37.53, std 10.13, range [7.71, 65.84]

Organism: Thermoplasma acidophilum (strain ATCC 25905 / DSM 1728 / JCM 9062 / NBRC 15155 / AMRC-C165) (NCBI:txid273075)